Protein 6MZP (pdb70)

Secondary structure (DSSP, 8-state):
----EE--TTSSEEEEEEEE-EEEEEE-STTTTSSSEEEEEEE---EEEEEEEEE-TT-SSB-S-EEEEEE-SS-EEEEEEESSB-TT--EEEEE-TT-EEEE----SEEEEE----SSHHHHHHHHHHHSS--SEEEEES--SEEEEEES--TTS-SS---BTT---TTEEEEEEEEE--EEEE----SEEEEEEEEEE----TTEEEEEEEEESSSSS-EE-EEEEEEEESS-EEEEEEE-SEESEEEEE-SSEEEE-HHHHHHSEE---------SSHHHHHHHHHHTT--S--EEEEEEE-SEEEEEE--/----EE--TTSSEEEEEEEE-EEEEEE-S---EEEEEE----EEEEEEEEE-TT-SS--SPPEEEEE-SS-EEEEEE--EEEE-TT-EE----EEEE----SSHHHHHHHHHTTSS--SEEEEES--SEEEEEES--TT----BTT--BTTEEEEEEEEE--EEEE--S---EEEEEEEEESSSS--TTEEEEEEEE-SSSSS-EE--EEEEEEESS-EEEEEEE-SEEEEEEEE-SSEEEE-HHHHHHEEE---------SSHHHHHHHHHHTT--S--EEEEEEE-SEEEEE-

Radius of gyration: 27.58 Å; Cα contacts (8 Å, |Δi|>4): 1603; chains: 2; bounding box: 72×62×70 Å

Organism: Danio rerio (NCBI:txid7955)

Solvent-accessible surface area: 30126 Å² total; per-residue (Å²): 168,37,140,79,107,107,37,50,153,56,17,6,0,62,3,51,36,89,50,62,9,39,51,10,1,4,7,2,92,10,0,90,102,62,100,42,2,0,0,0,0,1,3,63,210,137,44,122,1,15,0,34,3,98,9,7,85,68,70,160,89,8,127,43,51,2,2,0,0,0,1,3,72,137,58,4,51,1,81,0,121,27,99,130,18,25,112,39,32,78,36,31,0,7,0,20,137,36,5,83,13,98,58,94,158,141,146,52,33,72,58,90,81,42,131,13,41,109,32,29,96,114,0,7,83,27,0,75,152,114,32,106,16,4,1,0,0,8,19,2,152,49,2,98,40,1,100,2,59,0,1,40,19,99,47,31,73,97,97,14,176,30,55,117,114,50,27,14,20,13,9,29,2,28,76,86,78,96,28,107,8,54,4,12,84,53,69,133,166,129,40,10,1,0,0,0,17,1,77,25,4,78,137,40,112,44,41,22,0,26,0,9,0,94,3,102,83,35,125,86,72,14,128,22,40,1,2,0,0,1,40,14,151,113,51,0,3,0,2,0,72,0,51,96,0,65,9,91,0,32,4,22,4,51,19,34,28,20,50,24,119,69,0,107,128,53,6,116,28,50,182,65,101,114,47,171,16,48,67,21,7,132,31,0,17,107,36,0,85,130,72,67,17,92,49,2,10,0,4,0,26,0,66,46,0,24,43,0,30,0,51,0,82,132,169,18,140,33,68,27,40,35,79,20,19,22,0,55,4,40,29,78,33,114,0,49,66,12,1,4,14,15,157,56,45,30,5,1,2,2,2,8,68,180,72,120,58,76,4,20,0,31,23,156,38,6,152,82,77,182,113,36,166,125,90,13,8,0,0,0,3,6,64,126,53,10,54,0,74,7,124,141,96,56,0,2,0,17,116,43,2,91,21,76,166,140,47,92,62,92,91,46,132,12,43,120,28,28,102,114,0,9,87,27,0,76,146,110,68,126,26,1,1,2,0,10,21,4,81,47,7,62,32,2,91,6,47,12,0,53,18,116,118,73,43,190,32,55,108,162,48,140,15,148,21,12,37,1,4,41,68,75,86,19,80,1,8,5,13,44,59,19,29,119,103,72,20,1,0,0,0,10,0,32,18,2,26,45,76,101,49,161,112,44,72,0,31,0,10,0,87,2,106,97,39,119,102,75,35,126,73,44,1,2,0,0,1,32,12,94,83,54,2,21,0,20,0,75,0,51,89,0,89,0,122,0,49,2,23,5,45,17,72,35,46,50,30,151,66,0,106,172,23,5,109,25,52,180,66,98,119,47,159,15,47,58,21,7,107,30,0,13,107,37,0,88,132,75,67,18,92,43,4,9,0,3,0,24,0,40,5,0,27,40,0,30,0,54,27

Structure (mmCIF, N/CA/C/O backbone):
data_6MZP
#
_entry.id   6MZP
#
_cell.length_a   63.520
_cell.length_b   107.270
_cell.length_c   113.240
_cell.angle_alpha   90.00
_cell.angle_beta   90.00
_cell.angle_gamma   90.00
#
_symmetry.space_group_name_H-M   'P 21 21 21'
#
loop_
_entity.id
_entity.type
_entity.pdbx_description
1 polymer 'Transforming growth factor beta receptor III'
2 water water
#
loop_
_atom_site.group_PDB
_atom_site.id
_atom_site.type_symbol
_atom_site.label_atom_id
_atom_site.label_alt_id
_atom_site.label_comp_id
_atom_site.label_asym_id
_atom_site.label_entity_id
_atom_site.label_seq_id
_atom_site.pdbx_PDB_ins_code
_atom_site.Cartn_x
_atom_site.Cartn_y
_atom_site.Cartn_z
_atom_site.occupancy
_atom_site.B_iso_or_equiv
_atom_site.auth_seq_id
_atom_site.auth_comp_id
_atom_site.auth_asym_id
_atom_site.auth_atom_id
_atom_site.pdbx_PDB_model_num
ATOM 1 N N . PRO A 1 3 ? 31.605 -17.445 23.152 1.00 101.18 30 PRO A N 1
ATOM 2 C CA . PRO A 1 3 ? 31.405 -16.311 24.062 1.00 98.25 30 PRO A CA 1
ATOM 3 C C . PRO A 1 3 ? 30.232 -15.427 23.610 1.00 95.94 30 PRO A C 1
ATOM 4 O O . PRO A 1 3 ? 30.239 -14.203 23.831 1.00 93.26 30 PRO A O 1
ATOM 8 N N . CYS A 1 4 ? 29.203 -16.065 22.995 1.00 88.99 31 CYS A N 1
ATOM 9 C CA . CYS A 1 4 ? 27.973 -15.400 22.571 1.00 83.29 31 CYS A CA 1
ATOM 10 C C . CYS A 1 4 ? 26.817 -15.784 23.500 1.00 86.22 31 CYS A C 1
ATOM 11 O O . CYS A 1 4 ? 26.252 -16.878 23.384 1.00 87.67 31 CYS A O 1
ATOM 14 N N . GLU A 1 5 ? 26.466 -14.873 24.416 1.00 79.93 32 GLU A N 1
ATOM 15 C CA . GLU A 1 5 ? 25.315 -15.070 25.290 1.00 79.70 32 GLU A CA 1
ATOM 16 C C . GLU A 1 5 ? 24.148 -14.393 24.584 1.00 77.40 32 GLU A C 1
ATOM 17 O O . GLU A 1 5 ? 24.061 -13.157 24.521 1.00 73.93 32 GLU A O 1
ATOM 23 N N . LEU A 1 6 ? 23.322 -15.220 23.929 1.00 72.76 33 LEU A N 1
ATOM 24 C CA . LEU A 1 6 ? 22.171 -14.755 23.154 1.00 68.59 33 LEU A CA 1
ATOM 25 C C . LEU A 1 6 ? 21.125 -14.145 24.061 1.00 70.61 33 LEU A C 1
ATOM 26 O O . LEU A 1 6 ? 20.742 -14.744 25.068 1.00 73.24 33 LEU A O 1
ATOM 31 N N . LEU A 1 7 ? 20.693 -12.937 23.724 1.00 61.69 34 LEU A N 1
ATOM 32 C CA . LEU A 1 7 ? 19.704 -12.220 24.513 1.00 58.88 34 LEU A CA 1
ATOM 33 C C . LEU A 1 7 ? 18.814 -11.401 23.616 1.00 55.89 34 LEU A C 1
ATOM 34 O O . LEU A 1 7 ? 19.303 -10.951 22.579 1.00 54.22 34 LEU A O 1
ATOM 39 N N . PRO A 1 8 ? 17.561 -11.073 24.043 1.00 50.85 35 PRO A N 1
ATOM 40 C CA . PRO A 1 8 ? 16.771 -10.064 23.308 1.00 48.04 35 PRO A CA 1
ATOM 41 C C . PRO A 1 8 ? 17.623 -8.797 23.177 1.00 51.24 35 PRO A C 1
ATOM 42 O O . PRO A 1 8 ? 18.193 -8.353 24.174 1.00 50.52 35 PRO A O 1
ATOM 46 N N . VAL A 1 9 ? 17.812 -8.292 21.960 1.00 48.14 36 VAL A N 1
ATOM 47 C CA . VAL A 1 9 ? 18.718 -7.155 21.727 1.00 47.70 36 VAL A CA 1
ATOM 48 C C . VAL A 1 9 ? 18.100 -5.798 22.132 1.00 52.83 36 VAL A C 1
ATOM 49 O O . VAL A 1 9 ? 16.885 -5.609 22.066 1.00 52.71 36 VAL A O 1
ATOM 53 N N . GLY A 1 10 ? 18.971 -4.874 22.521 1.00 49.56 37 GLY A N 1
ATOM 54 C CA . GLY A 1 10 ? 18.595 -3.503 22.846 1.00 49.46 37 GLY A CA 1
ATOM 55 C C . GLY A 1 10 ? 18.784 -2.552 21.671 1.00 48.77 37 GLY A C 1
ATOM 56 O O . GLY A 1 10 ? 19.141 -2.985 20.576 1.00 43.76 37 GLY A O 1
ATOM 57 N N . VAL A 1 11 ? 18.546 -1.250 21.908 1.00 47.47 38 VAL A N 1
ATOM 58 C CA . VAL A 1 11 ? 18.632 -0.157 20.911 1.00 47.48 38 VAL A CA 1
ATOM 59 C C . VAL A 1 11 ? 20.079 0.054 20.433 1.00 49.90 38 VAL A C 1
ATOM 60 O O . VAL A 1 11 ? 20.296 0.607 19.367 1.00 49.85 38 VAL A O 1
ATOM 64 N N . GLY A 1 12 ? 21.049 -0.371 2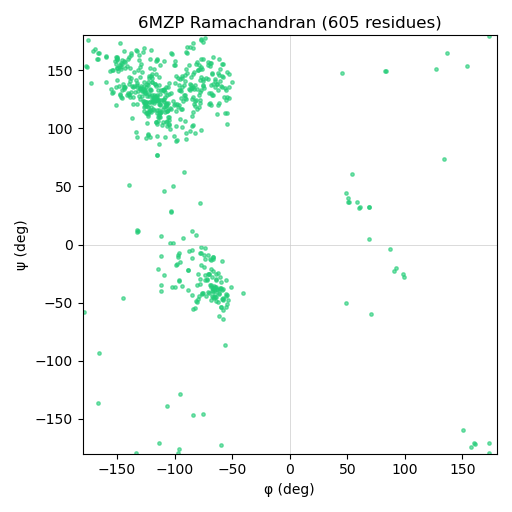1.229 1.00 46.13 39 GLY A N 1
ATOM 65 C CA . GLY A 1 12 ? 22.454 -0.231 20.876 1.00 45.12 39 GLY A CA 1
ATOM 66 C C . GLY A 1 12 ? 22.990 -1.336 19.999 1.00 47.13 39 GLY A C 1
ATOM 67 O O . GLY A 1 12 ? 24.111 -1.219 19.519 1.00 48.02 39 GLY A O 1
ATOM 68 N N . HIS A 1 13 ? 22.231 -2.440 19.818 1.00 42.93 40 HIS A N 1
ATOM 69 C CA . HIS A 1 13 ? 22.673 -3.556 18.968 1.00 41.45 40 HIS A CA 1
ATOM 70 C C . HIS A 1 13 ? 22.905 -3.020 17.552 1.00 42.55 40 HIS A C 1
ATOM 71 O O . HIS A 1 13 ? 22.129 -2.169 17.113 1.00 40.77 40 HIS A O 1
ATOM 78 N N . PRO A 1 14 ? 24.008 -3.393 16.866 1.00 40.96 41 PRO A N 1
ATOM 79 C CA . PRO A 1 14 ? 24.305 -2.783 15.557 1.00 40.36 41 PRO A CA 1
ATOM 80 C C . PRO A 1 14 ? 23.281 -3.061 14.455 1.00 41.25 41 PRO A C 1
ATOM 81 O O . PRO A 1 14 ? 23.181 -2.271 13.528 1.00 38.79 41 PRO A O 1
ATOM 85 N N . VAL A 1 15 ? 22.542 -4.161 14.558 1.00 37.91 42 VAL A N 1
ATOM 86 C CA . VAL A 1 15 ? 21.533 -4.547 13.590 1.00 36.52 42 VAL A CA 1
ATOM 87 C C . VAL A 1 15 ? 20.123 -4.323 14.215 1.00 40.72 42 VAL A C 1
ATOM 88 O O . VAL A 1 15 ? 19.815 -4.864 15.263 1.00 38.66 42 VAL A O 1
ATOM 92 N N . GLN A 1 16 ? 19.306 -3.475 13.563 1.00 38.97 43 GLN A N 1
ATOM 93 C CA . GLN A 1 16 ? 17.938 -3.130 13.982 1.00 38.69 43 GLN A CA 1
ATOM 94 C C . GLN A 1 16 ? 16.975 -3.533 12.857 1.00 40.12 43 GLN A C 1
ATOM 95 O O . GLN A 1 16 ? 17.083 -3.049 11.730 1.00 37.22 43 GLN A O 1
ATOM 101 N N . ALA A 1 17 ? 16.123 -4.511 13.150 1.00 37.26 44 ALA A N 1
ATOM 102 C CA . ALA A 1 17 ? 15.146 -5.102 12.247 1.00 36.32 44 ALA A CA 1
ATOM 103 C C . ALA A 1 17 ? 13.863 -4.290 12.196 1.00 39.91 44 ALA A C 1
ATOM 104 O O . ALA A 1 17 ? 13.443 -3.708 13.190 1.00 37.09 44 ALA A O 1
ATOM 106 N N . MET A 1 18 ? 13.227 -4.270 11.019 1.00 40.97 45 MET A N 1
ATOM 107 C CA . MET A 1 18 ? 12.001 -3.527 10.762 1.00 44.51 45 MET A CA 1
ATOM 108 C C . MET A 1 18 ? 11.141 -4.271 9.770 1.00 45.98 45 MET A C 1
ATOM 109 O O . MET A 1 18 ? 11.644 -5.090 9.010 1.00 44.13 45 MET A O 1
ATOM 114 N N . LEU A 1 19 ? 9.841 -4.022 9.792 1.00 42.15 46 LEU A N 1
ATOM 115 C CA . LEU A 1 19 ? 8.948 -4.650 8.859 1.00 41.83 46 LEU A CA 1
ATOM 116 C C . LEU A 1 19 ? 8.169 -3.573 8.134 1.00 46.62 46 LEU A C 1
ATOM 117 O O . LEU A 1 19 ? 7.408 -2.821 8.745 1.00 46.16 46 LEU A O 1
ATOM 122 N N . LYS A 1 20 ? 8.435 -3.457 6.832 1.00 43.87 47 LYS A N 1
ATOM 123 C CA . LYS A 1 20 ? 7.754 -2.514 5.954 1.00 47.33 47 LYS A CA 1
ATOM 124 C C . LYS A 1 20 ? 6.561 -3.217 5.294 1.00 53.27 47 LYS A C 1
ATOM 125 O O . LYS A 1 20 ? 6.684 -4.359 4.847 1.00 50.32 47 LYS A O 1
ATOM 131 N N . SER A 1 21 ? 5.403 -2.547 5.243 1.00 55.03 48 SER A N 1
ATOM 132 C CA . SER A 1 21 ? 4.209 -3.107 4.601 1.00 55.21 48 SER A CA 1
ATOM 133 C C . SER A 1 21 ? 3.327 -2.026 3.970 1.00 59.61 48 SER A C 1
ATOM 134 O O . SER A 1 21 ? 3.360 -0.865 4.383 1.00 58.73 48 SER A O 1
ATOM 137 N N . PHE A 1 22 ? 2.574 -2.417 2.925 1.00 52.39 49 PHE A N 1
ATOM 138 C CA . PHE A 1 22 ? 1.592 -1.575 2.242 1.00 50.43 49 PHE A CA 1
ATOM 139 C C . PHE A 1 22 ? 0.260 -1.895 2.914 1.00 54.42 49 PHE A C 1
ATOM 140 O O . PHE A 1 22 ? -0.010 -3.062 3.190 1.00 55.83 49 PHE A O 1
ATOM 148 N N . THR A 1 23 ? -0.503 -0.867 3.294 1.00 50.87 50 THR A N 1
ATOM 149 C CA . THR A 1 23 ? -1.687 -1.042 4.140 1.00 51.47 50 THR A CA 1
ATOM 150 C C . THR A 1 23 ? -3.045 -1.215 3.386 1.00 52.75 50 THR A C 1
ATOM 151 O O . THR A 1 23 ? -4.079 -1.317 4.067 1.00 50.73 50 THR A O 1
ATOM 155 N N . ALA A 1 24 ? -3.042 -1.314 2.027 1.00 48.23 51 ALA A N 1
ATOM 156 C CA . ALA A 1 24 ? -4.274 -1.489 1.249 1.00 46.00 51 ALA A CA 1
ATOM 157 C C . ALA A 1 24 ? -5.079 -2.719 1.677 1.00 52.66 51 ALA A C 1
ATOM 158 O O . ALA A 1 24 ? -4.513 -3.795 1.878 1.00 55.87 51 ALA A O 1
ATOM 160 N N . LEU A 1 25 ? -6.400 -2.545 1.827 1.00 47.62 52 LEU A N 1
ATOM 161 C CA . LEU A 1 25 ? -7.322 -3.632 2.153 1.00 48.50 52 LEU A CA 1
ATOM 162 C C . LEU A 1 25 ? -8.241 -3.927 0.965 1.00 51.33 52 LEU A C 1
ATOM 163 O O . LEU A 1 25 ? -8.548 -5.083 0.682 1.00 54.25 52 LEU A O 1
ATOM 168 N N . SER A 1 26 ? -8.687 -2.873 0.301 1.00 43.99 53 SER A N 1
ATOM 169 C CA . SER A 1 26 ? -9.585 -2.878 -0.848 1.00 43.74 53 SER A CA 1
ATOM 170 C C . SER A 1 26 ? -9.673 -1.468 -1.461 1.00 44.41 53 SER A C 1
ATOM 171 O O . SER A 1 26 ? -9.269 -0.470 -0.863 1.00 40.90 53 SER A O 1
ATOM 174 N N . GLY A 1 27 ? -10.226 -1.400 -2.648 1.00 41.91 54 GLY A N 1
ATOM 175 C CA . GLY A 1 27 ? -10.418 -0.127 -3.301 1.00 39.66 54 GLY A CA 1
ATOM 176 C C . GLY A 1 27 ? -10.901 -0.278 -4.711 1.00 42.28 54 GLY A C 1
ATOM 177 O O . GLY A 1 27 ? -11.275 -1.373 -5.141 1.00 41.09 54 GLY A O 1
ATOM 178 N N . CYS A 1 28 ? -10.903 0.847 -5.409 1.00 39.72 55 CYS A N 1
ATOM 179 C CA . CYS A 1 28 ? -11.279 1.001 -6.808 1.00 42.25 55 CYS A CA 1
ATOM 180 C C . CYS A 1 28 ? -10.819 2.350 -7.244 1.00 42.72 55 CYS A C 1
ATOM 181 O O . CYS A 1 28 ? -10.447 3.187 -6.416 1.00 40.68 55 CYS A O 1
ATOM 184 N N . ALA A 1 29 ? -10.794 2.537 -8.548 1.00 41.04 56 ALA A N 1
ATOM 185 C CA . ALA A 1 29 ? -10.531 3.783 -9.244 1.00 41.74 56 ALA A CA 1
ATOM 186 C C . ALA A 1 29 ? -11.425 3.836 -10.488 1.00 47.33 56 ALA A C 1
ATOM 187 O O . ALA A 1 29 ? -11.949 2.801 -10.935 1.00 47.74 56 ALA A O 1
ATOM 189 N N . SER A 1 30 ? -11.684 5.048 -10.976 1.00 44.15 57 SER A N 1
ATOM 190 C CA . SER A 1 30 ? -12.638 5.260 -12.056 1.00 45.73 57 SER A CA 1
ATOM 191 C C . SER A 1 30 ? -12.321 6.516 -12.844 1.00 52.35 57 SER A C 1
ATOM 192 O O . SER A 1 30 ? -11.810 7.504 -12.289 1.00 49.93 57 SER A O 1
ATOM 195 N N . ARG A 1 31 ? -12.677 6.493 -14.135 1.00 52.30 58 ARG A N 1
ATOM 196 C CA . ARG A 1 31 ? -12.531 7.655 -15.005 1.00 54.97 58 ARG A CA 1
ATOM 197 C C . ARG A 1 31 ? -13.922 8.333 -15.176 1.00 62.63 58 ARG A C 1
ATOM 198 O O . ARG A 1 31 ? -14.034 9.345 -15.863 1.00 64.41 58 ARG A O 1
ATOM 206 N N . GLY A 1 32 ? -14.944 7.776 -14.512 1.00 59.41 59 GLY A N 1
ATOM 207 C CA . GLY A 1 32 ? -16.339 8.221 -14.546 1.00 61.08 59 GLY A CA 1
ATOM 208 C C . GLY A 1 32 ? -16.633 9.641 -14.102 1.00 64.01 59 GLY A C 1
ATOM 209 O O . GLY A 1 32 ? -17.733 10.134 -14.356 1.00 66.51 59 GLY A O 1
ATOM 210 N N . THR A 1 33 ? -15.662 10.309 -13.438 1.00 57.59 60 THR A N 1
ATOM 211 C CA . THR A 1 33 ? -15.785 11.704 -12.991 1.00 56.85 60 THR A CA 1
ATOM 212 C C . THR A 1 33 ? -15.346 12.673 -14.097 1.00 61.79 60 THR A C 1
ATOM 213 O O . THR A 1 33 ? -15.466 13.875 -13.896 1.00 62.17 60 THR A O 1
ATOM 217 N N . THR A 1 34 ? -14.813 12.156 -15.244 1.00 58.47 61 THR A N 1
ATOM 218 C CA . THR A 1 34 ? -14.343 12.964 -16.375 1.00 60.80 61 THR A CA 1
ATOM 219 C C . THR A 1 34 ? -15.441 13.926 -16.843 1.00 69.00 61 THR A C 1
ATOM 220 O O . THR A 1 34 ? -15.169 15.119 -16.988 1.00 70.81 61 THR A O 1
ATOM 224 N N . SER A 1 35 ? -16.675 13.413 -17.031 1.00 67.26 62 SER A N 1
ATOM 225 C CA . SER A 1 35 ? -17.837 14.189 -17.486 1.00 71.04 62 SER A CA 1
ATOM 226 C C . SER A 1 35 ? -18.570 14.901 -16.311 1.00 74.52 62 SER A C 1
ATOM 227 O O . SER A 1 35 ? -19.655 15.455 -16.508 1.00 76.73 62 SER A O 1
ATOM 230 N N . HIS A 1 36 ? -17.944 14.935 -15.112 1.00 68.57 63 HIS A N 1
ATOM 231 C CA . HIS A 1 36 ? -18.482 15.604 -13.922 1.00 68.30 63 HIS A CA 1
ATOM 232 C C . HIS A 1 36 ? -17.537 16.744 -13.465 1.00 70.53 63 HIS A C 1
ATOM 233 O O . HIS A 1 36 ? -16.347 16.712 -13.795 1.00 67.43 63 HIS A O 1
ATOM 240 N N . PRO A 1 37 ? -18.075 17.822 -12.824 1.00 70.43 64 PRO A N 1
ATOM 241 C CA . PRO A 1 37 ? -17.237 18.996 -12.515 1.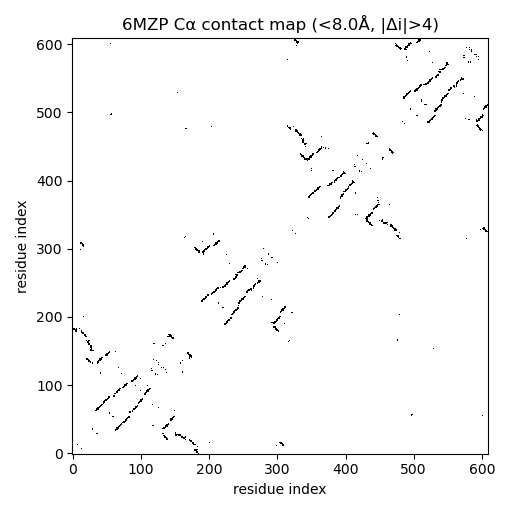00 70.51 64 PRO A CA 1
ATOM 242 C C . PRO A 1 37 ? -16.123 18.785 -11.490 1.00 69.52 64 PRO A C 1
ATOM 243 O O . PRO A 1 37 ? -15.277 19.671 -11.373 1.00 70.28 64 PRO A O 1
ATOM 247 N N . GLN A 1 38 ? -16.102 17.664 -10.749 1.00 62.07 65 GLN A N 1
ATOM 248 C CA . GLN A 1 38 ? -15.034 17.467 -9.757 1.00 59.05 65 GLN A CA 1
ATOM 249 C C . GLN A 1 38 ? -14.595 15.991 -9.612 1.00 58.10 65 GLN A C 1
ATOM 250 O O . GLN A 1 38 ? -15.340 15.083 -9.978 1.00 57.68 65 GLN A O 1
ATOM 256 N N . GLU A 1 39 ? -13.373 15.782 -9.081 1.00 52.38 66 GLU A N 1
ATOM 257 C CA . GLU A 1 39 ? -12.801 14.477 -8.711 1.00 49.10 66 GLU A CA 1
ATOM 258 C C . GLU A 1 39 ? -13.127 14.211 -7.277 1.00 52.35 66 GLU A C 1
ATOM 259 O O . GLU A 1 39 ? -12.981 15.115 -6.467 1.00 52.22 66 GLU A O 1
ATOM 265 N N . VAL A 1 40 ? -13.530 12.981 -6.939 1.00 48.71 67 VAL A N 1
ATOM 266 C CA . VAL A 1 40 ? -13.871 12.586 -5.568 1.00 46.19 67 VAL A CA 1
ATOM 267 C C . VAL A 1 40 ? -12.918 11.447 -5.149 1.00 44.84 67 VAL A C 1
ATOM 268 O O . VAL A 1 40 ? -12.876 10.423 -5.805 1.00 42.45 67 VAL A O 1
ATOM 272 N N . HIS A 1 41 ? -12.166 11.620 -4.064 1.00 41.28 68 HIS A N 1
ATOM 273 C CA . HIS A 1 41 ? -11.224 10.588 -3.611 1.00 39.48 68 HIS A CA 1
ATOM 274 C C . HIS A 1 41 ? -11.593 10.193 -2.202 1.00 38.92 68 HIS A C 1
ATOM 275 O O . HIS A 1 41 ? -11.718 11.040 -1.336 1.00 37.99 68 HIS A O 1
ATOM 282 N N . ILE A 1 42 ? -11.852 8.910 -1.992 1.00 35.41 69 ILE A N 1
ATOM 283 C CA . ILE A 1 42 ? -12.272 8.453 -0.674 1.00 35.18 69 ILE A CA 1
ATOM 284 C C . ILE A 1 42 ? -11.160 7.622 -0.023 1.00 39.35 69 ILE A C 1
ATOM 285 O O . ILE A 1 42 ? -10.582 6.725 -0.638 1.00 37.06 69 ILE A O 1
ATOM 290 N N . ILE A 1 43 ? -10.882 7.935 1.235 1.00 38.81 70 ILE A N 1
ATOM 291 C CA . ILE A 1 43 ? -9.946 7.184 2.069 1.00 38.70 70 ILE A CA 1
ATOM 292 C C . ILE A 1 43 ? -10.782 6.629 3.198 1.00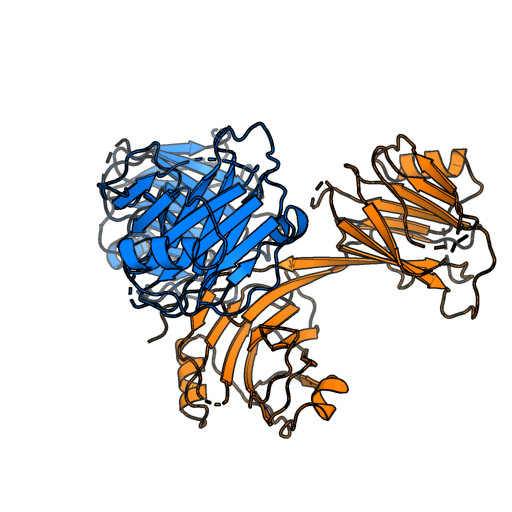 44.59 70 ILE A C 1
ATOM 293 O O . ILE A 1 43 ? -11.499 7.397 3.836 1.00 45.89 70 ILE A O 1
ATOM 298 N N . ASN A 1 44 ? -10.723 5.311 3.434 1.00 41.29 71 ASN A N 1
ATOM 299 C CA . ASN A 1 44 ? -11.444 4.675 4.544 1.00 41.68 71 ASN A CA 1
ATOM 300 C C . ASN A 1 44 ? -10.440 3.966 5.459 1.00 46.21 71 ASN A C 1
ATOM 301 O O . ASN A 1 44 ? -10.081 2.806 5.215 1.00 45.30 71 ASN A O 1
ATOM 306 N N . LEU A 1 45 ? -9.965 4.684 6.501 1.00 44.62 72 LEU A N 1
ATOM 307 C CA . LEU A 1 45 ? -8.932 4.228 7.438 1.00 45.45 72 LEU A CA 1
ATOM 308 C C . LEU A 1 45 ? -9.459 3.313 8.528 1.00 51.78 72 LEU A C 1
ATOM 309 O O . LEU A 1 45 ? -10.440 3.645 9.186 1.00 53.08 72 LEU A O 1
ATOM 314 N N . ARG A 1 46 ? -8.746 2.206 8.768 1.00 48.21 73 ARG A N 1
ATOM 315 C CA . ARG A 1 46 ? -9.042 1.220 9.807 1.00 49.59 73 ARG A CA 1
ATOM 316 C C . ARG A 1 46 ? -7.977 1.313 10.915 1.00 58.41 73 ARG A C 1
ATOM 317 O O . ARG A 1 46 ? -6.877 1.801 10.643 1.00 59.46 73 ARG A O 1
ATOM 325 N N . LYS A 1 47 ? -8.294 0.844 12.150 1.00 56.68 74 LYS A N 1
ATOM 326 C CA . LYS A 1 47 ? -7.396 0.857 13.312 1.00 86.67 74 LYS A CA 1
ATOM 327 C C . LYS A 1 47 ? -6.182 -0.050 13.086 1.00 116.51 74 LYS A C 1
ATOM 328 O O . LYS A 1 47 ? -5.126 0.429 12.683 1.00 83.14 74 LYS A O 1
ATOM 334 N N . THR A 1 57 ? -3.021 12.420 19.860 1.00 77.81 84 THR A N 1
ATOM 335 C CA . THR A 1 57 ? -3.971 12.365 18.746 1.00 73.88 84 THR A CA 1
ATOM 336 C C . THR A 1 57 ? -3.243 11.907 17.484 1.00 73.72 84 THR A C 1
ATOM 337 O O . THR A 1 57 ? -2.119 12.349 17.228 1.00 73.79 84 THR A O 1
ATOM 341 N N . ALA A 1 58 ? -3.888 11.023 16.698 1.00 67.73 85 ALA A N 1
ATOM 342 C CA . ALA A 1 58 ? -3.337 10.483 15.454 1.00 64.06 85 ALA A CA 1
ATOM 343 C C . ALA A 1 58 ? -3.116 11.582 14.400 1.00 64.51 85 ALA A C 1
ATOM 344 O O . ALA A 1 58 ? -3.931 12.500 14.254 1.00 61.22 85 ALA A O 1
ATOM 346 N N . GLU A 1 59 ? -1.972 11.490 13.712 1.00 61.57 86 GLU A N 1
ATOM 347 C CA . GLU A 1 59 ? -1.501 12.406 12.681 1.00 61.27 86 GLU A CA 1
ATOM 348 C C . GLU A 1 59 ? -1.184 11.621 11.412 1.00 62.65 86 GLU A C 1
ATOM 349 O O . GLU A 1 59 ? -0.564 10.556 11.494 1.00 62.63 86 GLU A O 1
ATOM 355 N N . VAL A 1 60 ? -1.664 12.108 10.246 1.00 56.08 87 VAL A N 1
ATOM 356 C CA . VAL A 1 60 ? -1.448 11.463 8.949 1.00 52.35 87 VAL A CA 1
ATOM 357 C C . VAL A 1 60 ? -1.088 12.525 7.906 1.00 56.18 87 VAL A C 1
ATOM 358 O O . VAL A 1 60 ? -1.807 13.529 7.764 1.00 56.09 87 VAL A O 1
ATOM 362 N N . ALA A 1 61 ? 0.041 12.308 7.197 1.00 50.84 88 ALA A N 1
ATOM 363 C CA . ALA A 1 61 ? 0.477 13.160 6.104 1.00 50.11 88 ALA A CA 1
ATOM 364 C C . ALA A 1 61 ? -0.136 12.608 4.809 1.00 50.84 88 ALA A C 1
ATOM 365 O O . ALA A 1 61 ? -0.061 11.411 4.547 1.00 50.38 88 ALA A O 1
ATOM 367 N N . LEU A 1 62 ? -0.849 13.460 4.080 1.00 45.16 89 LEU A N 1
ATOM 368 C CA . LEU A 1 62 ? -1.536 13.143 2.844 1.00 41.86 89 LEU A CA 1
ATOM 369 C C . LEU A 1 62 ? -0.794 13.841 1.720 1.00 46.95 89 LEU A C 1
ATOM 370 O O . LEU A 1 62 ? -0.838 15.061 1.603 1.00 48.88 89 LEU A O 1
ATOM 375 N N . HIS A 1 63 ? -0.048 13.060 0.937 1.00 43.23 90 HIS A N 1
ATOM 376 C CA . HIS A 1 63 ? 0.775 13.556 -0.172 1.00 43.60 90 HIS A CA 1
ATOM 377 C C . HIS A 1 63 ? -0.013 13.473 -1.469 1.00 47.73 90 HIS A C 1
ATOM 378 O O . HIS A 1 63 ? -0.617 12.436 -1.781 1.00 46.12 90 HIS A O 1
ATOM 385 N N . LEU A 1 64 ? -0.099 14.614 -2.159 1.00 45.40 91 LEU A N 1
ATOM 386 C CA . LEU A 1 64 ? -0.877 14.766 -3.377 1.00 43.86 91 LEU A CA 1
ATOM 387 C C . LEU A 1 64 ? -0.026 15.285 -4.509 1.00 48.74 91 LEU A C 1
ATOM 388 O O . LEU A 1 64 ? 0.705 16.254 -4.336 1.00 51.83 91 LEU A O 1
ATOM 393 N N . ARG A 1 65 ? -0.109 14.627 -5.664 1.00 43.77 92 ARG A N 1
ATOM 394 C CA . ARG A 1 65 ? 0.590 15.016 -6.882 1.00 46.09 92 ARG A CA 1
ATOM 395 C C . ARG A 1 65 ? -0.259 14.553 -8.072 1.00 50.22 92 ARG A C 1
ATOM 396 O O . ARG A 1 65 ? -1.115 13.692 -7.871 1.00 46.89 92 ARG A O 1
ATOM 404 N N . PRO A 1 66 ? -0.085 15.079 -9.301 1.00 50.34 93 PRO A N 1
ATOM 405 C CA . PRO A 1 66 ? -0.903 14.569 -10.407 1.00 50.08 93 PRO A CA 1
ATOM 406 C C . PRO A 1 66 ? -0.426 13.201 -10.893 1.00 51.26 93 PRO A C 1
ATOM 407 O O . PRO A 1 66 ? 0.733 12.839 -10.684 1.00 49.97 93 PRO A O 1
ATOM 411 N N . ILE A 1 67 ? -1.301 12.450 -11.589 1.00 47.44 94 ILE A N 1
ATOM 412 C CA . ILE A 1 67 ? -0.886 11.197 -12.266 1.00 46.74 94 ILE A CA 1
ATOM 413 C C . ILE A 1 67 ? 0.242 11.552 -13.254 1.00 51.88 94 ILE A C 1
ATOM 414 O O . ILE A 1 67 ? 0.336 12.713 -13.669 1.00 52.45 94 ILE A O 1
ATOM 419 N N . GLN A 1 68 ? 1.111 10.579 -13.613 1.00 51.75 95 GLN A N 1
ATOM 420 C CA . GLN A 1 68 ? 2.278 10.786 -14.498 1.00 54.48 95 GLN A CA 1
ATOM 421 C C . GLN A 1 68 ? 1.956 11.508 -15.842 1.00 60.87 95 GLN A C 1
ATOM 422 O O . GLN A 1 68 ? 2.778 12.304 -16.310 1.00 62.48 95 GLN A O 1
ATOM 428 N N . SER A 1 69 ? 0.781 11.235 -16.442 1.00 57.70 96 SER A N 1
ATOM 429 C CA . SER A 1 69 ? 0.357 11.820 -17.728 1.00 61.46 96 SER A CA 1
ATOM 430 C C . SER A 1 69 ? -0.052 13.326 -17.622 1.00 68.74 96 SER A C 1
ATOM 431 O O . SER A 1 69 ? -0.362 13.946 -18.645 1.00 71.11 96 SER A O 1
ATOM 434 N N . LEU A 1 70 ? -0.046 13.900 -16.399 1.00 64.27 97 LEU A N 1
ATOM 435 C CA . LEU A 1 70 ? -0.376 15.306 -16.138 1.00 65.84 97 LEU A CA 1
ATOM 436 C C . LEU A 1 70 ? 0.828 16.074 -15.571 1.00 71.86 97 LEU A C 1
ATOM 437 O O . LEU A 1 70 ? 1.519 15.571 -14.677 1.00 68.79 97 LEU A O 1
ATOM 442 N N . HIS A 1 71 ? 1.056 17.303 -16.078 1.00 74.24 98 HIS A N 1
ATOM 443 C CA . HIS A 1 71 ? 2.132 18.194 -15.628 1.00 77.43 98 HIS A CA 1
ATOM 444 C C . HIS A 1 71 ? 1.658 19.068 -14.460 1.00 80.41 98 HIS A C 1
ATOM 445 O O . HIS A 1 71 ? 2.411 19.311 -13.519 1.00 80.36 98 HIS A O 1
ATOM 452 N N . VAL A 1 72 ? 0.407 19.530 -14.530 1.00 75.87 99 VAL A N 1
ATOM 453 C CA . VAL A 1 72 ? -0.247 20.354 -13.511 1.00 74.96 99 VAL A CA 1
ATOM 454 C C . VAL A 1 72 ? -1.666 19.861 -13.351 1.00 72.11 99 VAL A C 1
ATOM 455 O O . VAL A 1 72 ? -2.307 19.498 -14.339 1.00 72.04 99 VAL A O 1
ATOM 459 N N . HIS A 1 73 ? -2.152 19.822 -12.118 1.00 63.90 100 HIS A N 1
ATOM 460 C CA . HIS A 1 73 ? -3.515 19.394 -11.859 1.00 60.59 100 HIS A CA 1
ATOM 461 C C . HIS A 1 73 ? -4.343 20.605 -11.425 1.00 63.81 100 HIS A C 1
ATOM 462 O O . HIS A 1 73 ? -3.955 21.308 -10.492 1.00 62.40 100 HIS A O 1
ATOM 469 N N . GLN A 1 74 ? -5.470 20.862 -12.119 1.00 61.75 101 GLN A N 1
ATOM 470 C CA . GLN A 1 74 ? -6.311 22.036 -11.847 1.00 64.21 101 GLN A CA 1
ATOM 471 C C . GLN A 1 74 ? -7.815 21.718 -11.746 1.00 65.45 101 GLN A C 1
ATOM 472 O O . GLN A 1 74 ? -8.631 22.643 -11.713 1.00 66.86 101 GLN A O 1
ATOM 478 N N . LYS A 1 75 ? -8.184 20.432 -11.686 1.00 58.46 102 LYS A N 1
ATOM 479 C CA . LYS A 1 75 ? -9.597 20.054 -11.594 1.00 57.10 102 LYS A CA 1
ATOM 480 C C . LYS A 1 75 ? -10.051 20.105 -10.131 1.00 58.92 102 LYS A C 1
ATOM 481 O O . LYS A 1 75 ? -9.310 19.601 -9.280 1.00 57.02 102 LYS A O 1
ATOM 487 N N . PRO A 1 76 ? -11.252 20.688 -9.818 1.00 56.72 103 PRO A N 1
ATOM 488 C CA . PRO A 1 76 ? -11.729 20.713 -8.414 1.00 55.89 103 PRO A CA 1
ATOM 489 C C . PRO A 1 76 ? -11.675 19.340 -7.743 1.00 56.82 103 PRO A C 1
ATOM 490 O O . PRO A 1 76 ? -11.906 18.307 -8.391 1.00 55.94 103 PRO A O 1
ATOM 494 N N . LEU A 1 77 ? -11.272 19.323 -6.468 1.00 51.56 104 LEU A N 1
ATOM 495 C CA . LEU A 1 77 ? -11.096 18.065 -5.744 1.00 47.90 104 LEU A CA 1
ATOM 496 C C . LEU A 1 77 ? -11.978 17.950 -4.544 1.00 50.50 104 LEU A C 1
ATOM 497 O O . LEU A 1 77 ? -12.176 18.927 -3.834 1.00 51.13 104 LEU A O 1
ATOM 502 N N . VAL A 1 78 ? -12.473 16.734 -4.287 1.00 45.68 105 VAL A N 1
ATOM 503 C CA . VAL A 1 78 ? -13.268 16.389 -3.091 1.00 44.98 105 VAL A CA 1
ATOM 504 C C . VAL A 1 78 ? -12.589 15.177 -2.430 1.00 46.14 105 VAL A C 1
ATOM 505 O O . VAL A 1 78 ? -12.356 14.157 -3.090 1.00 45.43 105 VAL A O 1
ATOM 509 N N . PHE A 1 79 ? -12.197 15.332 -1.177 1.00 42.17 106 PHE A N 1
ATOM 510 C CA . PHE A 1 79 ? -11.610 14.277 -0.362 1.00 40.69 106 PHE A CA 1
ATOM 511 C C . PHE A 1 79 ? -12.561 13.917 0.755 1.00 44.73 106 PHE A C 1
ATOM 512 O O . PHE A 1 79 ? -13.124 14.802 1.410 1.00 42.04 106 PHE A O 1
ATOM 520 N N . ILE A 1 80 ? -12.829 12.621 0.895 1.00 41.69 107 ILE A N 1
ATOM 521 C CA . ILE A 1 80 ? -13.701 12.101 1.947 1.00 40.87 107 ILE A CA 1
ATOM 522 C C . ILE A 1 80 ? -12.763 11.251 2.777 1.00 43.80 107 ILE A C 1
ATOM 523 O O . ILE A 1 80 ? -12.293 10.213 2.315 1.00 42.61 107 ILE A O 1
ATOM 528 N N . LEU A 1 81 ? -12.402 11.772 3.957 1.00 42.49 108 LEU A N 1
ATOM 529 C CA . LEU A 1 81 ? -11.412 11.209 4.859 1.00 42.20 108 LEU A CA 1
ATOM 530 C C . LEU A 1 81 ? -12.076 10.627 6.083 1.00 47.70 108 LEU A C 1
ATOM 531 O O . LEU A 1 81 ? -12.335 11.322 7.064 1.00 48.36 108 LEU A O 1
ATOM 536 N N . ASN A 1 82 ? -12.367 9.331 6.003 1.00 44.84 109 ASN A N 1
ATOM 537 C CA . ASN A 1 82 ? -13.026 8.598 7.066 1.00 45.63 109 ASN A CA 1
ATOM 538 C C . ASN A 1 82 ? -12.015 7.868 7.948 1.00 49.12 109 ASN A C 1
ATOM 539 O O . ASN A 1 82 ? -11.050 7.282 7.446 1.00 47.05 109 ASN A O 1
ATOM 544 N N . SER A 1 83 ? -12.232 7.932 9.273 1.00 46.69 110 SER A N 1
ATOM 545 C CA . SER A 1 83 ? -11.379 7.274 10.269 1.00 47.50 110 SER A CA 1
ATOM 546 C C . SER A 1 83 ? -12.204 6.865 11.496 1.00 56.42 110 SER A C 1
ATOM 547 O O . SER A 1 83 ? -13.136 7.598 11.822 1.00 58.02 110 SER A O 1
A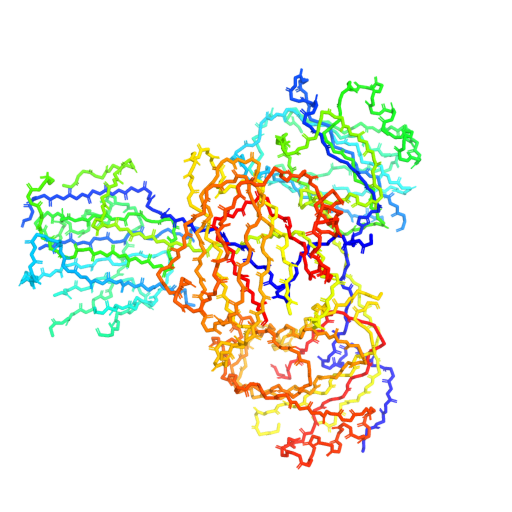TOM 550 N N . PRO A 1 84 ? -11.872 5.762 12.231 1.00 55.20 111 PRO A N 1
ATOM 551 C CA . PRO A 1 84 ? -12.665 5.420 13.444 1.00 57.67 111 PRO A CA 1
ATOM 552 C C . PRO A 1 84 ? -12.445 6.373 14.621 1.00 64.28 111 PRO A C 1
ATOM 553 O O . PRO A 1 84 ? -13.309 6.485 15.480 1.00 65.52 111 PRO A O 1
ATOM 557 N N . GLN A 1 85 ? -11.283 7.035 14.673 1.00 62.43 112 GLN A N 1
ATOM 558 C CA . GLN A 1 85 ? -10.927 7.988 15.731 1.00 64.64 112 GLN A CA 1
ATOM 559 C C . GLN A 1 85 ? -10.439 9.309 15.099 1.00 65.05 112 GLN A C 1
ATOM 560 O O . GLN A 1 85 ? -9.980 9.277 13.954 1.00 62.72 112 GLN A O 1
ATOM 566 N N . PRO A 1 86 ? -10.532 10.472 15.797 1.00 60.98 113 PRO A N 1
ATOM 567 C CA . PRO A 1 86 ? -10.091 11.743 15.180 1.00 59.57 113 PRO A CA 1
ATOM 568 C C . PRO A 1 86 ? -8.668 11.704 14.607 1.00 59.97 113 PRO A C 1
ATOM 569 O O . PRO A 1 86 ? -7.812 11.001 15.149 1.00 60.60 113 PRO A O 1
ATOM 573 N N . ILE A 1 87 ? -8.416 12.442 13.502 1.00 52.76 114 ILE A N 1
ATOM 574 C CA . ILE A 1 87 ? -7.073 12.500 12.899 1.00 51.39 114 ILE A CA 1
ATOM 575 C C . ILE A 1 87 ? -6.714 13.929 12.500 1.00 53.47 114 ILE A C 1
ATOM 576 O O . ILE A 1 87 ? -7.523 14.612 11.883 1.00 51.52 114 ILE A O 1
ATOM 581 N N . LEU A 1 88 ? -5.475 14.347 12.794 1.00 51.81 115 LEU A N 1
ATOM 582 C CA . LEU A 1 88 ? -4.933 15.617 12.326 1.00 53.07 115 LEU A CA 1
ATOM 583 C C . LEU A 1 88 ? -4.224 15.366 10.972 1.00 55.55 115 LEU A C 1
ATOM 584 O O . LEU A 1 88 ? -3.168 14.732 10.907 1.00 52.71 115 LEU A O 1
ATOM 589 N N . TRP A 1 89 ? -4.859 15.806 9.891 1.00 53.69 116 TRP A N 1
ATOM 590 C CA . TRP A 1 89 ? -4.353 15.600 8.538 1.00 53.03 116 TRP A CA 1
ATOM 591 C C . TRP A 1 89 ? -3.406 16.732 8.141 1.00 60.72 116 TRP A C 1
ATOM 592 O O . TRP A 1 89 ? -3.703 17.901 8.384 1.00 62.60 116 TRP A O 1
ATOM 603 N N . LYS A 1 90 ? -2.253 16.376 7.558 1.00 57.24 117 LYS A N 1
ATOM 604 C CA . LYS A 1 90 ? -1.270 17.333 7.046 1.00 59.21 117 LYS A CA 1
ATOM 605 C C . LYS A 1 90 ? -1.230 17.119 5.544 1.00 60.81 117 LYS A C 1
ATOM 606 O O . LYS A 1 90 ? -0.902 16.017 5.108 1.00 58.80 117 LYS A O 1
ATOM 612 N N . VAL A 1 91 ? -1.633 18.123 4.761 1.00 57.51 118 VAL A N 1
ATOM 613 C CA . VAL A 1 91 ? -1.697 17.974 3.313 1.00 56.46 118 VAL A CA 1
ATOM 614 C C . VAL A 1 91 ? -0.479 18.599 2.651 1.00 63.95 118 VAL A C 1
ATOM 615 O O . VAL A 1 91 ? -0.224 19.801 2.787 1.00 67.02 118 VAL A O 1
ATOM 619 N N . ARG A 1 92 ? 0.261 17.759 1.916 1.00 59.31 119 ARG A N 1
ATOM 620 C CA . ARG A 1 92 ? 1.428 18.162 1.149 1.00 61.12 119 ARG A CA 1
ATOM 621 C C . ARG A 1 92 ? 1.099 17.992 -0.331 1.00 62.32 119 ARG A C 1
ATOM 622 O O . ARG A 1 92 ? 0.684 16.906 -0.742 1.00 58.50 119 ARG A O 1
ATOM 630 N N . THR A 1 93 ? 1.246 19.066 -1.125 1.00 60.52 120 THR A N 1
ATOM 631 C CA . THR A 1 93 ? 0.937 18.998 -2.549 1.00 59.46 120 THR A CA 1
ATOM 632 C C . THR A 1 93 ? 2.144 19.351 -3.396 1.00 65.57 120 THR A C 1
ATOM 633 O O . THR A 1 93 ? 3.009 20.127 -2.979 1.00 68.23 120 THR A O 1
ATOM 637 N N . GLU A 1 94 ? 2.174 18.779 -4.603 1.00 60.52 121 GLU A N 1
ATOM 638 C CA . GLU A 1 94 ? 3.174 19.024 -5.632 1.00 62.45 121 GLU A CA 1
ATOM 639 C C . GLU A 1 94 ? 2.453 19.084 -6.973 1.00 65.18 121 GLU A C 1
ATOM 640 O O . GLU A 1 94 ? 1.673 18.186 -7.275 1.00 62.57 121 GLU A O 1
ATOM 646 N N . LYS A 1 95 ? 2.687 20.152 -7.760 1.00 63.74 122 LYS A N 1
ATOM 647 C CA . LYS A 1 95 ? 2.149 20.383 -9.113 1.00 63.44 122 LYS A CA 1
ATOM 648 C C . LYS A 1 95 ? 0.595 20.453 -9.139 1.00 67.59 122 LYS A C 1
ATOM 649 O O . LYS A 1 95 ? -0.041 20.119 -10.144 1.00 66.46 122 LYS A O 1
ATOM 655 N N . LEU A 1 96 ? 0.006 20.956 -8.043 1.00 65.16 123 LEU A N 1
ATOM 656 C CA . LEU A 1 96 ? -1.429 21.189 -7.909 1.00 64.78 123 LEU A CA 1
ATOM 657 C C . LEU A 1 96 ? -1.634 22.684 -7.983 1.00 75.82 123 LEU A C 1
ATOM 658 O O . LEU A 1 96 ? -1.108 23.413 -7.134 1.00 77.84 123 LEU A O 1
ATOM 663 N N . ALA A 1 97 ? -2.327 23.143 -9.047 1.00 75.58 124 ALA A N 1
ATOM 664 C CA . ALA A 1 97 ? -2.586 24.549 -9.352 1.00 80.28 124 ALA A CA 1
ATOM 665 C C . ALA A 1 97 ? -3.265 25.280 -8.181 1.00 85.44 124 ALA A C 1
ATOM 666 O O . ALA A 1 97 ? -4.297 24.809 -7.696 1.00 83.54 124 ALA A O 1
ATOM 668 N N . PRO A 1 98 ? -2.679 26.403 -7.689 1.00 84.93 125 PRO A N 1
ATOM 669 C CA . PRO A 1 98 ? -3.314 27.135 -6.572 1.00 85.58 125 PRO A CA 1
ATOM 670 C C . PRO A 1 98 ? -4.591 27.858 -7.004 1.00 89.62 125 PRO A C 1
ATOM 671 O O . PRO A 1 98 ? -4.759 28.149 -8.189 1.00 91.08 125 PRO A O 1
ATOM 675 N N . GLY A 1 99 ? -5.469 28.138 -6.041 1.00 85.23 126 GLY A N 1
ATOM 676 C CA . GLY A 1 99 ? -6.727 28.844 -6.277 1.00 86.83 126 GLY A CA 1
ATOM 677 C C . GLY A 1 99 ? -7.904 27.975 -6.679 1.00 86.95 126 GLY A C 1
ATOM 678 O O . GLY A 1 99 ? -9.023 28.483 -6.820 1.00 88.79 126 GLY A O 1
ATOM 679 N N . VAL A 1 100 ? -7.665 26.659 -6.862 1.00 77.88 127 VAL A N 1
ATOM 680 C CA . VAL A 1 100 ? -8.678 25.682 -7.259 1.00 74.23 127 VAL A CA 1
ATOM 681 C C . VAL A 1 100 ? -9.465 25.228 -6.011 1.00 77.26 127 VAL A C 1
ATOM 682 O O . VAL A 1 100 ? -8.863 24.981 -4.959 1.00 76.77 127 VAL A O 1
ATOM 686 N N . LYS A 1 101 ? -10.814 25.127 -6.143 1.00 72.45 128 LYS A N 1
ATOM 687 C CA . LYS A 1 101 ? -11.723 24.655 -5.097 1.00 69.50 128 LYS A CA 1
ATOM 688 C C . LYS A 1 101 ? -11.422 23.190 -4.740 1.00 68.77 128 LYS A C 1
ATOM 689 O O . LYS A 1 101 ? -11.609 22.304 -5.574 1.00 64.75 128 LYS A O 1
ATOM 695 N N . ARG A 1 102 ? -10.923 22.956 -3.509 1.00 65.71 129 ARG A N 1
ATOM 696 C CA . ARG A 1 102 ? -10.622 21.617 -2.965 1.00 62.61 129 ARG A CA 1
ATOM 697 C C . ARG A 1 102 ? -11.388 21.481 -1.629 1.00 68.99 129 ARG A C 1
ATOM 698 O O . ARG A 1 102 ? -11.255 22.365 -0.769 1.00 71.64 129 ARG A O 1
ATOM 706 N N . ILE A 1 103 ? -12.270 20.445 -1.491 1.00 62.22 130 ILE A N 1
ATOM 707 C CA . ILE A 1 103 ? -13.092 20.241 -0.272 1.00 60.74 130 ILE A CA 1
ATOM 708 C C . ILE A 1 103 ? -12.649 18.952 0.432 1.00 57.85 130 ILE A C 1
ATOM 709 O O . ILE A 1 103 ? -12.281 17.969 -0.225 1.00 54.26 130 ILE A O 1
ATOM 714 N N . PHE A 1 104 ? -12.680 18.974 1.774 1.00 53.27 131 PHE A N 1
ATOM 715 C CA . PHE A 1 104 ? -12.324 17.846 2.646 1.00 50.23 131 PHE A CA 1
ATOM 716 C C . PHE A 1 104 ? -13.476 17.531 3.596 1.00 54.62 131 PHE A C 1
ATOM 717 O O . PHE A 1 104 ? -13.918 18.405 4.333 1.00 54.58 131 PHE A O 1
ATOM 725 N N . HIS A 1 105 ? -14.011 16.305 3.526 1.00 50.70 132 HIS A N 1
ATOM 726 C CA . HIS A 1 105 ? -15.068 15.816 4.422 1.00 50.31 132 HIS A CA 1
ATOM 727 C C . HIS A 1 105 ? -14.386 14.917 5.413 1.00 50.89 132 HIS A C 1
ATOM 728 O O . HIS A 1 105 ? -13.793 13.929 5.002 1.00 47.12 132 HIS A O 1
ATOM 735 N N . VAL A 1 106 ? -14.413 15.275 6.703 1.00 49.95 133 VAL A N 1
ATOM 736 C CA . VAL A 1 106 ? -13.740 14.522 7.778 1.00 47.99 133 VAL A CA 1
ATOM 737 C C . VAL A 1 106 ? -14.741 14.183 8.898 1.00 54.08 133 VAL A C 1
ATOM 738 O O . VAL A 1 106 ? -15.835 14.757 8.938 1.00 57.19 133 VAL A O 1
ATOM 742 N N . VAL A 1 107 ? -14.341 13.305 9.832 1.00 49.75 134 VAL A N 1
ATOM 743 C CA . VAL A 1 107 ? -15.162 12.930 10.994 1.00 51.95 134 VAL A CA 1
ATOM 744 C C . VAL A 1 107 ? -14.975 13.966 12.124 1.00 58.57 134 VAL A C 1
ATOM 745 O O . VAL A 1 107 ? -14.071 14.805 12.032 1.00 56.94 134 VAL A O 1
ATOM 749 N N . GLU A 1 108 ? -15.828 13.905 13.194 1.00 59.19 135 GLU A N 1
ATOM 750 C CA . GLU A 1 108 ? -15.735 14.817 14.332 1.00 61.91 135 GLU A CA 1
ATOM 751 C C . GLU A 1 108 ? -14.390 14.627 15.037 1.00 65.67 135 GLU A C 1
ATOM 752 O O . GLU A 1 108 ? -13.955 13.491 15.265 1.00 64.80 135 GLU A O 1
ATOM 758 N N . GLY A 1 109 ? -13.734 15.753 15.322 1.00 63.10 136 GLY A N 1
ATOM 759 C CA . GLY A 1 109 ? -12.420 15.794 15.950 1.00 63.05 136 GLY A CA 1
ATOM 760 C C . GLY A 1 109 ? -11.295 15.829 14.936 1.00 62.95 136 GLY A C 1
ATOM 761 O O . GLY A 1 109 ? -10.179 16.228 15.267 1.00 65.51 136 GLY A O 1
ATOM 762 N N . SER A 1 110 ? -11.560 15.414 13.696 1.00 53.58 137 SER A N 1
ATOM 763 C CA . SER A 1 110 ? -10.516 15.448 12.675 1.00 50.47 137 SER A CA 1
ATOM 764 C C . SER A 1 110 ? -10.331 16.868 12.103 1.00 54.21 137 SER A C 1
ATOM 765 O O . SER A 1 110 ? -11.264 17.676 12.105 1.00 54.87 137 SER A O 1
ATOM 768 N N . GLU A 1 111 ? -9.098 17.178 11.663 1.00 50.22 138 GLU A N 1
ATOM 769 C CA . GLU A 1 111 ? -8.742 18.485 11.090 1.00 50.94 138 GLU A CA 1
ATOM 770 C C . GLU A 1 111 ? -7.819 18.312 9.892 1.00 52.98 138 GLU A C 1
ATOM 771 O O . GLU A 1 111 ? -7.203 17.266 9.739 1.00 49.75 138 GLU A O 1
ATOM 777 N N . VAL A 1 112 ? -7.723 19.342 9.039 1.00 52.07 139 VAL A N 1
ATOM 778 C CA . VAL A 1 112 ? -6.880 19.330 7.847 1.00 51.33 139 VAL A CA 1
ATOM 779 C C . VAL A 1 112 ? -6.038 20.602 7.847 1.00 60.85 139 VAL A C 1
ATOM 780 O O . VAL A 1 112 ? -6.589 21.698 7.949 1.00 63.60 139 VAL A O 1
ATOM 784 N N . HIS A 1 113 ? -4.710 20.450 7.753 1.00 60.25 140 HIS A N 1
ATOM 785 C CA . HIS A 1 113 ? -3.748 21.555 7.728 1.00 64.54 140 HIS A CA 1
ATOM 786 C C . HIS A 1 113 ? -2.907 21.467 6.487 1.00 70.42 140 HIS A C 1
ATOM 787 O O . HIS A 1 113 ? -2.518 20.375 6.094 1.00 67.29 140 HIS A O 1
ATOM 794 N N . PHE A 1 114 ? -2.632 22.612 5.861 1.00 73.50 141 PHE A N 1
ATOM 795 C CA . PHE A 1 114 ? -1.904 22.703 4.589 1.00 75.15 141 PHE A CA 1
ATOM 796 C C . PHE A 1 114 ? -0.619 23.522 4.691 1.00 85.38 141 PHE A C 1
ATOM 797 O O . PHE A 1 114 ? -0.420 24.261 5.664 1.00 88.70 141 PHE A O 1
ATOM 805 N N . GLU A 1 115 ? 0.223 23.423 3.638 1.00 83.37 142 GLU A N 1
ATOM 806 C CA . GLU A 1 115 ? 1.456 24.194 3.442 1.00 87.47 142 GLU A CA 1
ATOM 807 C C . GLU A 1 115 ? 1.071 25.457 2.637 1.00 95.73 142 GLU A C 1
ATOM 808 O O . GLU A 1 115 ? 1.505 25.637 1.491 1.00 96.43 142 GLU A O 1
ATOM 814 N N . VAL A 1 116 ? 0.202 26.304 3.256 1.00 94.32 143 VAL A N 1
ATOM 815 C CA . VAL A 1 116 ? -0.391 27.538 2.716 1.00 125.60 143 VAL A CA 1
ATOM 816 C C . VAL A 1 116 ? 0.702 28.557 2.339 1.00 143.01 143 VAL A C 1
ATOM 817 O O . VAL A 1 116 ? 1.676 28.730 3.068 1.00 104.38 143 VAL A O 1
ATOM 821 N N . SER A 1 120 ? -7.891 28.847 2.738 1.00 114.93 147 SER A N 1
ATOM 822 C CA . SER A 1 120 ? -8.242 30.263 2.623 1.00 119.96 147 SER A CA 1
ATOM 823 C C . SER A 1 120 ? -8.454 30.690 1.159 1.00 124.88 147 SER A C 1
ATOM 824 O O . SER A 1 120 ? -9.140 31.689 0.913 1.00 128.16 147 SER A O 1
ATOM 827 N N . LYS A 1 121 ? -7.861 29.943 0.198 1.00 118.49 148 LYS A N 1
ATOM 828 C CA . LYS A 1 121 ? -7.970 30.206 -1.240 1.00 118.93 148 LYS A CA 1
ATOM 829 C C . LYS A 1 121 ? -8.746 29.062 -1.919 1.00 117.81 148 LYS A C 1
ATOM 830 O O . LYS A 1 121 ? -8.138 28.097 -2.400 1.00 114.62 148 LYS A O 1
ATOM 836 N N . SER A 1 122 ? -10.102 29.184 -1.936 1.00 113.69 149 SER A N 1
ATOM 837 C CA . SER A 1 122 ? -11.081 28.234 -2.494 1.00 109.82 149 SER A CA 1
ATOM 838 C C . SER A 1 122 ? -10.853 26.833 -1.899 1.00 106.76 149 SER A C 1
ATOM 839 O O . SER A 1 122 ? -10.511 25.880 -2.604 1.00 103.18 149 SER A O 1
ATOM 842 N N . CYS A 1 123 ? -10.981 26.740 -0.570 1.00 101.01 150 CYS A N 1
ATOM 843 C CA . CYS A 1 123 ? -10.752 25.497 0.157 1.00 95.59 150 CYS A CA 1
ATOM 844 C C . CYS A 1 123 ? -11.520 25.487 1.469 1.00 95.39 150 CYS A C 1
ATOM 845 O O . CYS A 1 123 ? -11.474 26.472 2.215 1.00 98.50 150 CYS A O 1
ATOM 848 N N . GLU A 1 124 ? -12.200 24.361 1.765 1.00 84.78 151 GLU A N 1
ATOM 849 C CA . GLU A 1 124 ? -12.954 24.206 3.007 1.00 82.94 151 GLU A CA 1
ATOM 850 C C . GLU A 1 124 ? -12.949 22.757 3.528 1.00 77.65 151 GLU A C 1
ATOM 851 O O . GLU A 1 124 ? -12.826 21.802 2.758 1.00 74.36 151 GLU A O 1
ATOM 857 N N . VAL A 1 125 ? -13.055 22.631 4.861 1.00 71.02 152 VAL A N 1
ATOM 858 C CA . VAL A 1 125 ? -13.091 21.389 5.628 1.00 67.38 152 VAL A CA 1
ATOM 859 C C . VAL A 1 125 ? -14.486 21.26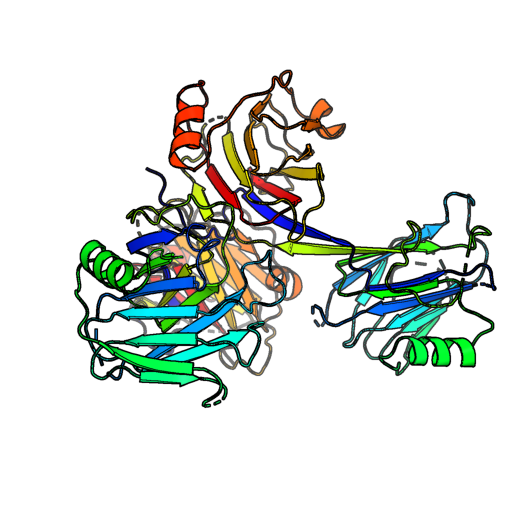0 6.266 1.00 72.92 152 VAL A C 1
ATOM 860 O O . VAL A 1 125 ? -14.864 22.091 7.095 1.00 74.71 152 VAL A O 1
ATOM 864 N N . LYS A 1 126 ? -15.247 20.227 5.866 1.00 67.16 153 LYS A N 1
ATOM 865 C CA . LYS A 1 126 ? -16.597 19.987 6.379 1.00 67.80 153 LYS A CA 1
ATOM 866 C C . LYS A 1 126 ? -16.588 18.772 7.301 1.00 67.46 153 LYS A C 1
ATOM 867 O O . LYS A 1 126 ? -16.022 17.739 6.940 1.00 64.37 153 LYS A O 1
ATOM 873 N N . VAL A 1 127 ? -17.188 18.901 8.494 1.00 63.66 154 VAL A N 1
ATOM 874 C CA . VAL A 1 127 ? -17.281 17.810 9.478 1.00 63.09 154 VAL A CA 1
ATOM 875 C C . VAL A 1 127 ? -18.607 17.060 9.233 1.00 67.65 154 VAL A C 1
ATOM 876 O O . VAL A 1 127 ? -19.664 17.682 9.106 1.00 68.92 154 VAL A O 1
ATOM 880 N N . GLU A 1 128 ? -18.523 15.722 9.101 1.00 63.06 155 GLU A N 1
ATOM 881 C CA . GLU A 1 128 ? -19.662 14.867 8.756 1.00 62.38 155 GLU A CA 1
ATOM 882 C C . GLU A 1 128 ? -19.826 13.664 9.671 1.00 64.98 155 GLU A C 1
ATOM 883 O O . GLU A 1 128 ? -18.886 13.260 10.353 1.00 64.47 155 GLU A O 1
ATOM 889 N N . THR A 1 129 ? -21.013 13.056 9.637 1.00 61.04 156 THR A N 1
ATOM 890 C CA . THR A 1 129 ? -21.223 11.779 10.284 1.00 60.44 156 THR A CA 1
ATOM 891 C C . THR A 1 129 ? -21.053 10.805 9.129 1.00 61.34 156 THR A C 1
ATOM 892 O O . THR A 1 129 ? -21.767 10.908 8.127 1.00 62.35 156 THR A O 1
ATOM 896 N N . LEU A 1 130 ? -20.061 9.926 9.221 1.00 54.32 157 LEU A N 1
ATOM 897 C CA . LEU A 1 130 ? -19.786 9.023 8.120 1.00 51.95 157 LEU A CA 1
ATOM 898 C C . LEU A 1 130 ? -19.990 7.555 8.507 1.00 57.31 157 LEU A C 1
ATOM 899 O O . LEU A 1 130 ? -19.533 7.151 9.580 1.00 57.93 157 LEU A O 1
ATOM 904 N N . PRO A 1 131 ? -20.614 6.735 7.620 1.00 54.05 158 PRO A N 1
ATOM 905 C CA . PRO A 1 131 ? -20.716 5.288 7.901 1.00 54.82 158 PRO A CA 1
ATOM 906 C C . PRO A 1 131 ? -19.336 4.596 7.883 1.00 56.69 158 PRO A C 1
ATOM 907 O O . PRO A 1 131 ? -18.390 5.143 7.314 1.00 53.29 158 PRO A O 1
ATOM 911 N N . HIS A 1 132 ? -19.217 3.393 8.483 1.00 56.43 159 HIS A N 1
ATOM 912 C CA . HIS A 1 132 ? -17.919 2.708 8.560 1.00 56.47 159 HIS A CA 1
ATOM 913 C C . HIS A 1 132 ? -17.684 1.660 7.441 1.00 57.42 159 HIS A C 1
ATOM 914 O O . HIS A 1 132 ? -16.537 1.469 7.028 1.00 53.47 159 HIS A O 1
ATOM 921 N N . GLY A 1 133 ? -18.758 1.023 6.969 1.00 55.12 160 GLY A N 1
ATOM 922 C CA . GLY A 1 133 ? -18.721 0.052 5.881 1.00 52.87 160 GLY A CA 1
ATOM 923 C C . GLY A 1 133 ? -18.291 0.730 4.604 1.00 52.07 160 GLY A C 1
ATOM 924 O O . GLY A 1 133 ? -18.617 1.902 4.388 1.00 50.66 160 GLY A O 1
ATOM 925 N N . ASN A 1 134 ? -17.493 0.023 3.789 1.00 46.97 161 ASN A N 1
ATOM 926 C CA . ASN A 1 134 ? -16.962 0.539 2.534 1.00 44.59 161 ASN A CA 1
ATOM 927 C C . ASN A 1 134 ? -18.070 0.975 1.597 1.00 48.66 161 ASN A C 1
ATOM 928 O O . ASN A 1 134 ? -18.086 2.138 1.186 1.00 46.33 161 ASN A O 1
ATOM 933 N N . GLU A 1 135 ? -19.001 0.046 1.288 1.00 48.38 162 GLU A N 1
ATOM 934 C CA . GLU A 1 135 ? -20.145 0.277 0.403 1.00 50.18 162 GLU A CA 1
ATOM 935 C C . GLU A 1 135 ? -21.046 1.390 0.912 1.00 52.33 162 GLU A C 1
ATOM 936 O O . GLU A 1 135 ? -21.514 2.150 0.076 1.00 53.28 162 GLU A O 1
ATOM 942 N N . HIS A 1 136 ? -21.273 1.523 2.251 1.00 46.64 163 HIS A N 1
ATOM 943 C CA . HIS A 1 136 ? -22.099 2.600 2.799 1.00 45.79 163 HIS A CA 1
ATOM 944 C C . HIS A 1 136 ? -21.451 3.974 2.603 1.00 47.74 163 HIS A C 1
ATOM 945 O O . HIS A 1 136 ? -22.156 4.950 2.315 1.00 45.85 163 HIS A O 1
ATOM 952 N N . LEU A 1 137 ? -20.119 4.047 2.791 1.00 45.24 164 LEU A N 1
ATOM 953 C CA . LEU A 1 137 ? -19.312 5.261 2.603 1.00 45.15 164 LEU A CA 1
ATOM 954 C C . LEU A 1 137 ? -19.321 5.687 1.117 1.00 47.54 164 LEU A C 1
ATOM 955 O O . LEU A 1 137 ? -19.497 6.882 0.808 1.00 46.50 164 LEU A O 1
ATOM 960 N N . LEU A 1 138 ? -19.188 4.704 0.213 1.00 44.59 165 LEU A N 1
ATOM 961 C CA . LEU A 1 138 ? -19.283 4.938 -1.226 1.00 45.63 165 LEU A CA 1
ATOM 962 C C . LEU A 1 138 ? -20.680 5.484 -1.563 1.00 51.01 165 LEU A C 1
ATOM 963 O O . LEU A 1 138 ? -20.783 6.453 -2.316 1.00 51.33 165 LEU A O 1
ATOM 968 N N . ASN A 1 139 ? -21.742 4.922 -0.927 1.00 49.16 166 ASN A N 1
ATOM 969 C CA . ASN A 1 139 ? -23.134 5.346 -1.093 1.00 51.07 166 ASN A CA 1
ATOM 970 C C . ASN A 1 139 ? -23.325 6.780 -0.574 1.00 53.89 166 ASN A C 1
ATOM 971 O O . ASN A 1 139 ? -24.059 7.557 -1.188 1.00 55.67 166 ASN A O 1
ATOM 976 N N . TRP A 1 140 ? -22.669 7.130 0.551 1.00 48.63 167 TRP A N 1
ATOM 977 C CA . TRP A 1 140 ? -22.744 8.469 1.159 1.00 49.59 167 TRP A CA 1
ATOM 978 C C . TRP A 1 140 ? -22.197 9.502 0.156 1.00 54.63 167 TRP A C 1
ATOM 979 O O . TRP A 1 140 ? -22.790 10.575 -0.022 1.00 55.57 167 TRP A O 1
ATOM 990 N N . ALA A 1 141 ? -21.076 9.139 -0.511 1.00 50.15 168 ALA A N 1
ATOM 991 C CA . ALA A 1 141 ? -20.406 9.951 -1.523 1.00 49.82 168 ALA A CA 1
ATOM 992 C C . ALA A 1 141 ? -21.267 10.073 -2.763 1.00 57.16 168 ALA A C 1
ATOM 993 O O . ALA A 1 141 ? -21.398 11.182 -3.272 1.00 58.51 168 ALA A O 1
ATOM 995 N N . HIS A 1 142 ? -21.879 8.951 -3.231 1.00 55.23 169 HIS A N 1
ATOM 996 C CA . HIS A 1 142 ? -22.769 8.942 -4.405 1.00 57.73 169 HIS A CA 1
ATOM 997 C C . HIS A 1 142 ? -23.975 9.845 -4.212 1.00 66.92 169 HIS A C 1
ATOM 998 O O . HIS A 1 142 ? -24.486 10.375 -5.194 1.00 70.91 169 HIS A O 1
ATOM 1005 N N . HIS A 1 143 ? -24.409 10.048 -2.964 1.00 64.43 170 HIS A N 1
ATOM 1006 C CA . HIS A 1 143 ? -25.549 10.911 -2.642 1.00 67.89 170 HIS A CA 1
ATOM 1007 C C . HIS A 1 143 ? -25.165 12.387 -2.794 1.00 70.28 170 HIS A C 1
ATOM 1008 O O . HIS A 1 143 ? -26.016 13.193 -3.156 1.00 73.06 170 HIS A O 1
ATOM 1015 N N . ARG A 1 144 ? -23.885 12.733 -2.558 1.00 62.78 171 ARG A N 1
ATOM 1016 C CA . ARG A 1 144 ? -23.430 14.123 -2.646 1.00 62.58 171 ARG A CA 1
ATOM 1017 C C . ARG A 1 144 ? -22.808 14.472 -4.003 1.00 66.19 171 ARG A C 1
ATOM 1018 O O . ARG A 1 144 ? -22.931 15.618 -4.443 1.00 68.16 171 ARG A O 1
ATOM 1026 N N . TYR A 1 145 ? -22.172 13.485 -4.663 1.00 59.87 172 TYR A N 1
ATOM 1027 C CA . TYR A 1 145 ? -21.505 13.571 -5.974 1.00 60.53 172 TYR A CA 1
ATOM 1028 C C . TYR A 1 145 ? -21.917 12.352 -6.766 1.00 68.54 172 TYR A C 1
ATOM 1029 O O . TYR A 1 145 ? -21.951 11.266 -6.213 1.00 70.23 172 TYR A O 1
ATOM 1038 N N . THR A 1 146 ? -22.238 12.507 -8.028 1.00 66.22 173 THR A N 1
ATOM 1039 C CA . THR A 1 146 ? -22.761 11.412 -8.845 1.00 67.15 173 THR A CA 1
ATOM 1040 C C . THR A 1 146 ? -21.709 10.333 -9.112 1.00 67.21 173 THR A C 1
ATOM 1041 O O . THR A 1 146 ? -22.043 9.147 -9.122 1.00 68.05 173 THR A O 1
ATOM 1045 N N . ALA A 1 147 ? -20.456 10.745 -9.304 1.00 59.38 174 ALA A N 1
ATOM 1046 C CA . ALA A 1 147 ? -19.352 9.851 -9.615 1.00 56.22 174 ALA A CA 1
ATOM 1047 C C . ALA A 1 147 ? -18.161 10.079 -8.673 1.00 55.90 174 ALA A C 1
ATOM 1048 O O . ALA A 1 147 ? -17.965 11.183 -8.170 1.00 54.89 174 ALA A O 1
ATOM 1050 N N . VAL A 1 148 ? -17.410 9.008 -8.402 1.00 50.40 175 VAL A N 1
ATOM 1051 C CA . VAL A 1 148 ? -16.237 8.982 -7.503 1.00 47.26 175 VAL A CA 1
ATOM 1052 C C . VAL A 1 148 ? -15.005 8.559 -8.334 1.00 48.66 175 VAL A C 1
ATOM 1053 O O . VAL A 1 148 ? -15.122 7.668 -9.173 1.00 50.65 175 VAL A O 1
ATOM 1057 N N . THR A 1 149 ? -13.841 9.187 -8.093 1.00 42.65 176 THR A N 1
ATOM 1058 C CA . THR A 1 149 ? -12.593 8.915 -8.797 1.00 41.04 176 THR A CA 1
ATOM 1059 C C . THR A 1 149 ? -11.808 7.733 -8.179 1.00 42.81 176 THR A C 1
ATOM 1060 O O . THR A 1 149 ? -11.302 6.905 -8.927 1.00 41.23 176 THR A O 1
ATOM 1064 N N . SER A 1 150 ? -11.700 7.657 -6.848 1.00 38.37 177 SER A N 1
ATOM 1065 C CA . SER A 1 150 ? -11.010 6.542 -6.190 1.00 34.60 177 SER A CA 1
ATOM 1066 C C . SER A 1 150 ? -11.574 6.260 -4.809 1.00 37.55 177 SER A C 1
ATOM 1067 O O . SER A 1 150 ? -12.121 7.150 -4.151 1.00 35.01 177 SER A O 1
ATOM 1070 N N . PHE A 1 151 ? -11.401 5.010 -4.359 1.00 35.41 178 PHE A N 1
ATOM 1071 C CA . PHE A 1 151 ? -11.786 4.553 -3.026 1.00 35.05 178 PHE A CA 1
ATOM 1072 C C . PHE A 1 151 ? -10.653 3.709 -2.504 1.00 37.90 178 PHE A C 1
ATOM 1073 O O . PHE A 1 151 ? -10.302 2.729 -3.155 1.00 36.40 178 PHE A O 1
ATOM 1081 N N . SER A 1 152 ? -10.052 4.083 -1.357 1.00 35.26 179 SER A N 1
ATOM 1082 C CA . SER A 1 152 ? -8.994 3.250 -0.791 1.00 34.95 179 SER A CA 1
ATOM 1083 C C . SER A 1 152 ? -9.306 2.918 0.665 1.00 39.12 179 SER A C 1
ATOM 1084 O O . SER A 1 152 ? -9.333 3.801 1.521 1.00 37.07 179 SER A O 1
ATOM 1087 N N . GLU A 1 153 ? -9.529 1.634 0.950 1.00 37.21 180 GLU A N 1
ATOM 1088 C CA . GLU A 1 153 ? -9.635 1.172 2.333 1.00 37.69 180 GLU A CA 1
ATOM 1089 C C . GLU A 1 153 ? -8.220 0.764 2.759 1.00 45.43 180 GLU A C 1
ATOM 1090 O O . GLU A 1 153 ? -7.553 0.023 2.031 1.00 45.73 180 GLU A O 1
ATOM 1096 N N . LEU A 1 154 ? -7.741 1.313 3.875 1.00 45.64 181 LEU A N 1
ATOM 1097 C CA . LEU A 1 154 ? -6.399 1.100 4.420 1.00 47.44 181 LEU A CA 1
ATOM 1098 C C . LEU A 1 154 ? -6.427 0.662 5.854 1.00 57.47 181 LEU A C 1
ATOM 1099 O O . LEU A 1 154 ? -7.178 1.231 6.646 1.00 57.20 181 LEU A O 1
ATOM 1104 N N . ARG A 1 155 ? -5.540 -0.295 6.204 1.00 60.06 182 ARG A N 1
ATOM 1105 C CA . ARG A 1 155 ? -5.388 -0.898 7.536 1.00 63.77 182 ARG A CA 1
ATOM 1106 C C . ARG A 1 155 ? -4.820 0.070 8.583 1.00 71.82 182 ARG A C 1
ATOM 1107 O O . ARG A 1 155 ? -4.878 -0.266 9.769 1.00 76.67 182 ARG A O 1
ATOM 1115 N N . MET A 1 156 ? -4.294 1.245 8.154 1.00 65.96 183 MET A N 1
ATOM 1116 C CA . MET A 1 156 ? -3.764 2.424 8.903 1.00 67.41 183 MET A CA 1
ATOM 1117 C C . MET A 1 156 ? -2.706 3.045 8.015 1.00 69.02 183 MET A C 1
ATOM 1118 O O . MET A 1 156 ? -2.798 2.794 6.805 1.00 67.45 183 MET A O 1
ATOM 1123 N N . ALA A 1 157 ? -1.742 3.869 8.567 1.00 63.95 184 ALA A N 1
ATOM 1124 C CA . ALA A 1 157 ? -0.621 4.525 7.854 1.00 63.15 184 ALA A CA 1
ATOM 1125 C C . ALA A 1 157 ? -0.129 5.801 8.507 1.00 66.28 184 ALA A C 1
ATOM 1126 O O . ALA A 1 157 ? -0.909 6.537 9.103 1.00 65.07 184 ALA A O 1
ATOM 1128 N N . HIS A 1 158 ? 1.152 6.119 8.274 1.00 64.66 185 HIS A N 1
ATOM 1129 C CA . HIS A 1 158 ? 1.787 7.359 8.710 1.00 66.82 185 HIS A CA 1
ATOM 1130 C C . HIS A 1 158 ? 1.716 8.403 7.585 1.00 62.63 185 HIS A C 1
ATOM 1131 O O . HIS A 1 158 ? 1.581 9.601 7.854 1.00 60.67 185 HIS A O 1
ATOM 1138 N N . ASP A 1 159 ? 1.830 7.926 6.322 1.00 55.85 186 ASP A N 1
ATOM 1139 C CA . ASP A 1 159 ? 1.781 8.705 5.072 1.00 52.66 186 ASP A CA 1
ATOM 1140 C C . ASP A 1 159 ? 0.926 7.994 4.049 1.00 51.87 186 ASP A C 1
ATOM 1141 O O . ASP A 1 159 ? 1.031 6.778 3.896 1.00 52.32 186 ASP A O 1
ATOM 1146 N N . ILE A 1 160 ? 0.064 8.750 3.363 1.00 43.93 187 ILE A N 1
ATOM 1147 C CA . ILE A 1 160 ? -0.816 8.270 2.306 1.00 39.56 187 ILE A CA 1
ATOM 1148 C C . ILE A 1 160 ? -0.476 9.094 1.081 1.00 41.77 187 ILE A C 1
ATOM 1149 O O . ILE A 1 160 ? -0.424 10.319 1.140 1.00 41.34 187 ILE A O 1
ATOM 1154 N N . TYR A 1 161 ? -0.244 8.413 -0.019 1.00 37.11 188 TYR A N 1
ATOM 1155 C CA . TYR A 1 161 ? 0.150 9.007 -1.282 1.00 36.75 188 TYR A CA 1
ATOM 1156 C C . TYR A 1 161 ? -0.956 8.830 -2.288 1.00 40.32 188 TYR A C 1
ATOM 1157 O O . TYR A 1 161 ? -1.300 7.697 -2.654 1.00 37.55 188 TYR A O 1
ATOM 1166 N N . ILE A 1 162 ? -1.564 9.964 -2.687 1.00 39.26 189 ILE A N 1
ATOM 1167 C CA . ILE A 1 162 ? -2.629 9.960 -3.685 1.00 37.75 189 ILE A CA 1
ATOM 1168 C C . ILE A 1 162 ? -2.156 10.725 -4.929 1.00 41.09 189 ILE A C 1
ATOM 1169 O O . ILE A 1 162 ? -1.690 11.852 -4.838 1.00 42.55 189 ILE A O 1
ATOM 1174 N N . LYS A 1 163 ? -2.268 10.084 -6.087 1.00 36.88 190 LYS A N 1
ATOM 1175 C CA . LYS A 1 163 ? -1.990 10.710 -7.372 1.00 37.72 190 LYS A CA 1
ATOM 1176 C C . LYS A 1 163 ? -3.358 11.111 -7.954 1.00 41.47 190 LYS A C 1
ATOM 1177 O O . LYS A 1 163 ? -4.212 10.255 -8.182 1.00 41.18 190 LYS A O 1
ATOM 1183 N N . VAL A 1 164 ? -3.590 12.409 -8.103 1.00 38.62 191 VAL A N 1
ATOM 1184 C CA . VAL A 1 164 ? -4.876 12.942 -8.567 1.00 40.10 191 VAL A CA 1
ATOM 1185 C C . VAL A 1 164 ? -4.913 13.073 -10.099 1.00 47.59 191 VAL A C 1
ATOM 1186 O O . VAL A 1 164 ? -3.887 13.264 -10.754 1.00 48.54 191 VAL A O 1
ATOM 1190 N N . GLY A 1 165 ? -6.109 12.962 -10.651 1.00 46.01 192 GLY A N 1
ATOM 1191 C CA . GLY A 1 165 ? -6.321 13.039 -12.088 1.00 48.10 192 GLY A CA 1
ATOM 1192 C C . GLY A 1 165 ? -7.096 11.835 -12.563 1.00 52.64 192 GLY A C 1
ATOM 1193 O O . GLY A 1 165 ? -7.031 10.777 -11.930 1.00 53.90 192 GLY A O 1
ATOM 1194 N N . GLU A 1 166 ? -7.866 11.989 -13.636 1.00 47.68 193 GLU A N 1
ATOM 1195 C CA . GLU A 1 166 ? -8.640 10.873 -14.161 1.00 48.01 193 GLU A CA 1
ATOM 1196 C C . GLU A 1 166 ? -7.759 10.055 -15.085 1.00 52.74 193 GLU A C 1
ATOM 1197 O O . GLU A 1 166 ? -7.352 10.530 -16.151 1.00 53.50 193 GLU A O 1
ATOM 1203 N N . ASP A 1 167 ? -7.433 8.844 -14.634 1.00 50.86 194 ASP A N 1
ATOM 1204 C CA . ASP A 1 167 ? -6.561 7.891 -15.330 1.00 52.59 194 ASP A CA 1
ATOM 1205 C C . ASP A 1 167 ? -7.405 7.098 -16.375 1.00 62.03 194 ASP A C 1
ATOM 1206 O O . ASP A 1 167 ? -8.447 6.555 -16.013 1.00 61.18 194 ASP A O 1
ATOM 1211 N N . PRO A 1 168 ? -7.000 7.043 -17.672 1.00 64.35 195 PRO A N 1
ATOM 1212 C CA . PRO A 1 168 ? -7.859 6.383 -18.690 1.00 66.78 195 PRO A CA 1
ATOM 1213 C C . PRO A 1 168 ? -7.902 4.844 -18.647 1.00 68.27 195 PRO A C 1
ATOM 1214 O O . PRO A 1 168 ? -8.786 4.257 -19.266 1.00 68.20 195 PRO A O 1
ATOM 1218 N N . VAL A 1 169 ? -6.986 4.212 -17.891 1.00 63.77 196 VAL A N 1
ATOM 1219 C CA . VAL A 1 169 ? -6.841 2.752 -17.721 1.00 62.76 196 VAL A CA 1
ATOM 1220 C C . VAL A 1 169 ? -8.031 2.147 -16.934 1.00 63.36 196 VAL A C 1
ATOM 1221 O O . VAL A 1 169 ? -8.273 0.935 -16.981 1.00 63.20 196 VAL A O 1
ATOM 1225 N N . PHE A 1 170 ? -8.728 2.995 -16.178 1.00 57.24 197 PHE A N 1
ATOM 1226 C CA . PHE A 1 170 ? -9.814 2.574 -15.314 1.00 55.56 197 PHE A CA 1
ATOM 1227 C C . PHE A 1 170 ? -11.123 2.557 -16.056 1.00 61.02 197 PHE A C 1
ATOM 1228 O O . PHE A 1 170 ? -11.270 3.249 -17.065 1.00 61.98 197 PHE A O 1
ATOM 1236 N N . SER A 1 171 ? -12.059 1.718 -15.579 1.00 57.87 198 SER A N 1
ATOM 1237 C CA . SER A 1 171 ? -13.408 1.614 -16.125 1.00 60.95 198 SER A CA 1
ATOM 1238 C C . SER A 1 171 ? -14.204 2.868 -15.704 1.00 64.08 198 SER A C 1
ATOM 1239 O O . SER A 1 171 ? -13.672 3.743 -15.005 1.00 59.32 198 SER A O 1
ATOM 1242 N N . GLU A 1 172 ? -15.462 2.966 -16.155 1.00 65.42 199 GLU A N 1
ATOM 1243 C CA . GLU A 1 172 ? -16.303 4.131 -15.875 1.00 65.75 199 GLU A CA 1
ATOM 1244 C C . GLU A 1 172 ? -16.870 4.141 -14.440 1.00 67.26 199 GLU A C 1
ATOM 1245 O O . GLU A 1 172 ? -17.288 5.209 -13.987 1.00 67.67 199 GLU A O 1
ATOM 1251 N N . THR A 1 173 ? -16.884 2.998 -13.719 1.00 60.74 200 THR A N 1
ATOM 1252 C CA . THR A 1 173 ? -17.441 2.985 -12.358 1.00 59.44 200 THR A CA 1
ATOM 1253 C C . THR A 1 173 ? -16.413 2.532 -11.334 1.00 59.62 200 THR A C 1
ATOM 1254 O O . THR A 1 173 ? -15.448 1.868 -11.705 1.00 59.01 200 THR A O 1
ATOM 1258 N N . CYS A 1 174 ? -16.650 2.865 -10.046 1.00 53.94 201 CYS A N 1
ATOM 1259 C CA . CYS A 1 174 ? -15.841 2.460 -8.901 1.00 51.96 201 CYS A CA 1
ATOM 1260 C C . CYS A 1 174 ? -16.537 1.267 -8.245 1.00 56.29 201 CYS A C 1
ATOM 1261 O O . CYS A 1 174 ? -17.554 1.438 -7.586 1.00 58.55 201 CYS A O 1
ATOM 1264 N N . LYS A 1 175 ? -16.035 0.050 -8.503 1.00 52.31 202 LYS A N 1
ATOM 1265 C CA . LYS A 1 175 ? -16.546 -1.207 -7.939 1.00 53.22 202 LYS A CA 1
ATOM 1266 C C . LYS A 1 175 ? -15.476 -1.710 -6.993 1.00 52.65 202 LYS A C 1
ATOM 1267 O O . LYS A 1 175 ? -14.436 -2.157 -7.458 1.00 49.93 202 LYS A O 1
ATOM 1273 N N . ILE A 1 176 ? -15.684 -1.535 -5.674 1.00 48.65 203 ILE A N 1
ATOM 1274 C CA . ILE A 1 176 ? -14.696 -1.884 -4.654 1.00 47.41 203 ILE A CA 1
ATOM 1275 C C . ILE A 1 176 ? -14.273 -3.376 -4.801 1.00 52.77 203 ILE A C 1
ATOM 1276 O O . ILE A 1 176 ? -15.105 -4.252 -4.988 1.00 52.76 203 ILE A O 1
ATOM 1281 N N . ASP A 1 177 ? -12.958 -3.626 -4.774 1.00 49.58 204 ASP A N 1
ATOM 1282 C CA . ASP A 1 177 ? -12.441 -4.982 -4.900 1.00 51.22 204 ASP A CA 1
ATOM 1283 C C . ASP A 1 177 ? -11.300 -5.144 -3.893 1.00 51.79 204 ASP A C 1
ATOM 1284 O O . ASP A 1 177 ? -10.428 -4.291 -3.818 1.00 48.15 204 ASP A O 1
ATOM 1289 N N . ASN A 1 178 ? -11.332 -6.230 -3.115 1.00 50.64 205 ASN A N 1
ATOM 1290 C CA . ASN A 1 178 ? -10.346 -6.547 -2.079 1.00 51.69 205 ASN A CA 1
ATOM 1291 C C . ASN A 1 178 ? -8.969 -6.904 -2.667 1.00 56.07 205 ASN A C 1
ATOM 1292 O O . ASN A 1 178 ? -7.983 -6.934 -1.928 1.00 57.40 205 ASN A O 1
ATOM 1297 N N . LYS A 1 179 ? -8.899 -7.157 -3.981 1.00 52.12 206 LYS A N 1
ATOM 1298 C CA . LYS A 1 179 ? -7.662 -7.470 -4.694 1.00 51.47 206 LYS A CA 1
ATOM 1299 C C . LYS A 1 179 ? -7.165 -6.273 -5.522 1.00 51.92 206 LYS A C 1
ATOM 1300 O O . LYS A 1 179 ? -6.150 -6.386 -6.206 1.00 52.93 206 LYS A O 1
ATOM 1306 N N . PHE A 1 180 ? -7.866 -5.131 -5.473 1.00 46.18 207 PHE A N 1
ATOM 1307 C CA . PHE A 1 180 ? -7.462 -3.951 -6.233 1.00 43.06 207 PHE A CA 1
ATOM 1308 C C . PHE A 1 180 ? -6.149 -3.332 -5.698 1.00 46.22 207 PHE A C 1
ATOM 1309 O O . PHE A 1 180 ? -5.976 -3.187 -4.496 1.00 43.18 207 PHE A O 1
ATOM 1317 N N . LEU A 1 181 ? -5.250 -2.936 -6.607 1.00 45.59 208 LEU A N 1
ATOM 1318 C CA . LEU A 1 181 ? -4.054 -2.201 -6.219 1.00 45.98 208 LEU A CA 1
ATOM 1319 C C . LEU A 1 181 ? -3.593 -1.274 -7.332 1.00 45.90 208 LEU A C 1
ATOM 1320 O O . LEU A 1 181 ? -3.296 -1.727 -8.424 1.00 44.75 208 LEU A O 1
ATOM 1325 N N . SER A 1 182 ? -3.541 0.032 -7.041 1.00 40.28 209 SER A N 1
ATOM 1326 C CA . SER A 1 182 ? -3.029 1.032 -7.969 1.00 39.05 209 SER A CA 1
ATOM 1327 C C . SER A 1 182 ? -1.916 1.778 -7.286 1.00 40.88 209 SER A C 1
ATOM 1328 O O . SER A 1 182 ? -2.043 2.122 -6.114 1.00 37.69 209 SER A O 1
ATOM 1331 N N . LEU A 1 183 ? -0.816 2.045 -8.030 1.00 36.94 210 LEU A N 1
ATOM 1332 C CA . LEU A 1 183 ? 0.319 2.841 -7.562 1.00 35.11 210 LEU A CA 1
ATOM 1333 C C . LEU A 1 183 ? -0.090 4.288 -7.349 1.00 34.06 210 LEU A C 1
ATOM 1334 O O . LEU A 1 183 ? 0.619 5.050 -6.712 1.00 34.47 210 LEU A O 1
ATOM 1339 N N . ASN A 1 184 ? -1.281 4.660 -7.811 1.00 32.79 211 ASN A N 1
ATOM 1340 C CA . ASN A 1 184 ? -1.839 5.994 -7.611 1.00 32.98 211 ASN A CA 1
ATOM 1341 C C . ASN A 1 184 ? -2.325 6.225 -6.172 1.00 35.80 211 ASN A C 1
ATOM 1342 O O . ASN A 1 184 ? -2.491 7.377 -5.776 1.00 33.94 211 ASN A O 1
ATOM 1347 N N . TYR A 1 185 ? -2.692 5.150 -5.452 1.00 33.49 212 TYR A N 1
ATOM 1348 C CA . TYR A 1 185 ? -3.284 5.267 -4.105 1.00 34.06 212 TYR A CA 1
ATOM 1349 C C . TYR A 1 185 ? -2.599 4.300 -3.184 1.00 37.93 212 TYR A C 1
ATOM 1350 O O . TYR A 1 185 ? -2.968 3.146 -3.151 1.00 38.15 212 TYR A O 1
ATOM 1359 N N . LEU A 1 186 ? -1.559 4.751 -2.494 1.00 36.83 213 LEU A N 1
ATOM 1360 C CA . LEU A 1 186 ? -0.757 3.892 -1.637 1.00 39.77 213 LEU A CA 1
ATOM 1361 C C . LEU A 1 186 ? -0.523 4.481 -0.268 1.00 48.44 213 LEU A C 1
ATOM 1362 O O . LEU A 1 186 ? -0.346 5.687 -0.126 1.00 50.07 213 LEU A O 1
ATOM 1367 N N . ALA A 1 187 ? -0.385 3.601 0.709 1.00 45.08 214 ALA A N 1
ATOM 1368 C CA . ALA A 1 187 ? -0.006 3.952 2.054 1.00 45.80 214 ALA A CA 1
ATOM 1369 C C . ALA A 1 187 ? 1.092 2.974 2.534 1.00 48.43 214 ALA A C 1
ATOM 1370 O O . ALA A 1 187 ? 1.099 1.801 2.190 1.00 43.09 214 ALA A O 1
ATOM 1372 N N . SER A 1 188 ? 2.054 3.499 3.265 1.00 50.58 215 SER A N 1
ATOM 1373 C CA . SER A 1 188 ? 3.192 2.754 3.777 1.00 53.56 215 SER A CA 1
ATOM 1374 C C . SER A 1 188 ? 3.202 2.805 5.295 1.00 58.48 215 SER A C 1
ATOM 1375 O O . SER A 1 188 ? 2.754 3.783 5.888 1.00 58.19 215 SER A O 1
ATOM 1378 N N . TYR A 1 189 ? 3.663 1.729 5.914 1.00 60.38 216 TYR A N 1
ATOM 1379 C CA . TYR A 1 189 ? 3.760 1.600 7.353 1.00 60.23 216 TYR A CA 1
ATOM 1380 C C . TYR A 1 189 ? 5.054 0.849 7.653 1.00 57.32 216 TYR A C 1
ATOM 1381 O O . TYR A 1 189 ? 5.332 -0.177 7.030 1.00 53.65 216 TYR A O 1
ATOM 1390 N N . ILE A 1 190 ? 5.881 1.396 8.542 1.00 52.89 217 ILE A N 1
ATOM 1391 C CA . ILE A 1 190 ? 7.141 0.768 8.926 1.00 50.35 217 ILE A CA 1
ATOM 1392 C C . ILE A 1 190 ? 7.102 0.560 10.422 1.00 54.43 217 ILE A C 1
ATOM 1393 O O . ILE A 1 190 ? 6.851 1.497 11.183 1.00 55.03 217 ILE A O 1
ATOM 1398 N N . GLU A 1 191 ? 7.363 -0.677 10.839 1.00 49.29 218 GLU A N 1
ATOM 1399 C CA . GLU A 1 191 ? 7.283 -1.093 12.227 1.00 49.59 218 GLU A CA 1
ATOM 1400 C C . GLU A 1 191 ? 8.604 -1.742 12.721 1.00 46.63 218 GLU A C 1
ATOM 1401 O O . GLU A 1 191 ? 9.014 -2.753 12.140 1.00 43.19 218 GLU A O 1
ATOM 1407 N N . PRO A 1 192 ? 9.273 -1.226 13.789 1.00 43.04 219 PRO A N 1
ATOM 1408 C CA . PRO A 1 192 ? 10.477 -1.923 14.297 1.00 40.53 219 PRO A CA 1
ATOM 1409 C C . PRO A 1 192 ? 10.132 -3.339 14.781 1.00 43.77 219 PRO A C 1
ATOM 1410 O O . PRO A 1 192 ? 9.043 -3.560 15.273 1.00 44.30 219 PRO A O 1
ATOM 1414 N N . GLN A 1 193 ? 11.044 -4.295 14.617 1.00 40.70 220 GLN A N 1
ATOM 1415 C CA . GLN A 1 193 ? 10.817 -5.685 15.007 1.00 40.29 220 GLN A CA 1
ATOM 1416 C C . GLN A 1 193 ? 11.866 -6.136 16.001 1.00 44.61 220 GLN A C 1
ATOM 1417 O O . GLN A 1 193 ? 13.012 -5.705 15.883 1.00 43.66 220 GLN A O 1
ATOM 1423 N N . PRO A 1 194 ? 11.514 -6.973 17.012 1.00 43.82 221 PRO A N 1
ATOM 1424 C CA . PRO A 1 194 ? 12.532 -7.402 17.988 1.00 42.81 221 PRO A CA 1
ATOM 1425 C C . PRO A 1 194 ? 13.462 -8.479 17.428 1.00 48.12 221 PRO A C 1
ATOM 1426 O O . PRO A 1 194 ? 13.123 -9.164 16.474 1.00 48.21 221 PRO A O 1
ATOM 1430 N N . SER A 1 195 ? 14.647 -8.635 18.036 1.00 45.24 222 SER A N 1
ATOM 1431 C CA . SER A 1 195 ? 15.616 -9.657 17.640 1.00 43.48 222 SER A CA 1
ATOM 1432 C C . SER A 1 195 ? 16.316 -10.188 18.887 1.00 48.55 222 SER A C 1
ATOM 1433 O O . SER A 1 195 ? 16.247 -9.543 19.941 1.00 46.51 222 SER A O 1
ATOM 1436 N N . THR A 1 196 ? 17.031 -11.324 18.740 1.00 46.40 223 THR A N 1
ATOM 1437 C CA . THR A 1 196 ? 17.969 -11.880 19.716 1.00 47.68 223 THR A CA 1
ATOM 1438 C C . THR A 1 196 ? 19.343 -11.820 19.042 1.00 50.17 223 THR A C 1
ATOM 1439 O O . THR A 1 196 ? 19.431 -11.703 17.833 1.00 46.37 223 THR A O 1
ATOM 1443 N N . GLY A 1 197 ? 20.396 -11.849 19.826 1.00 49.89 224 GLY A N 1
ATOM 1444 C CA . GLY A 1 197 ? 21.744 -11.754 19.288 1.00 49.34 224 GLY A CA 1
ATOM 1445 C C . GLY A 1 197 ? 22.754 -11.345 20.330 1.00 52.42 224 GLY A C 1
ATOM 1446 O O . GLY A 1 197 ? 22.434 -11.263 21.521 1.00 51.58 224 GLY A O 1
ATOM 1447 N N . CYS A 1 198 ? 23.977 -11.077 19.872 1.00 51.24 225 CYS A N 1
ATOM 1448 C CA . CYS A 1 198 ? 25.125 -10.754 20.726 1.00 53.26 225 CYS A CA 1
ATOM 1449 C C . CYS A 1 198 ? 26.181 -9.939 19.951 1.00 50.96 225 CYS A C 1
ATOM 1450 O O . CYS A 1 198 ? 26.356 -10.144 18.751 1.00 48.09 225 CYS A O 1
ATOM 1453 N N . VAL A 1 199 ? 26.920 -9.071 20.663 1.00 46.73 226 VAL A N 1
ATOM 1454 C CA . VAL A 1 199 ? 28.060 -8.340 20.129 1.00 47.95 226 VAL A CA 1
ATOM 1455 C C . VAL A 1 199 ? 29.284 -9.009 20.753 1.00 54.46 226 VAL A C 1
ATOM 1456 O O . VAL A 1 199 ? 29.327 -9.189 21.972 1.00 54.54 226 VAL A O 1
ATOM 1460 N N . LEU A 1 200 ? 30.261 -9.384 19.915 1.00 53.34 227 LEU A N 1
ATOM 1461 C CA . LEU A 1 200 ? 31.451 -10.131 20.299 1.00 57.00 227 LEU A CA 1
ATOM 1462 C C . LEU A 1 200 ? 32.743 -9.294 20.261 1.00 62.99 227 LEU A C 1
ATOM 1463 O O . LEU A 1 200 ? 33.658 -9.607 21.006 1.00 65.79 227 LEU A O 1
ATOM 1468 N N . SER A 1 201 ? 32.806 -8.231 19.432 1.00 58.71 228 SER A N 1
ATOM 1469 C CA . SER A 1 201 ? 33.948 -7.318 19.307 1.00 69.72 228 SER A CA 1
ATOM 1470 C C . SER A 1 201 ? 33.565 -6.060 18.529 1.00 110.24 228 SER A C 1
ATOM 1471 O O . SER A 1 201 ? 32.396 -5.862 18.193 1.00 71.95 228 SER A O 1
ATOM 1474 N N . ASP A 1 204 ? 38.276 -4.356 14.063 1.00 111.93 231 ASP A N 1
ATOM 1475 C CA . ASP A 1 204 ? 39.568 -4.674 14.657 1.00 116.61 231 ASP A CA 1
ATOM 1476 C C . ASP A 1 204 ? 40.705 -4.282 13.709 1.00 127.57 231 ASP A C 1
ATOM 1477 O O . ASP A 1 204 ? 41.581 -3.495 14.087 1.00 132.39 231 ASP A O 1
ATOM 1482 N N . HIS A 1 205 ? 40.698 -4.839 12.486 1.00 125.25 232 HIS A N 1
ATOM 1483 C CA . HIS A 1 205 ? 41.686 -4.524 11.448 1.00 132.77 232 HIS A CA 1
ATOM 1484 C C . HIS A 1 205 ? 40.962 -3.705 10.373 1.00 132.76 232 HIS A C 1
ATOM 1485 O O . HIS A 1 205 ? 41.071 -3.987 9.181 1.00 136.14 232 HIS A O 1
ATOM 1492 N N . GLU A 1 206 ? 40.179 -2.698 10.835 1.00 67.33 233 GLU A N 1
ATOM 1493 C CA . GLU A 1 206 ? 39.299 -1.790 10.073 1.00 63.50 233 GLU A CA 1
ATOM 1494 C C . GLU A 1 206 ? 38.234 -2.613 9.284 1.00 60.21 233 GLU A C 1
ATOM 1495 O O . GLU A 1 206 ? 37.850 -2.260 8.173 1.00 56.63 233 GLU A O 1
ATOM 1501 N N . GLN A 1 207 ? 37.760 -3.704 9.912 1.00 56.06 234 GLN A N 1
ATOM 1502 C CA . GLN A 1 207 ? 36.774 -4.652 9.385 1.00 53.77 234 GLN A CA 1
ATOM 1503 C C . GLN A 1 207 ? 35.715 -5.014 10.426 1.00 55.70 234 GLN A C 1
ATOM 1504 O O . GLN A 1 207 ? 36.011 -5.067 11.623 1.00 57.52 234 GLN A O 1
ATOM 1510 N N . GLU A 1 208 ? 34.489 -5.289 9.953 1.00 48.43 235 GLU A N 1
ATOM 1511 C CA . GLU A 1 208 ? 33.356 -5.768 10.756 1.00 46.46 235 GLU A CA 1
ATOM 1512 C C . GLU A 1 208 ? 32.705 -6.948 10.053 1.00 50.33 235 GLU A C 1
ATOM 1513 O O . GLU A 1 208 ? 32.567 -6.900 8.828 1.00 48.38 235 GLU A O 1
ATOM 1519 N N . VAL A 1 209 ? 32.344 -8.020 10.804 1.00 48.03 236 VAL A N 1
ATOM 1520 C CA . VAL A 1 209 ? 31.660 -9.180 10.214 1.00 47.81 236 VAL A CA 1
ATOM 1521 C C . VAL A 1 209 ? 30.354 -9.378 11.004 1.00 49.57 236 VAL A C 1
ATOM 1522 O O . VAL A 1 209 ? 30.374 -9.518 12.217 1.00 50.15 236 VAL A O 1
ATOM 1526 N N . HIS A 1 210 ? 29.216 -9.282 10.298 1.00 44.08 237 HIS A N 1
ATOM 1527 C CA . HIS A 1 210 ? 27.879 -9.347 10.895 1.00 41.91 237 HIS A CA 1
ATOM 1528 C C . HIS A 1 210 ? 27.067 -10.507 10.338 1.00 44.60 237 HIS A C 1
ATOM 1529 O O . HIS A 1 210 ? 26.951 -10.674 9.137 1.00 42.85 237 HIS A O 1
ATOM 1536 N N . ILE A 1 211 ? 26.516 -11.302 11.226 1.00 42.89 238 ILE A N 1
ATOM 1537 C CA . ILE A 1 211 ? 25.704 -12.461 10.875 1.00 43.32 238 ILE A CA 1
ATOM 1538 C C . ILE A 1 211 ? 24.251 -12.128 11.167 1.00 46.40 238 ILE A C 1
ATOM 1539 O O . ILE A 1 211 ? 23.917 -11.805 12.310 1.00 45.25 238 ILE A O 1
ATOM 1544 N N . ILE A 1 212 ? 23.404 -12.192 10.129 1.00 42.83 239 ILE A N 1
ATOM 1545 C CA . ILE A 1 212 ? 21.968 -11.935 10.230 1.00 42.37 239 ILE A CA 1
ATOM 1546 C C . ILE A 1 212 ? 21.226 -13.208 9.840 1.00 48.78 239 ILE A C 1
ATOM 1547 O O . ILE A 1 212 ? 21.332 -13.665 8.703 1.00 48.47 239 ILE A O 1
ATOM 1552 N N . GLU A 1 213 ? 20.502 -13.792 10.795 1.00 48.34 240 GLU A N 1
ATOM 1553 C CA . GLU A 1 213 ? 19.714 -14.995 10.567 1.00 50.21 240 GLU A CA 1
ATOM 1554 C C . GLU A 1 213 ? 18.240 -14.624 10.688 1.00 54.16 240 GLU A C 1
ATOM 1555 O O . GLU A 1 213 ? 17.770 -14.291 11.771 1.00 53.87 240 GLU A O 1
ATOM 1561 N N . LEU A 1 214 ? 17.531 -14.627 9.550 1.00 50.29 241 LEU A N 1
ATOM 1562 C CA . LEU A 1 214 ? 16.123 -14.260 9.485 1.00 50.19 241 LEU A CA 1
ATOM 1563 C C . LEU A 1 214 ? 15.281 -15.491 9.375 1.00 58.71 241 LEU A C 1
ATOM 1564 O O . LEU A 1 214 ? 15.552 -16.351 8.538 1.00 61.57 241 LEU A O 1
ATOM 1569 N N . GLN A 1 215 ? 14.258 -15.594 10.213 1.00 57.75 242 GLN A N 1
ATOM 1570 C CA . GLN A 1 215 ? 13.393 -16.766 10.158 1.00 61.75 242 GLN A CA 1
ATOM 1571 C C . GLN A 1 215 ? 12.398 -16.618 9.014 1.00 67.69 242 GLN A C 1
ATOM 1572 O O . GLN A 1 215 ? 12.247 -17.551 8.234 1.00 71.30 242 GLN A O 1
ATOM 1578 N N . ALA A 1 216 ? 11.746 -15.453 8.883 1.00 63.16 243 ALA A N 1
ATOM 1579 C CA . ALA A 1 216 ? 10.743 -15.246 7.831 1.00 65.19 243 ALA A CA 1
ATOM 1580 C C . ALA A 1 216 ? 10.699 -13.783 7.353 1.00 67.79 243 ALA A C 1
ATOM 1581 O O . ALA A 1 216 ? 10.709 -12.878 8.188 1.00 66.04 243 ALA A O 1
ATOM 1583 N N . PRO A 1 217 ? 10.626 -13.530 6.022 1.00 65.21 244 PRO A N 1
ATOM 1584 C CA . PRO A 1 217 ? 10.610 -12.135 5.535 1.00 63.06 244 PRO A CA 1
ATOM 1585 C C . PRO A 1 217 ? 9.255 -11.407 5.673 1.00 68.92 244 PRO A C 1
ATOM 1586 O O . PRO A 1 217 ? 9.176 -10.208 5.391 1.00 68.06 244 PRO A O 1
ATOM 1590 N N . ASN A 1 218 ? 8.193 -12.128 6.066 1.00 67.26 245 ASN A N 1
ATOM 1591 C CA . ASN A 1 218 ? 6.842 -11.592 6.261 1.00 93.10 245 ASN A CA 1
ATOM 1592 C C . ASN A 1 218 ? 6.002 -12.596 7.036 1.00 122.15 245 ASN A C 1
ATOM 1593 O O . ASN A 1 218 ? 6.326 -13.782 7.041 1.00 89.86 245 ASN A O 1
ATOM 1598 N N . SER A 1 221 ? 3.157 -15.939 3.170 1.00 124.09 248 SER A N 1
ATOM 1599 C CA . SER A 1 221 ? 4.053 -16.828 2.439 1.00 124.62 248 SER A CA 1
ATOM 1600 C C . SER A 1 221 ? 4.353 -16.278 1.025 1.00 128.19 248 SER A C 1
ATOM 1601 O O . SER A 1 221 ? 4.235 -17.002 0.027 1.00 131.38 248 SER A O 1
ATOM 1604 N N . ALA A 1 222 ? 4.754 -14.991 0.951 1.00 120.69 249 ALA A N 1
ATOM 1605 C CA . ALA A 1 222 ? 5.120 -14.344 -0.312 1.00 119.98 249 ALA A CA 1
ATOM 1606 C C . ALA A 1 222 ? 6.554 -14.750 -0.669 1.00 121.26 249 ALA A C 1
ATOM 1607 O O . ALA A 1 222 ? 7.493 -14.478 0.101 1.00 117.28 249 ALA A O 1
ATOM 1609 N N . PHE A 1 223 ? 6.693 -15.468 -1.810 1.00 119.35 250 PHE A N 1
ATOM 1610 C CA . PHE A 1 223 ? 7.928 -16.076 -2.320 1.00 117.78 250 PHE A CA 1
ATOM 1611 C C . PHE A 1 223 ? 8.929 -15.082 -2.957 1.00 113.34 250 PHE A C 1
ATOM 1612 O O . PHE A 1 223 ? 8.520 -14.161 -3.665 1.00 113.37 250 PHE A O 1
ATOM 1620 N N . GLN A 1 224 ? 10.250 -15.326 -2.717 1.00 102.98 251 GLN A N 1
ATOM 1621 C CA . GLN A 1 224 ? 11.425 -14.608 -3.248 1.00 97.47 251 GLN A CA 1
ATOM 1622 C C . GLN A 1 224 ? 11.265 -13.074 -3.081 1.00 92.40 251 GLN A C 1
ATOM 1623 O O . GLN A 1 224 ? 11.592 -12.285 -3.984 1.00 92.65 251 GLN A O 1
ATOM 1629 N N . VAL A 1 225 ? 10.802 -12.659 -1.884 1.00 80.20 252 VAL A N 1
ATOM 1630 C CA . VAL A 1 225 ? 10.614 -11.243 -1.582 1.00 74.03 252 VAL A CA 1
ATOM 1631 C C . VAL A 1 225 ? 11.941 -10.618 -1.192 1.00 65.75 252 VAL A C 1
ATOM 1632 O O . VAL A 1 225 ? 12.866 -11.309 -0.771 1.00 63.78 252 VAL A O 1
ATOM 1636 N N . ASP A 1 226 ? 12.036 -9.311 -1.384 1.00 56.31 253 ASP A N 1
ATOM 1637 C CA . ASP A 1 226 ? 13.214 -8.528 -1.080 1.00 50.82 253 ASP A CA 1
ATOM 1638 C C . ASP A 1 226 ? 13.357 -8.295 0.426 1.00 49.60 253 ASP A C 1
ATOM 1639 O O . ASP A 1 226 ? 12.371 -8.030 1.117 1.00 49.84 253 ASP A O 1
ATOM 1644 N N . VAL A 1 227 ? 14.584 -8.438 0.931 1.00 41.99 254 VAL A N 1
ATOM 1645 C CA . VAL A 1 227 ? 14.958 -8.140 2.326 1.00 37.54 254 VAL A CA 1
ATOM 1646 C C . VAL A 1 227 ? 16.086 -7.144 2.196 1.00 42.36 254 VAL A C 1
ATOM 1647 O O . VAL A 1 227 ? 17.142 -7.475 1.636 1.00 42.30 254 VAL A O 1
ATOM 1651 N N . ILE A 1 228 ? 15.831 -5.904 2.627 1.00 38.43 255 ILE A N 1
ATOM 1652 C CA . ILE A 1 228 ? 16.800 -4.831 2.512 1.00 36.49 255 ILE A CA 1
ATOM 1653 C C . ILE A 1 228 ? 17.757 -4.848 3.695 1.00 40.17 255 ILE A C 1
ATOM 1654 O O . ILE A 1 228 ? 17.342 -4.992 4.835 1.00 39.52 255 ILE A O 1
ATOM 1659 N N . VAL A 1 229 ? 19.057 -4.703 3.401 1.00 38.41 256 VAL A N 1
ATOM 1660 C CA . VAL A 1 229 ? 20.101 -4.525 4.391 1.00 36.70 256 VAL A CA 1
ATOM 1661 C C . VAL A 1 229 ? 20.678 -3.127 4.112 1.00 40.20 256 VAL A C 1
ATOM 1662 O O . VAL A 1 229 ? 21.387 -2.913 3.126 1.00 37.27 256 VAL A O 1
ATOM 1666 N N . ASP A 1 230 ? 20.333 -2.183 4.983 1.00 38.19 257 ASP A N 1
ATOM 1667 C CA . ASP A 1 230 ? 20.772 -0.813 4.919 1.00 38.57 257 ASP A CA 1
ATOM 1668 C C . ASP A 1 230 ? 22.026 -0.648 5.823 1.00 42.31 257 ASP A C 1
ATOM 1669 O O . ASP A 1 230 ? 21.966 -0.862 7.027 1.00 38.89 257 ASP A O 1
ATOM 1674 N N . LEU A 1 231 ? 23.152 -0.308 5.204 1.00 41.18 258 LEU A N 1
ATOM 1675 C CA . LEU A 1 231 ? 24.487 -0.172 5.770 1.00 43.43 258 LEU A CA 1
ATOM 1676 C C . LEU A 1 231 ? 24.901 1.298 5.830 1.00 44.44 258 LEU A C 1
ATOM 1677 O O . LEU A 1 231 ? 24.992 1.926 4.781 1.00 42.32 258 LEU A O 1
ATOM 1682 N N . ARG A 1 232 ? 25.162 1.840 7.035 1.00 40.94 259 ARG A N 1
ATOM 1683 C CA . ARG A 1 232 ? 25.553 3.256 7.256 1.00 42.07 259 ARG A CA 1
ATOM 1684 C C . ARG A 1 232 ? 26.446 3.432 8.489 1.00 44.12 259 ARG A C 1
ATOM 1685 O O . ARG A 1 232 ? 26.308 2.624 9.420 1.00 41.37 259 ARG A O 1
ATOM 1693 N N . PRO A 1 233 ? 27.218 4.553 8.643 1.00 42.75 260 PRO A N 1
ATOM 1694 C CA . PRO A 1 233 ? 27.894 4.774 9.927 1.00 43.88 260 PRO A CA 1
ATOM 1695 C C . PRO A 1 233 ? 26.849 5.056 11.011 1.00 51.33 260 PRO A C 1
ATOM 1696 O O . PRO A 1 233 ? 25.795 5.651 10.717 1.00 50.87 260 PRO A O 1
ATOM 1700 N N . LEU A 1 234 ? 27.131 4.638 12.259 1.00 51.14 261 LEU A N 1
ATOM 1701 C CA . LEU A 1 234 ? 26.236 4.924 13.395 1.00 52.66 261 LEU A CA 1
ATOM 1702 C C . LEU A 1 234 ? 26.080 6.450 13.541 1.00 63.80 261 LEU A C 1
ATOM 1703 O O . LEU A 1 234 ? 24.964 6.924 13.748 1.00 63.70 261 LEU A O 1
ATOM 1708 N N . ASP A 1 235 ? 27.187 7.204 13.337 1.00 67.49 262 ASP A N 1
ATOM 1709 C CA . ASP A 1 235 ? 27.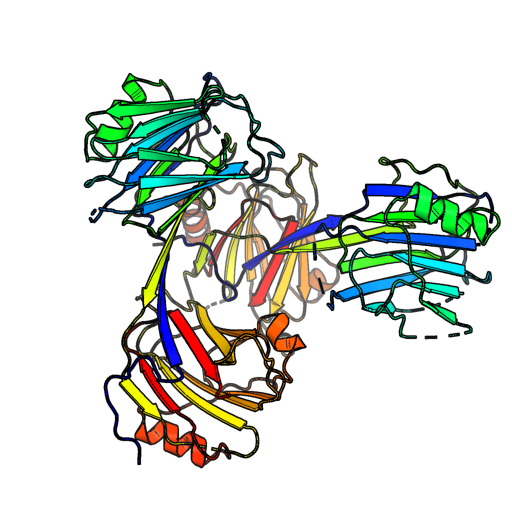259 8.669 13.385 1.00 73.45 262 ASP A CA 1
ATOM 1710 C C . ASP A 1 235 ? 26.292 9.313 12.369 1.00 82.88 262 ASP A C 1
ATOM 1711 O O . ASP A 1 235 ? 25.344 9.989 12.783 1.00 86.49 262 ASP A O 1
ATOM 1716 N N . GLY A 1 236 ? 26.518 9.080 11.074 1.00 78.47 263 GLY A N 1
ATOM 1717 C CA . GLY A 1 236 ? 25.649 9.599 10.023 1.00 77.88 263 GLY A CA 1
ATOM 1718 C C . GLY A 1 236 ? 26.146 10.864 9.366 1.00 82.44 263 GLY A C 1
ATOM 1719 O O . GLY A 1 236 ? 25.775 11.152 8.225 1.00 82.41 263 GLY A O 1
ATOM 1720 N N . ASP A 1 237 ? 26.957 11.643 10.093 1.00 80.58 264 ASP A N 1
ATOM 1721 C CA . ASP A 1 237 ? 27.542 12.881 9.578 1.00 83.85 264 ASP A CA 1
ATOM 1722 C C . ASP A 1 237 ? 28.980 12.653 9.102 1.00 84.88 264 ASP A C 1
ATOM 1723 O O . ASP A 1 237 ? 29.496 13.483 8.350 1.00 87.68 264 ASP A O 1
ATOM 1728 N N . ILE A 1 238 ? 29.630 11.541 9.526 1.00 76.55 265 ILE A N 1
ATOM 1729 C CA . ILE A 1 238 ? 31.015 11.296 9.117 1.00 76.15 265 ILE A CA 1
ATOM 1730 C C . ILE A 1 238 ? 31.161 9.946 8.348 1.00 69.86 265 ILE A C 1
ATOM 1731 O O . ILE A 1 238 ? 30.951 8.872 8.922 1.00 65.94 265 ILE A O 1
ATOM 1736 N N . PRO A 1 239 ? 31.550 10.023 7.044 1.00 62.97 266 PRO A N 1
ATOM 1737 C CA . PRO A 1 239 ? 31.767 8.798 6.241 1.00 59.59 266 PRO A CA 1
ATOM 1738 C C . PRO A 1 239 ? 32.884 7.921 6.801 1.00 60.82 266 PRO A C 1
ATOM 1739 O O . PRO A 1 239 ? 33.840 8.437 7.383 1.00 63.82 266 PRO A O 1
ATOM 1743 N N . LEU A 1 240 ? 32.759 6.599 6.639 1.00 51.89 267 LEU A N 1
ATOM 1744 C CA . LEU A 1 240 ? 33.706 5.662 7.227 1.00 50.72 267 LEU A CA 1
ATOM 1745 C C . LEU A 1 240 ? 34.498 4.843 6.240 1.00 51.65 267 LEU A C 1
ATOM 1746 O O . LEU A 1 240 ? 33.964 4.426 5.206 1.00 49.27 267 LEU A O 1
ATOM 1751 N N . HIS A 1 241 ? 35.762 4.532 6.595 1.00 49.93 268 HIS A N 1
ATOM 1752 C CA . HIS A 1 241 ? 36.558 3.585 5.812 1.00 49.68 268 HIS A CA 1
ATOM 1753 C C . HIS A 1 241 ? 36.588 2.289 6.601 1.00 54.58 268 HIS A C 1
ATOM 1754 O O . HIS A 1 241 ? 37.332 2.179 7.577 1.00 58.86 268 HIS A O 1
ATOM 1761 N N . ARG A 1 242 ? 35.724 1.337 6.210 1.00 45.61 269 ARG A N 1
ATOM 1762 C CA . ARG A 1 242 ? 35.525 0.071 6.893 1.00 44.21 269 ARG A CA 1
ATOM 1763 C C . ARG A 1 242 ? 35.258 -1.038 5.884 1.00 47.29 269 ARG A C 1
ATOM 1764 O O . ARG A 1 242 ? 34.478 -0.859 4.949 1.00 44.19 269 ARG A O 1
ATOM 1772 N N . ASP A 1 243 ? 35.903 -2.190 6.091 1.00 46.19 270 ASP A N 1
ATOM 1773 C CA . ASP A 1 243 ? 35.642 -3.408 5.346 1.00 45.35 270 ASP A CA 1
ATOM 1774 C C . ASP A 1 243 ? 34.486 -4.091 6.062 1.00 51.16 270 ASP A C 1
ATOM 1775 O O . ASP A 1 243 ? 34.409 -4.044 7.300 1.00 52.15 270 ASP A O 1
ATOM 1780 N N . VAL A 1 244 ? 33.521 -4.613 5.299 1.00 47.12 271 VAL A N 1
ATOM 1781 C CA . VAL A 1 244 ? 32.307 -5.230 5.858 1.00 44.31 271 VAL A CA 1
ATOM 1782 C C . VAL A 1 244 ? 32.097 -6.623 5.267 1.00 48.31 271 VAL A C 1
ATOM 1783 O O . VAL A 1 244 ? 32.197 -6.803 4.063 1.00 47.29 271 VAL A O 1
ATOM 1787 N N . VAL A 1 245 ? 31.833 -7.607 6.139 1.00 47.12 272 VAL A N 1
ATOM 1788 C CA . VAL A 1 245 ? 31.505 -8.986 5.776 1.00 46.99 272 VAL A CA 1
ATOM 1789 C C . VAL A 1 245 ? 30.098 -9.261 6.334 1.00 47.73 272 VAL A C 1
ATOM 1790 O O . VAL A 1 245 ? 29.858 -9.048 7.522 1.00 44.45 272 VAL A O 1
ATOM 1794 N N . LEU A 1 246 ? 29.175 -9.702 5.459 1.00 45.50 273 LEU A N 1
ATOM 1795 C CA . LEU A 1 246 ? 27.793 -10.013 5.812 1.00 44.19 273 LEU A CA 1
ATOM 1796 C C . LEU A 1 246 ? 27.501 -11.477 5.588 1.00 49.70 273 LEU A C 1
ATOM 1797 O O . LEU A 1 246 ? 27.718 -11.979 4.491 1.00 50.70 273 LEU A O 1
ATOM 1802 N N . LEU A 1 247 ? 27.039 -12.163 6.629 1.00 46.50 274 LEU A N 1
ATOM 1803 C CA . LEU A 1 247 ? 26.614 -13.563 6.576 1.00 48.17 274 LEU A CA 1
ATOM 1804 C C . LEU A 1 247 ? 25.114 -13.527 6.688 1.00 48.09 274 LEU A C 1
ATOM 1805 O O . LEU A 1 247 ? 24.581 -13.143 7.725 1.00 45.99 274 LEU A O 1
ATOM 1810 N N . LEU A 1 248 ? 24.432 -13.757 5.574 1.00 46.04 275 LEU A N 1
ATOM 1811 C CA . LEU A 1 248 ? 22.986 -13.617 5.513 1.00 44.51 275 LEU A CA 1
ATOM 1812 C C . LEU A 1 248 ? 22.325 -14.950 5.310 1.00 52.86 275 LEU A C 1
ATOM 1813 O O . LEU A 1 248 ? 22.618 -15.647 4.343 1.00 54.67 275 LEU A O 1
ATOM 1818 N N . LYS A 1 249 ? 21.469 -15.324 6.268 1.00 51.33 276 LYS A N 1
ATOM 1819 C CA . LYS A 1 249 ? 20.779 -16.614 6.289 1.00 55.39 276 LYS A CA 1
ATOM 1820 C C . LYS A 1 249 ? 19.280 -16.435 6.505 1.00 59.15 276 LYS A C 1
ATOM 1821 O O . LYS A 1 249 ? 18.874 -15.655 7.363 1.00 56.12 276 LYS A O 1
ATOM 1827 N N . CYS A 1 250 ? 18.463 -17.145 5.718 1.00 59.31 277 CYS A N 1
ATOM 1828 C CA . CYS A 1 250 ? 17.014 -17.138 5.880 1.00 60.37 277 CYS A CA 1
ATOM 1829 C C . CYS A 1 250 ? 16.475 -18.540 5.671 1.00 69.32 277 CYS A C 1
ATOM 1830 O O . CYS A 1 250 ? 16.982 -19.285 4.827 1.00 70.46 277 CYS A O 1
ATOM 1833 N N . GLU A 1 251 ? 15.441 -18.891 6.445 1.00 68.76 278 GLU A N 1
ATOM 1834 C CA . GLU A 1 251 ? 14.753 -20.186 6.359 1.00 74.29 278 GLU A CA 1
ATOM 1835 C C . GLU A 1 251 ? 14.038 -20.318 5.011 1.00 79.11 278 GLU A C 1
ATOM 1836 O O . GLU A 1 251 ? 14.004 -21.398 4.407 1.00 82.44 278 GLU A O 1
ATOM 1842 N N . LYS A 1 252 ? 13.509 -19.182 4.531 1.00 71.91 279 LYS A N 1
ATOM 1843 C CA . LYS A 1 252 ? 12.779 -19.054 3.284 1.00 72.82 279 LYS A CA 1
ATOM 1844 C C . LYS A 1 252 ? 13.666 -18.409 2.215 1.00 73.59 279 LYS A C 1
ATOM 1845 O O . LYS A 1 252 ? 14.718 -17.834 2.531 1.00 70.23 279 LYS A O 1
ATOM 1851 N N . SER A 1 253 ? 13.250 -18.519 0.947 1.00 71.56 280 SER A N 1
ATOM 1852 C CA . SER A 1 253 ? 13.981 -17.931 -0.174 1.00 70.10 280 SER A CA 1
ATOM 1853 C C . SER A 1 253 ? 13.716 -16.439 -0.238 1.00 69.79 280 SER A C 1
ATOM 1854 O O . SER A 1 253 ? 12.560 -16.013 -0.310 1.00 70.09 280 SER A O 1
ATOM 1857 N N . VAL A 1 254 ? 14.786 -15.643 -0.158 1.00 63.22 281 VAL A N 1
ATOM 1858 C CA . VAL A 1 254 ? 14.697 -14.184 -0.223 1.00 58.85 281 VAL A CA 1
ATOM 1859 C C . VAL A 1 254 ? 15.731 -13.639 -1.194 1.00 58.43 281 VAL A C 1
ATOM 1860 O O . VAL A 1 254 ? 16.675 -14.335 -1.572 1.00 58.85 281 VAL A O 1
ATOM 1864 N N . ASN A 1 255 ? 15.569 -12.371 -1.552 1.00 51.48 282 ASN A N 1
ATOM 1865 C CA . ASN A 1 255 ? 16.532 -11.633 -2.340 1.00 49.65 282 ASN A CA 1
ATOM 1866 C C . ASN A 1 255 ? 17.091 -10.566 -1.399 1.00 51.48 282 ASN A C 1
ATOM 1867 O O . ASN A 1 255 ? 16.326 -9.719 -0.936 1.00 51.01 282 ASN A O 1
ATOM 1872 N N . TRP A 1 256 ? 18.376 -10.636 -1.043 1.00 46.88 283 TRP A N 1
ATOM 1873 C CA . TRP A 1 256 ? 18.946 -9.624 -0.137 1.00 44.58 283 TRP A CA 1
ATOM 1874 C C . TRP A 1 256 ? 19.341 -8.375 -0.933 1.00 46.15 283 TRP A C 1
ATOM 1875 O O . TRP A 1 256 ? 20.087 -8.483 -1.899 1.00 45.29 283 TRP A O 1
ATOM 1886 N N . VAL A 1 257 ? 18.808 -7.202 -0.561 1.00 40.57 284 VAL A N 1
ATOM 1887 C CA . VAL A 1 257 ? 19.081 -5.955 -1.298 1.00 38.67 284 VAL A CA 1
ATOM 1888 C C . VAL A 1 257 ? 20.040 -5.149 -0.432 1.00 42.10 284 VAL A C 1
ATOM 1889 O O . VAL A 1 257 ? 19.693 -4.806 0.706 1.00 40.36 284 VAL A O 1
ATOM 1893 N N . ILE A 1 258 ? 21.267 -4.908 -0.926 1.00 39.08 285 ILE A N 1
ATOM 1894 C CA . ILE A 1 258 ? 22.286 -4.212 -0.102 1.00 36.98 285 ILE A CA 1
ATOM 1895 C C . ILE A 1 258 ? 22.323 -2.741 -0.475 1.00 39.47 285 ILE A C 1
ATOM 1896 O O . ILE A 1 258 ? 22.529 -2.390 -1.639 1.00 39.71 285 ILE A O 1
ATOM 1901 N N . LYS A 1 259 ? 22.070 -1.880 0.522 1.00 37.23 286 LYS A N 1
ATOM 1902 C CA . LYS A 1 259 ? 22.052 -0.420 0.349 1.00 36.93 286 LYS A CA 1
ATOM 1903 C C . LYS A 1 259 ? 23.046 0.218 1.300 1.00 41.73 286 LYS A C 1
ATOM 1904 O O . LYS A 1 259 ? 22.731 0.459 2.469 1.00 42.83 286 LYS A O 1
ATOM 1910 N N . ALA A 1 260 ? 24.261 0.454 0.823 1.00 37.68 287 ALA A N 1
ATOM 1911 C CA . ALA A 1 260 ? 25.300 1.099 1.618 1.00 37.12 287 ALA A CA 1
ATOM 1912 C C . ALA A 1 260 ? 25.221 2.609 1.430 1.00 43.04 287 ALA A C 1
ATOM 1913 O O . ALA A 1 260 ? 24.832 3.074 0.353 1.00 43.40 287 ALA A O 1
ATOM 1915 N N . HIS A 1 261 ? 25.563 3.368 2.483 1.00 39.98 288 HIS A N 1
ATOM 1916 C CA . HIS A 1 261 ? 25.617 4.835 2.488 1.00 42.66 288 HIS A CA 1
ATOM 1917 C C . HIS A 1 261 ? 26.774 5.265 3.373 1.00 47.39 288 HIS A C 1
ATOM 1918 O O . HIS A 1 261 ? 26.927 4.722 4.480 1.00 45.22 288 HIS A O 1
ATOM 1925 N N . LYS A 1 262 ? 27.575 6.245 2.892 1.00 46.47 289 LYS A N 1
ATOM 1926 C CA . LYS A 1 262 ? 28.722 6.885 3.592 1.00 48.17 289 LYS A CA 1
ATOM 1927 C C . LYS A 1 262 ? 29.717 5.852 4.189 1.00 47.27 289 LYS A C 1
ATOM 1928 O O . LYS A 1 262 ? 30.271 6.047 5.275 1.00 44.74 289 LYS A O 1
ATOM 1934 N N . VAL A 1 263 ? 29.917 4.751 3.484 1.00 44.49 290 VAL A N 1
ATOM 1935 C CA . VAL A 1 263 ? 30.865 3.732 3.899 1.00 45.54 290 VAL A CA 1
ATOM 1936 C C . VAL A 1 263 ? 31.618 3.259 2.655 1.00 51.73 290 VAL A C 1
ATOM 1937 O O . VAL A 1 263 ? 31.006 2.950 1.632 1.00 49.93 290 VAL A O 1
ATOM 1941 N N . MET A 1 264 ? 32.960 3.300 2.729 1.00 51.09 291 MET A N 1
ATOM 1942 C CA . MET A 1 264 ? 33.856 2.862 1.657 1.00 53.49 291 MET A CA 1
ATOM 1943 C C . MET A 1 264 ? 34.742 1.764 2.179 1.00 52.72 291 MET A C 1
ATOM 1944 O O . MET A 1 264 ? 35.310 1.896 3.262 1.00 52.47 291 MET A O 1
ATOM 1949 N N . GLY A 1 265 ? 34.854 0.695 1.418 1.00 47.25 292 GLY A N 1
ATOM 1950 C CA . GLY A 1 265 ? 35.697 -0.435 1.775 1.00 47.39 292 GLY A CA 1
ATOM 1951 C C . GLY A 1 265 ? 35.290 -1.678 1.040 1.00 50.08 292 GLY A C 1
ATOM 1952 O O . GLY A 1 265 ? 34.486 -1.612 0.118 1.00 49.09 292 GLY A O 1
ATOM 1953 N N . LYS A 1 266 ? 35.857 -2.808 1.420 1.00 49.86 293 LYS A N 1
ATOM 1954 C CA . LYS A 1 266 ? 35.529 -4.097 0.809 1.00 50.34 293 LYS A CA 1
ATOM 1955 C C . LYS A 1 266 ? 34.217 -4.567 1.367 1.00 53.78 293 LYS A C 1
ATOM 1956 O O . LYS A 1 266 ? 33.945 -4.372 2.557 1.00 51.74 293 LYS A O 1
ATOM 1962 N N . LEU A 1 267 ? 33.397 -5.178 0.512 1.00 50.27 294 LEU A N 1
ATOM 1963 C CA . LEU A 1 267 ? 32.123 -5.741 0.928 1.00 47.25 294 LEU A CA 1
ATOM 1964 C C . LEU A 1 267 ? 32.085 -7.177 0.475 1.00 51.73 294 LEU A C 1
ATOM 1965 O O . LEU A 1 267 ? 32.227 -7.447 -0.716 1.00 51.38 294 LEU A O 1
ATOM 1970 N N . GLU A 1 268 ? 31.979 -8.108 1.441 1.00 49.54 295 GLU A N 1
ATOM 1971 C CA . GLU A 1 268 ? 31.888 -9.532 1.141 1.00 51.94 295 GLU A CA 1
ATOM 1972 C C . GLU A 1 268 ? 30.556 -10.038 1.658 1.00 56.20 295 GLU A C 1
ATOM 1973 O O . GLU A 1 268 ? 30.219 -9.787 2.823 1.00 54.14 295 GLU A O 1
ATOM 1979 N N . ILE A 1 269 ? 29.768 -10.690 0.783 1.00 53.43 296 ILE A N 1
ATOM 1980 C CA . ILE A 1 269 ? 28.462 -11.222 1.162 1.00 52.72 296 ILE A CA 1
ATOM 1981 C C . ILE A 1 269 ? 28.489 -12.761 1.055 1.00 59.18 296 ILE A C 1
ATOM 1982 O O . ILE A 1 269 ? 28.836 -13.309 0.005 1.00 60.26 296 ILE A O 1
ATOM 1987 N N . MET A 1 270 ? 28.141 -13.440 2.161 1.00 56.22 297 MET A N 1
ATOM 1988 C CA . MET A 1 270 ? 28.108 -14.906 2.255 1.00 59.36 297 MET A CA 1
ATOM 1989 C C . MET A 1 270 ? 26.672 -15.317 2.483 1.00 60.72 297 MET A C 1
ATOM 1990 O O . MET A 1 270 ? 26.090 -14.952 3.509 1.00 58.97 297 MET A O 1
ATOM 1995 N N . THR A 1 271 ? 26.079 -16.001 1.495 1.00 55.55 298 THR A N 1
ATOM 1996 C CA . THR A 1 271 ? 24.677 -16.427 1.499 1.00 54.91 298 THR A CA 1
ATOM 1997 C C . THR A 1 271 ? 24.414 -17.454 0.378 1.00 60.79 298 THR A C 1
ATOM 1998 O O . THR A 1 271 ? 25.166 -17.505 -0.595 1.00 61.68 298 THR A O 1
ATOM 2002 N N . SER A 1 272 ? 23.332 -18.235 0.508 1.00 59.30 299 SER A N 1
ATOM 2003 C CA . SER A 1 272 ? 22.876 -19.206 -0.498 1.00 63.99 299 SER A CA 1
ATOM 2004 C C . SER A 1 272 ? 21.763 -18.574 -1.371 1.00 68.63 299 SER A C 1
ATOM 2005 O O . SER A 1 272 ? 21.348 -19.160 -2.369 1.00 72.77 299 SER A O 1
ATOM 2008 N N . ASP A 1 273 ? 21.279 -17.385 -0.967 1.00 61.45 300 ASP A N 1
ATOM 2009 C CA . ASP A 1 273 ? 20.227 -16.618 -1.634 1.00 60.57 300 ASP A CA 1
ATOM 2010 C C . ASP A 1 273 ? 20.806 -15.671 -2.683 1.00 63.28 300 ASP A C 1
ATOM 2011 O O . ASP A 1 273 ? 22.022 -15.485 -2.736 1.00 61.98 300 ASP A O 1
ATOM 2016 N N . THR A 1 274 ? 19.925 -15.054 -3.508 1.00 59.50 301 THR A N 1
ATOM 2017 C CA . THR A 1 274 ? 20.325 -14.049 -4.493 1.00 57.73 301 THR A CA 1
ATOM 2018 C C . THR A 1 274 ? 20.577 -12.725 -3.750 1.00 57.28 301 THR A C 1
ATOM 2019 O O . THR A 1 274 ? 20.028 -12.498 -2.659 1.00 54.91 301 THR A O 1
ATOM 2023 N N . VAL A 1 275 ? 21.450 -11.878 -4.325 1.00 51.37 302 VAL A N 1
ATOM 2024 C CA . VAL A 1 275 ? 21.850 -10.600 -3.751 1.00 47.02 302 VAL A CA 1
ATOM 2025 C C . VAL A 1 275 ? 21.726 -9.517 -4.813 1.00 50.94 302 VAL A C 1
ATOM 2026 O O . VAL A 1 275 ? 22.277 -9.669 -5.895 1.00 51.61 302 VAL A O 1
ATOM 2030 N N . SER A 1 276 ? 21.031 -8.425 -4.501 1.00 45.95 303 SER A N 1
ATOM 2031 C CA . SER A 1 276 ? 20.940 -7.264 -5.377 1.00 46.30 303 SER A CA 1
ATOM 2032 C C . SER A 1 276 ? 21.722 -6.165 -4.709 1.00 50.36 303 SER A C 1
ATOM 2033 O O . SER A 1 276 ? 21.598 -5.972 -3.510 1.00 48.20 303 SER A O 1
ATOM 2036 N N . LEU A 1 277 ? 22.560 -5.487 -5.456 1.00 49.53 304 LEU A N 1
ATOM 2037 C CA . LEU A 1 277 ? 23.355 -4.392 -4.936 1.00 48.64 304 LEU A CA 1
ATOM 2038 C C . LEU A 1 277 ? 22.809 -3.087 -5.475 1.00 50.29 304 LEU A C 1
ATOM 2039 O O . LEU A 1 277 ? 22.539 -3.003 -6.671 1.00 50.38 304 LEU A O 1
ATOM 2044 N N . SER A 1 278 ? 22.664 -2.062 -4.605 1.00 44.54 305 SER A N 1
ATOM 2045 C CA . SER A 1 278 ? 22.244 -0.733 -5.037 1.00 44.65 305 SER A CA 1
ATOM 2046 C C . SER A 1 278 ? 23.393 -0.114 -5.861 1.00 49.96 305 SER A C 1
ATOM 2047 O O . SER A 1 278 ? 24.540 -0.539 -5.716 1.00 47.74 305 SER A O 1
ATOM 2050 N N . GLU A 1 279 ? 23.084 0.851 -6.747 1.00 51.09 306 GLU A N 1
ATOM 2051 C CA . GLU A 1 279 ? 24.110 1.506 -7.578 1.00 54.06 306 GLU A CA 1
ATOM 2052 C C . GLU A 1 279 ? 25.146 2.216 -6.694 1.00 57.76 306 GLU A C 1
ATOM 2053 O O . GLU A 1 279 ? 26.333 2.157 -6.990 1.00 57.13 306 GLU A O 1
ATOM 2059 N N . ASP A 1 280 ? 24.681 2.821 -5.576 1.00 53.82 307 ASP A N 1
ATOM 2060 C CA . ASP A 1 280 ? 25.493 3.518 -4.573 1.00 53.59 307 ASP A CA 1
ATOM 2061 C C . ASP A 1 280 ? 26.466 2.566 -3.872 1.00 53.34 307 ASP A C 1
ATOM 2062 O O . ASP A 1 280 ? 27.610 2.946 -3.644 1.00 53.79 307 ASP A O 1
ATOM 2067 N N . THR A 1 281 ? 26.023 1.328 -3.586 1.00 47.00 308 THR A N 1
ATOM 2068 C CA . THR A 1 281 ? 26.805 0.259 -2.961 1.00 45.26 308 THR A CA 1
ATOM 2069 C C . THR A 1 281 ? 27.994 -0.135 -3.859 1.00 51.23 308 THR A C 1
ATOM 2070 O O . THR A 1 281 ? 29.111 -0.210 -3.370 1.00 50.67 308 THR A O 1
ATOM 2074 N N . GLU A 1 282 ? 27.743 -0.384 -5.155 1.00 51.58 309 GLU A N 1
ATOM 2075 C CA . GLU A 1 282 ? 28.748 -0.789 -6.152 1.00 55.02 309 GLU A CA 1
ATOM 2076 C C . GLU A 1 282 ? 29.791 0.317 -6.372 1.00 60.27 309 GLU A C 1
ATOM 2077 O O . GLU A 1 282 ? 30.949 0.017 -6.657 1.00 62.40 309 GLU A O 1
ATOM 2083 N N . ARG A 1 283 ? 29.373 1.581 -6.202 1.00 55.88 310 ARG A N 1
ATOM 2084 C CA . ARG A 1 283 ? 30.196 2.775 -6.334 1.00 57.06 310 ARG A CA 1
ATOM 2085 C C . ARG A 1 283 ? 31.025 3.027 -5.079 1.00 57.12 310 ARG A C 1
ATOM 2086 O O . ARG A 1 283 ? 32.207 3.308 -5.196 1.00 57.85 310 ARG A O 1
ATOM 2094 N N . LEU A 1 284 ? 30.396 2.994 -3.881 1.00 50.26 311 LEU A N 1
ATOM 2095 C CA . LEU A 1 284 ? 31.072 3.269 -2.604 1.00 48.76 311 LEU A CA 1
ATOM 2096 C C . LEU A 1 284 ? 32.047 2.176 -2.194 1.00 53.72 311 LEU A C 1
ATOM 2097 O O . LEU A 1 284 ? 33.118 2.462 -1.673 1.00 54.99 311 LEU A O 1
ATOM 2102 N N . MET A 1 285 ? 31.645 0.932 -2.382 1.00 49.77 312 MET A N 1
ATOM 2103 C CA . MET A 1 285 ? 32.381 -0.215 -1.910 1.00 50.41 312 MET A CA 1
ATOM 2104 C C . MET A 1 285 ? 32.921 -1.102 -3.040 1.00 55.78 312 MET A C 1
ATOM 2105 O O . MET A 1 285 ? 32.456 -1.029 -4.183 1.00 55.74 312 MET A O 1
ATOM 2110 N N . GLN A 1 286 ? 33.946 -1.908 -2.707 1.00 53.70 313 GLN A N 1
ATOM 2111 C CA . GLN A 1 286 ? 34.583 -2.878 -3.614 1.00 56.00 313 GLN A CA 1
ATOM 2112 C C . GLN A 1 286 ? 33.968 -4.236 -3.276 1.00 59.39 313 GLN A C 1
ATOM 2113 O O . GLN A 1 286 ? 34.424 -4.921 -2.353 1.00 58.83 313 GLN A O 1
ATOM 2119 N N . VAL A 1 287 ? 32.854 -4.559 -3.950 1.00 55.88 314 VAL A N 1
ATOM 2120 C CA . VAL A 1 287 ? 32.075 -5.774 -3.698 1.00 54.90 314 VAL A CA 1
ATOM 2121 C C . VAL A 1 287 ? 32.700 -6.937 -4.437 1.00 63.02 314 VAL A C 1
ATOM 2122 O O . VAL A 1 287 ? 32.827 -6.906 -5.666 1.00 64.64 314 VAL A O 1
ATOM 2126 N N . SER A 1 288 ? 33.089 -7.968 -3.674 1.00 61.53 315 SER A N 1
ATOM 2127 C CA . SER A 1 288 ? 33.651 -9.202 -4.221 1.00 64.47 315 SER A CA 1
ATOM 2128 C C . SER A 1 288 ? 32.539 -9.967 -4.929 1.00 71.19 315 SER A C 1
ATOM 2129 O O . SER A 1 288 ? 31.405 -9.949 -4.441 1.00 67.75 315 SER A O 1
ATOM 2132 N N . LYS A 1 289 ? 32.842 -10.620 -6.075 1.00 74.18 316 LYS A N 1
ATOM 2133 C CA . LYS A 1 289 ? 31.841 -11.383 -6.838 1.00 76.27 316 LYS A CA 1
ATOM 2134 C C . LYS A 1 289 ? 31.210 -12.438 -5.934 1.00 80.65 316 LYS A C 1
ATOM 2135 O O . LYS A 1 289 ? 31.904 -13.327 -5.427 1.00 82.17 316 LYS A O 1
ATOM 2141 N N . THR A 1 290 ? 29.910 -12.257 -5.652 1.00 74.94 317 THR A N 1
ATOM 2142 C CA . THR A 1 290 ? 29.165 -13.118 -4.737 1.00 74.78 317 THR A CA 1
ATOM 2143 C C . THR A 1 290 ? 29.009 -14.515 -5.342 1.00 82.35 317 THR A C 1
ATOM 2144 O O . THR A 1 290 ? 28.475 -14.661 -6.450 1.00 84.44 317 THR A O 1
ATOM 2148 N N . VAL A 1 291 ? 29.542 -15.521 -4.621 1.00 79.18 318 VAL A N 1
ATOM 2149 C CA . VAL A 1 291 ? 29.468 -16.945 -4.953 1.00 82.97 318 VAL A CA 1
ATOM 2150 C C . VAL A 1 291 ? 28.567 -17.570 -3.874 1.00 86.07 318 VAL A C 1
ATOM 2151 O O . VAL A 1 291 ? 28.692 -17.215 -2.695 1.00 83.16 318 VAL A O 1
ATOM 2155 N N . LYS A 1 292 ? 27.589 -18.398 -4.290 1.00 84.75 319 LYS A N 1
ATOM 2156 C CA . LYS A 1 292 ? 26.598 -18.988 -3.384 1.00 84.02 319 LYS A CA 1
ATOM 2157 C C . LYS A 1 292 ? 27.258 -19.891 -2.332 1.00 89.44 319 LYS A C 1
ATOM 2158 O O . LYS A 1 292 ? 27.968 -20.838 -2.672 1.00 94.06 319 LYS A O 1
ATOM 2164 N N . GLN A 1 293 ? 27.064 -19.526 -1.051 1.00 81.81 320 GLN A N 1
ATOM 2165 C CA . GLN A 1 293 ? 27.626 -20.218 0.112 1.00 82.77 320 GLN A CA 1
ATOM 2166 C C . GLN A 1 293 ? 26.535 -20.940 0.890 1.00 85.47 320 GLN A C 1
ATOM 2167 O O . GLN A 1 293 ? 25.566 -20.310 1.320 1.00 82.44 320 GLN A O 1
ATOM 2173 N N . LYS A 1 294 ? 26.705 -22.247 1.097 1.00 83.99 321 LYS A N 1
ATOM 2174 C CA . LYS A 1 294 ? 25.759 -23.033 1.878 1.00 84.55 321 LYS A CA 1
ATOM 2175 C C . LYS A 1 294 ? 26.148 -22.876 3.351 1.00 85.21 321 LYS A C 1
ATOM 2176 O O . LYS A 1 294 ? 27.153 -23.434 3.805 1.00 86.62 321 LYS A O 1
ATOM 2182 N N . LEU A 1 295 ? 25.394 -22.020 4.064 1.00 77.22 322 LEU A N 1
ATOM 2183 C CA . LEU A 1 295 ? 25.634 -21.703 5.471 1.00 74.99 322 LEU A CA 1
ATOM 2184 C C . LEU A 1 295 ? 24.804 -22.596 6.397 1.00 80.05 322 LEU A C 1
ATOM 2185 O O . LEU A 1 295 ? 23.643 -22.877 6.082 1.00 80.24 322 LEU A O 1
ATOM 2190 N N . PRO A 1 296 ? 25.342 -22.987 7.579 1.00 77.43 323 PRO A N 1
ATOM 2191 C CA . PRO A 1 296 ? 24.529 -23.776 8.521 1.00 79.92 323 PRO A CA 1
ATOM 2192 C C . PRO A 1 296 ? 23.516 -22.902 9.287 1.00 80.27 323 PRO A C 1
ATOM 2193 O O . PRO A 1 296 ? 23.499 -21.677 9.116 1.00 75.71 323 PRO A O 1
ATOM 2197 N N . ALA A 1 297 ? 22.659 -23.533 10.113 1.00 78.46 324 ALA A N 1
ATOM 2198 C CA . ALA A 1 297 ? 21.650 -22.839 10.921 1.00 75.23 324 ALA A CA 1
ATOM 2199 C C . ALA A 1 297 ? 22.126 -22.670 12.380 1.00 79.12 324 ALA A C 1
ATOM 2200 O O . ALA A 1 297 ? 22.973 -23.440 12.846 1.00 81.18 324 ALA A O 1
ATOM 2202 N N . GLY A 1 298 ? 21.594 -21.654 13.068 1.00 72.43 325 GLY A N 1
ATOM 2203 C CA . GLY A 1 298 ? 21.914 -21.375 14.465 1.00 72.28 325 GLY A CA 1
ATOM 2204 C C . GLY A 1 298 ? 23.186 -20.585 14.697 1.00 74.59 325 GLY A C 1
ATOM 2205 O O . GLY A 1 298 ? 24.153 -20.710 13.937 1.00 74.60 325 GLY A O 1
ATOM 2206 N N . SER A 1 299 ? 23.195 -19.792 15.793 1.00 69.34 326 SER A N 1
ATOM 2207 C CA . SER A 1 299 ? 24.286 -18.898 16.208 1.00 67.83 326 SER A CA 1
ATOM 2208 C C . SER A 1 299 ? 25.627 -19.597 16.357 1.00 77.20 326 SER A C 1
ATOM 2209 O O . SER A 1 299 ? 26.640 -19.065 15.914 1.00 75.74 326 SER A O 1
ATOM 2212 N N . GLN A 1 300 ? 25.624 -20.777 16.988 1.00 79.60 327 GLN A N 1
ATOM 2213 C CA . GLN A 1 300 ? 26.785 -21.612 17.281 1.00 84.73 327 GLN A CA 1
ATOM 2214 C C . GLN A 1 300 ? 27.506 -22.025 15.996 1.00 89.59 327 GLN A C 1
ATOM 2215 O O . GLN A 1 300 ? 28.716 -21.803 15.878 1.00 90.53 327 GLN A O 1
ATOM 2221 N N . ALA A 1 301 ? 26.760 -22.618 15.042 1.00 84.99 328 ALA A N 1
ATOM 2222 C CA . ALA A 1 301 ? 27.288 -23.105 13.773 1.00 85.64 328 ALA A CA 1
ATOM 2223 C C . ALA A 1 301 ? 27.668 -21.971 12.807 1.00 82.73 328 ALA A C 1
ATOM 2224 O O . ALA A 1 301 ? 28.589 -22.150 12.006 1.00 83.16 328 ALA A O 1
ATOM 2226 N N . LEU A 1 302 ? 26.967 -20.820 12.874 1.00 73.44 329 LEU A N 1
ATOM 2227 C CA . LEU A 1 302 ? 27.222 -19.678 11.991 1.00 68.08 329 LEU A CA 1
ATOM 2228 C C . LEU A 1 302 ? 28.490 -18.910 12.402 1.00 70.99 329 LEU A C 1
ATOM 2229 O O . LEU A 1 302 ? 29.269 -18.527 11.522 1.00 68.51 329 LEU A O 1
ATOM 2234 N N . ILE A 1 303 ? 28.702 -18.693 13.720 1.00 69.43 330 ILE A N 1
ATOM 2235 C CA . ILE A 1 303 ? 29.895 -18.016 14.263 1.00 70.27 330 ILE A CA 1
ATOM 2236 C C . ILE A 1 303 ? 31.137 -18.909 14.000 1.00 78.42 330 ILE A C 1
ATOM 2237 O O . ILE A 1 303 ? 32.205 -18.392 13.663 1.00 77.35 330 ILE A O 1
ATOM 2242 N N . GLN A 1 304 ? 30.969 -20.242 14.112 1.00 79.08 331 GLN A N 1
ATOM 2243 C CA . GLN A 1 304 ? 32.019 -21.228 13.848 1.00 84.39 331 GLN A CA 1
ATOM 2244 C C . GLN A 1 304 ? 32.388 -21.216 12.350 1.00 87.56 331 GLN A C 1
ATOM 2245 O O . GLN A 1 304 ? 33.578 -21.182 12.035 1.00 89.45 331 GLN A O 1
ATOM 2251 N N . TRP A 1 305 ? 31.377 -21.198 11.441 1.00 81.18 332 TRP A N 1
ATOM 2252 C CA . TRP A 1 305 ? 31.582 -21.155 9.983 1.00 81.12 332 TRP A CA 1
ATOM 2253 C C . TRP A 1 305 ? 32.378 -19.905 9.592 1.00 81.47 332 TRP A C 1
ATOM 2254 O O . TRP A 1 305 ? 33.312 -20.001 8.797 1.00 83.23 332 TRP A O 1
ATOM 2265 N N . ALA A 1 306 ? 31.987 -18.739 10.137 1.00 73.81 333 ALA A N 1
ATOM 2266 C CA . ALA A 1 306 ? 32.623 -17.441 9.905 1.00 70.57 333 ALA A CA 1
ATOM 2267 C C . ALA A 1 306 ? 34.107 -17.465 10.306 1.00 78.35 333 ALA A C 1
ATOM 2268 O O . ALA A 1 306 ? 34.962 -17.025 9.541 1.00 78.05 333 ALA A O 1
ATOM 2270 N N . GLU A 1 307 ? 34.399 -18.024 11.490 1.00 78.77 334 GLU A N 1
ATOM 2271 C CA . GLU A 1 307 ? 35.732 -18.129 12.070 1.00 81.91 334 GLU A CA 1
ATOM 2272 C C . GLU A 1 307 ? 36.627 -19.124 11.312 1.00 89.71 334 GLU A C 1
ATOM 2273 O O . GLU A 1 307 ? 37.853 -18.994 11.355 1.00 91.42 334 GLU A O 1
ATOM 2279 N N . GLU A 1 308 ? 36.018 -20.109 10.625 1.00 87.86 335 GLU A N 1
ATOM 2280 C CA . GLU A 1 308 ? 36.728 -21.140 9.865 1.00 92.70 335 GLU A CA 1
ATOM 2281 C C . GLU A 1 308 ? 37.013 -20.703 8.425 1.00 95.88 335 GLU A C 1
ATOM 2282 O O . GLU A 1 308 ? 37.922 -21.258 7.798 1.00 100.43 335 GLU A O 1
ATOM 2288 N N . ASN A 1 309 ? 36.249 -19.728 7.901 1.00 86.73 336 ASN A N 1
ATOM 2289 C CA . ASN A 1 309 ? 36.406 -19.243 6.526 1.00 85.60 336 ASN A CA 1
ATOM 2290 C C . ASN A 1 309 ? 37.135 -17.874 6.460 1.00 86.43 336 ASN A C 1
ATOM 2291 O O . ASN A 1 309 ? 36.951 -17.115 5.505 1.00 82.61 336 ASN A O 1
ATOM 2296 N N . GLY A 1 310 ? 37.995 -17.620 7.447 1.00 85.24 337 GLY A N 1
ATOM 2297 C CA . GLY A 1 310 ? 38.827 -16.424 7.545 1.00 84.09 337 GLY A CA 1
ATOM 2298 C C . GLY A 1 310 ? 38.130 -15.104 7.828 1.00 84.02 337 GLY A C 1
ATOM 2299 O O . GLY A 1 310 ? 38.604 -14.060 7.372 1.00 83.58 337 GLY A O 1
ATOM 2300 N N . PHE A 1 311 ? 37.022 -15.115 8.589 1.00 77.57 338 PHE A N 1
ATOM 2301 C CA . PHE A 1 311 ? 36.321 -13.866 8.928 1.00 73.09 338 PHE A CA 1
ATOM 2302 C C . PHE A 1 311 ? 36.407 -13.649 10.442 1.00 78.85 338 PHE A C 1
ATOM 2303 O O . PHE A 1 311 ? 35.452 -13.919 11.172 1.00 77.98 338 PHE A O 1
ATOM 2311 N N . ASN A 1 312 ? 37.587 -13.201 10.906 1.00 78.37 339 ASN A N 1
ATOM 2312 C CA . ASN A 1 312 ? 37.896 -13.005 12.321 1.00 79.63 339 ASN A CA 1
ATOM 2313 C C . ASN A 1 312 ? 38.301 -11.571 12.679 1.00 81.98 339 ASN A C 1
ATOM 2314 O O . ASN A 1 312 ? 39.183 -11.000 12.034 1.00 83.59 339 ASN A O 1
ATOM 2319 N N . PRO A 1 313 ? 37.735 -11.015 13.774 1.00 75.01 340 PRO A N 1
ATOM 2320 C CA . PRO A 1 313 ? 36.705 -11.610 14.641 1.00 72.49 340 PRO A CA 1
ATOM 2321 C C . PRO A 1 313 ? 35.279 -11.291 14.174 1.00 68.62 340 PRO A C 1
ATOM 2322 O O . PRO A 1 313 ? 35.073 -10.402 13.344 1.00 64.98 340 PRO A O 1
ATOM 2326 N N . VAL A 1 314 ? 34.294 -12.033 14.710 1.00 63.09 341 VAL A N 1
ATOM 2327 C CA . VAL A 1 314 ? 32.891 -11.790 14.433 1.00 59.10 341 VAL A CA 1
ATOM 2328 C C . VAL A 1 314 ? 32.483 -10.571 15.279 1.00 57.94 341 VAL A C 1
ATOM 2329 O O . VAL A 1 314 ? 32.848 -10.499 16.448 1.00 57.05 341 VAL A O 1
ATOM 2333 N N . THR A 1 315 ? 31.781 -9.593 14.664 1.00 49.91 342 THR A N 1
ATOM 2334 C CA . THR A 1 315 ? 31.341 -8.392 15.365 1.00 47.51 342 THR A CA 1
ATOM 2335 C C . THR A 1 315 ? 30.023 -8.686 16.077 1.00 49.93 342 THR A C 1
ATOM 2336 O O . THR A 1 315 ? 29.922 -8.464 17.276 1.00 48.32 342 THR A O 1
ATOM 2340 N N . SER A 1 316 ? 29.008 -9.162 15.335 1.00 46.33 343 SER A N 1
ATOM 2341 C CA . SER A 1 316 ? 27.697 -9.464 15.920 1.00 44.61 343 SER A CA 1
ATOM 2342 C C . SER A 1 316 ? 26.983 -10.578 15.202 1.00 48.57 343 SER A C 1
ATOM 2343 O O . SER A 1 316 ? 27.268 -10.885 14.044 1.00 47.94 343 SER A O 1
ATOM 2346 N N . TYR A 1 317 ? 26.031 -11.168 15.916 1.00 45.80 344 TYR A N 1
ATOM 2347 C CA . TYR A 1 317 ? 25.096 -12.150 15.427 1.00 45.52 344 TYR A CA 1
ATOM 2348 C C . TYR A 1 317 ? 23.687 -11.637 15.773 1.00 47.20 344 TYR A C 1
ATOM 2349 O O . TYR A 1 317 ? 23.470 -11.105 16.854 1.00 46.52 344 TYR A O 1
ATOM 2358 N N . THR A 1 318 ? 22.757 -11.734 14.834 1.00 43.49 345 THR A N 1
ATOM 2359 C CA . THR A 1 318 ? 21.380 -11.297 15.037 1.00 41.29 345 THR A CA 1
ATOM 2360 C C . THR A 1 318 ? 20.453 -12.370 14.518 1.00 44.76 345 THR A C 1
ATOM 2361 O O . THR A 1 318 ? 20.656 -12.868 13.422 1.00 44.09 345 THR A O 1
ATOM 2365 N N . ASN A 1 319 ? 19.463 -12.752 15.321 1.00 41.98 346 ASN A N 1
ATOM 2366 C CA . ASN A 1 319 ? 18.434 -13.697 14.926 1.00 42.92 346 ASN A CA 1
ATOM 2367 C C . ASN A 1 319 ? 17.116 -12.944 14.969 1.00 45.55 346 ASN A C 1
ATOM 2368 O O . ASN A 1 319 ? 16.778 -12.356 15.991 1.00 44.29 346 ASN A O 1
ATOM 2373 N N . THR A 1 320 ? 16.394 -12.924 13.862 1.00 43.89 347 THR A N 1
ATOM 2374 C CA . THR A 1 320 ? 15.150 -12.161 13.773 1.00 44.15 347 THR A CA 1
ATOM 2375 C C . THR A 1 320 ? 13.992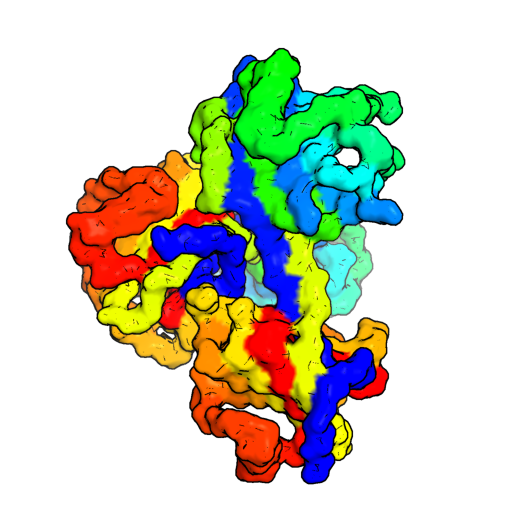 -13.041 13.284 1.00 49.39 347 THR A C 1
ATOM 2376 O O . THR A 1 320 ? 14.049 -13.541 12.163 1.00 49.70 347 THR A O 1
ATOM 2380 N N . PRO A 1 321 ? 12.896 -13.133 14.059 1.00 48.31 348 PRO A N 1
ATOM 2381 C CA . PRO A 1 321 ? 11.762 -13.970 13.632 1.00 51.30 348 PRO A CA 1
ATOM 2382 C C . PRO A 1 321 ? 11.079 -13.466 12.358 1.00 58.36 348 PRO A C 1
ATOM 2383 O O . PRO A 1 321 ? 10.816 -14.275 11.464 1.00 60.36 348 PRO A O 1
ATOM 2387 N N . VAL A 1 322 ? 10.817 -12.145 12.250 1.00 53.60 349 VAL A N 1
ATOM 2388 C CA . VAL A 1 322 ? 10.135 -11.577 11.071 1.00 52.93 349 VAL A CA 1
ATOM 2389 C C . VAL A 1 322 ? 10.661 -10.158 10.800 1.00 52.13 349 VAL A C 1
ATOM 2390 O O . VAL A 1 322 ? 10.768 -9.340 11.715 1.00 49.59 349 VAL A O 1
ATOM 2394 N N . ALA A 1 323 ? 11.047 -9.901 9.538 1.00 46.36 350 ALA A N 1
ATOM 2395 C CA . ALA A 1 323 ? 11.558 -8.617 9.079 1.00 42.82 350 ALA A CA 1
ATOM 2396 C C . ALA A 1 323 ? 11.814 -8.665 7.585 1.00 45.16 350 ALA A C 1
ATOM 2397 O O . ALA A 1 323 ? 12.133 -9.730 7.072 1.00 46.76 350 ALA A O 1
ATOM 2399 N N . ASN A 1 324 ? 11.763 -7.508 6.915 1.00 37.95 351 ASN A N 1
ATOM 2400 C CA . ASN A 1 324 ? 12.111 -7.407 5.493 1.00 38.22 351 ASN A CA 1
ATOM 2401 C C . ASN A 1 324 ? 13.037 -6.213 5.300 1.00 39.00 351 ASN A C 1
ATOM 2402 O O . ASN A 1 324 ? 13.330 -5.814 4.175 1.00 38.53 351 ASN A O 1
ATOM 2407 N N . HIS A 1 325 ? 13.547 -5.674 6.417 1.00 37.77 352 HIS A N 1
ATOM 2408 C CA . HIS A 1 325 ? 14.453 -4.529 6.426 1.00 37.26 352 HIS A CA 1
ATOM 2409 C C . HIS A 1 325 ? 15.333 -4.570 7.664 1.00 39.33 352 HIS A C 1
ATOM 2410 O O . HIS A 1 325 ? 14.846 -4.757 8.770 1.00 38.30 352 HIS A O 1
ATOM 2417 N N . PHE A 1 326 ? 16.636 -4.393 7.466 1.00 36.37 353 PHE A N 1
ATOM 2418 C CA . PHE A 1 326 ? 17.635 -4.355 8.537 1.00 33.78 353 PHE A CA 1
ATOM 2419 C C . PHE A 1 326 ? 18.447 -3.114 8.414 1.00 35.77 353 PHE A C 1
ATOM 2420 O O . PHE A 1 326 ? 18.911 -2.799 7.323 1.00 34.15 353 PHE A O 1
ATOM 2428 N N . ASN A 1 327 ? 18.616 -2.397 9.527 1.00 33.99 354 ASN A N 1
ATOM 2429 C CA . ASN A 1 327 ? 19.492 -1.221 9.600 1.00 33.24 354 ASN A CA 1
ATOM 2430 C C . ASN A 1 327 ? 20.737 -1.623 10.367 1.00 38.03 354 ASN A C 1
ATOM 2431 O O . ASN A 1 327 ? 20.669 -1.966 11.550 1.00 35.21 354 ASN A O 1
ATOM 2436 N N . LEU A 1 328 ? 21.848 -1.710 9.642 1.00 35.28 355 LEU A N 1
ATOM 2437 C CA . LEU A 1 328 ? 23.138 -2.045 10.203 1.00 35.37 355 LEU A CA 1
ATOM 2438 C C . LEU A 1 328 ? 23.912 -0.738 10.354 1.00 39.09 355 LEU A C 1
ATOM 2439 O O . LEU A 1 328 ? 24.054 0.016 9.381 1.00 36.27 355 LEU A O 1
ATOM 2444 N N . ARG A 1 329 ? 24.359 -0.453 11.594 1.00 34.66 356 ARG A N 1
ATOM 2445 C CA . ARG A 1 329 ? 25.101 0.767 11.884 1.00 35.43 356 ARG A CA 1
ATOM 2446 C C . ARG A 1 329 ? 26.487 0.394 12.380 1.00 40.15 356 ARG A C 1
ATOM 2447 O O . ARG A 1 329 ? 26.625 -0.371 13.342 1.00 39.94 356 ARG A O 1
ATOM 2455 N N . LEU A 1 330 ? 27.523 0.889 11.668 1.00 37.62 357 LEU A N 1
ATOM 2456 C CA . LEU A 1 330 ? 28.915 0.572 11.959 1.00 39.91 357 LEU A CA 1
ATOM 2457 C C . LEU A 1 330 ? 29.527 1.579 12.940 1.00 48.15 357 LEU A C 1
ATOM 2458 O O . LEU A 1 330 ? 29.220 2.766 12.860 1.00 46.95 357 LEU A O 1
ATOM 2463 N N . ARG A 1 331 ? 30.369 1.077 13.882 1.00 50.62 358 ARG A N 1
ATOM 2464 C CA . ARG A 1 331 ? 31.003 1.826 14.989 1.00 55.75 358 ARG A CA 1
ATOM 2465 C C . ARG A 1 331 ? 31.794 3.051 14.540 1.00 67.38 358 ARG A C 1
ATOM 2466 O O . ARG A 1 331 ? 32.384 3.034 13.465 1.00 66.35 358 ARG A O 1
ATOM 2474 N N . GLU A 1 332 ? 31.828 4.099 15.407 1.00 70.88 359 GLU A N 1
ATOM 2475 C CA . GLU A 1 332 ? 32.531 5.395 15.234 1.00 81.28 359 GLU A CA 1
ATOM 2476 C C . GLU A 1 332 ? 31.762 6.339 14.272 1.00 109.16 359 GLU A C 1
ATOM 2477 O O . GLU A 1 332 ? 32.121 7.541 14.214 1.00 116.08 359 GLU A O 1
ATOM 2483 N N . PRO B 1 3 ? -5.153 -16.039 -7.453 1.00 118.82 30 PRO B N 1
ATOM 2484 C CA . PRO B 1 3 ? -4.005 -16.456 -6.634 1.00 117.71 30 PRO B CA 1
ATOM 2485 C C . PRO B 1 3 ? -2.769 -15.556 -6.835 1.00 112.63 30 PRO B C 1
ATOM 2486 O O . PRO B 1 3 ? -1.659 -15.964 -6.497 1.00 112.47 30 PRO B O 1
ATOM 2490 N N . CYS B 1 4 ? -2.961 -14.324 -7.345 1.00 101.64 31 CYS B N 1
ATOM 2491 C CA . CYS B 1 4 ? -1.884 -13.351 -7.565 1.00 94.20 31 CYS B CA 1
ATOM 2492 C C . CYS B 1 4 ? -2.110 -12.177 -6.615 1.00 93.07 31 CYS B C 1
ATOM 2493 O O . CYS B 1 4 ? -3.082 -11.430 -6.760 1.00 91.90 31 CYS B O 1
ATOM 2496 N N . GLU B 1 5 ? -1.247 -12.057 -5.600 1.00 87.50 32 GLU B N 1
ATOM 2497 C CA . GLU B 1 5 ? -1.322 -10.948 -4.654 1.00 84.93 32 GLU B CA 1
ATOM 2498 C C . GLU B 1 5 ? -0.457 -9.818 -5.213 1.00 79.78 32 GLU B C 1
ATOM 2499 O O . GLU B 1 5 ? 0.765 -9.854 -5.086 1.00 78.36 32 GLU B O 1
ATOM 2505 N N . LEU B 1 6 ? -1.096 -8.869 -5.912 1.00 70.75 33 LEU B N 1
ATOM 2506 C CA . LEU B 1 6 ? -0.431 -7.741 -6.559 1.00 64.95 33 LEU B CA 1
ATOM 2507 C C . LEU B 1 6 ? 0.149 -6.803 -5.533 1.00 65.35 33 LEU B C 1
ATOM 2508 O O . LEU B 1 6 ? -0.535 -6.405 -4.584 1.00 67.41 33 LEU B O 1
ATOM 2513 N N . LEU B 1 7 ? 1.428 -6.478 -5.708 1.00 56.62 34 LEU B N 1
ATOM 2514 C CA . LEU B 1 7 ? 2.143 -5.585 -4.813 1.00 54.23 34 LEU B CA 1
ATOM 2515 C C . LEU B 1 7 ? 3.072 -4.682 -5.578 1.00 52.39 34 LEU B C 1
ATOM 2516 O O . LEU B 1 7 ? 3.562 -5.126 -6.610 1.00 48.66 34 LEU B O 1
ATOM 2521 N N . PRO B 1 8 ? 3.414 -3.463 -5.065 1.00 48.95 35 PRO B N 1
ATOM 2522 C CA . PRO B 1 8 ? 4.490 -2.677 -5.715 1.00 46.59 35 PRO B CA 1
ATOM 2523 C C . PRO B 1 8 ? 5.736 -3.568 -5.798 1.00 49.66 35 PRO B C 1
ATOM 2524 O O . PRO B 1 8 ? 6.054 -4.203 -4.814 1.00 51.35 35 PRO B O 1
ATOM 2528 N N . VAL B 1 9 ? 6.339 -3.746 -6.970 1.00 46.06 36 VAL B N 1
ATOM 2529 C CA . VAL B 1 9 ? 7.453 -4.713 -7.086 1.00 46.29 36 VAL B CA 1
ATOM 2530 C C . VAL B 1 9 ? 8.788 -4.148 -6.568 1.00 50.23 36 VAL B C 1
ATOM 2531 O O . VAL B 1 9 ? 9.031 -2.944 -6.638 1.00 49.05 36 VAL B O 1
ATOM 2535 N N . GLY B 1 10 ? 9.638 -5.044 -6.063 1.00 49.41 37 GLY B N 1
ATOM 2536 C CA . GLY B 1 10 ? 10.977 -4.712 -5.590 1.00 48.19 37 GLY B CA 1
ATOM 2537 C C . GLY B 1 10 ? 12.021 -4.985 -6.658 1.00 49.39 37 GLY B C 1
ATOM 2538 O O . GLY B 1 10 ? 11.678 -5.405 -7.765 1.00 47.28 37 GLY B O 1
ATOM 2539 N N . VAL B 1 11 ? 13.306 -4.724 -6.332 1.00 47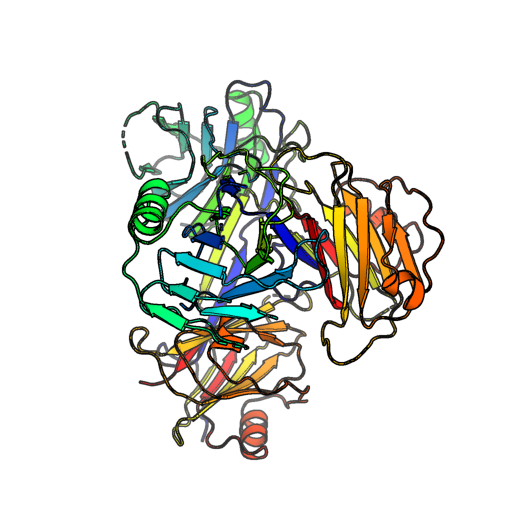.64 38 VAL B N 1
ATOM 2540 C CA . VAL B 1 11 ? 14.539 -4.911 -7.127 1.00 48.64 38 VAL B CA 1
ATOM 2541 C C . VAL B 1 11 ? 14.680 -6.382 -7.632 1.00 49.90 38 VAL B C 1
ATOM 2542 O O . VAL B 1 11 ? 15.333 -6.622 -8.644 1.00 49.04 38 VAL B O 1
ATOM 2546 N N . GLY B 1 12 ? 14.160 -7.340 -6.863 1.00 46.24 39 GLY B N 1
ATOM 2547 C CA . GLY B 1 12 ? 14.262 -8.761 -7.179 1.00 46.63 39 GLY B CA 1
ATOM 2548 C C . GLY B 1 12 ? 13.192 -9.275 -8.111 1.00 47.89 39 GLY B C 1
ATOM 2549 O O . GLY B 1 12 ? 13.232 -10.444 -8.487 1.00 48.72 39 GLY B O 1
ATOM 2550 N N . HIS B 1 13 ? 12.199 -8.434 -8.478 1.00 43.42 40 HIS B N 1
ATOM 2551 C CA . HIS B 1 13 ? 11.146 -8.854 -9.421 1.00 41.62 40 HIS B CA 1
ATOM 2552 C C . HIS B 1 13 ? 11.818 -9.117 -10.757 1.00 45.82 40 HIS B C 1
ATOM 2553 O O . HIS B 1 13 ? 12.708 -8.344 -11.113 1.00 44.50 40 HIS B O 1
ATOM 2560 N N . PRO B 1 14 ? 11.501 -10.226 -11.479 1.00 46.03 41 PRO B N 1
ATOM 2561 C CA . PRO B 1 14 ? 12.238 -10.535 -12.724 1.00 45.93 41 PRO B CA 1
ATOM 2562 C C . PRO B 1 14 ? 12.114 -9.488 -13.838 1.00 47.16 41 PRO B C 1
ATOM 2563 O O . PRO B 1 14 ? 13.017 -9.390 -14.671 1.00 47.67 41 PRO B O 1
ATOM 2567 N N . VAL B 1 15 ? 11.032 -8.701 -13.840 1.00 40.76 42 VAL B N 1
ATOM 2568 C CA . VAL B 1 15 ? 10.783 -7.670 -14.847 1.00 36.76 42 VAL B CA 1
ATOM 2569 C C . VAL B 1 15 ? 10.967 -6.282 -14.176 1.00 38.91 42 VAL B C 1
ATOM 2570 O O . VAL B 1 15 ? 10.325 -5.998 -13.177 1.00 38.14 42 VAL B O 1
ATOM 2574 N N . GLN B 1 16 ? 11.868 -5.456 -14.713 1.00 35.72 43 GLN B N 1
ATOM 2575 C CA . GLN B 1 16 ? 12.161 -4.107 -14.220 1.00 34.39 43 GLN B CA 1
ATOM 2576 C C . GLN B 1 16 ? 11.887 -3.121 -15.348 1.00 37.51 43 GLN B C 1
ATOM 2577 O O . GLN B 1 16 ? 12.533 -3.166 -16.394 1.00 38.00 43 GLN B O 1
ATOM 2583 N N . ALA B 1 17 ? 10.934 -2.224 -15.116 1.00 33.50 44 ALA B N 1
ATOM 2584 C CA . ALA B 1 17 ? 10.461 -1.201 -16.022 1.00 30.93 44 ALA B CA 1
ATOM 2585 C C . ALA B 1 17 ? 11.328 0.058 -15.925 1.00 39.32 44 ALA B C 1
ATOM 2586 O O . ALA B 1 17 ? 11.832 0.419 -14.850 1.00 38.31 44 ALA B O 1
ATOM 2588 N N . MET B 1 18 ? 11.520 0.702 -17.076 1.00 38.35 45 MET B N 1
ATOM 2589 C CA . MET B 1 18 ? 12.380 1.864 -17.251 1.00 39.38 45 MET B CA 1
ATOM 2590 C C . MET B 1 18 ? 11.750 2.822 -18.238 1.00 38.72 45 MET B C 1
ATOM 2591 O O . MET B 1 18 ? 11.074 2.387 -19.154 1.00 35.37 45 MET B O 1
ATOM 2596 N N . LEU B 1 19 ? 12.031 4.101 -18.115 1.00 38.10 46 LEU B N 1
ATOM 2597 C CA . LEU B 1 19 ? 11.594 5.069 -19.110 1.00 38.06 46 LEU B CA 1
ATOM 2598 C C . LEU B 1 19 ? 12.837 5.795 -19.642 1.00 47.58 46 LEU B C 1
ATOM 2599 O O . LEU B 1 19 ? 13.545 6.473 -18.889 1.00 52.01 46 LEU B O 1
ATOM 2604 N N . LYS B 1 20 ? 13.151 5.547 -20.903 1.00 41.31 47 LYS B N 1
ATOM 2605 C CA . LYS B 1 20 ? 14.267 6.164 -21.596 1.00 43.81 47 LYS B CA 1
ATOM 2606 C C . LYS B 1 20 ? 13.748 7.373 -22.366 1.00 46.27 47 LYS B C 1
ATOM 2607 O O . LYS B 1 20 ? 12.701 7.291 -23.024 1.00 41.93 47 LYS B O 1
ATOM 2613 N N . SER B 1 21 ? 14.453 8.506 -22.250 1.00 44.39 48 SER B N 1
ATOM 2614 C CA . SER B 1 21 ? 14.061 9.701 -22.991 1.00 44.62 48 SER B CA 1
ATOM 2615 C C . SER B 1 21 ? 15.274 10.524 -23.476 1.00 53.15 48 SER B C 1
ATOM 2616 O O . SER B 1 21 ? 16.367 10.444 -22.914 1.00 53.31 48 SER B O 1
ATOM 2619 N N . PHE B 1 22 ? 15.049 11.342 -24.502 1.00 43.22 49 PHE B N 1
ATOM 2620 C CA . PHE B 1 22 ? 16.001 12.333 -24.978 1.00 41.68 49 PHE B CA 1
ATOM 2621 C C . PHE B 1 22 ? 15.736 13.544 -24.127 1.00 46.03 49 PHE B C 1
ATOM 2622 O O . PHE B 1 22 ? 14.587 13.798 -23.784 1.00 49.38 49 PHE B O 1
ATOM 2630 N N . THR B 1 23 ? 16.772 14.221 -23.683 1.00 41.91 50 THR B N 1
ATOM 2631 C CA . THR B 1 23 ? 16.617 15.254 -22.661 1.00 41.13 50 THR B CA 1
ATOM 2632 C C . THR B 1 23 ? 16.856 16.689 -23.101 1.00 42.26 50 THR B C 1
ATOM 2633 O O . THR B 1 23 ? 16.830 17.580 -22.244 1.00 39.01 50 THR B O 1
ATOM 2637 N N . ALA B 1 24 ? 17.035 16.924 -24.408 1.00 42.58 51 ALA B N 1
ATOM 2638 C CA . ALA B 1 24 ? 17.209 18.263 -24.995 1.00 43.65 51 ALA B CA 1
ATOM 2639 C C . ALA B 1 24 ? 16.076 19.201 -24.569 1.00 48.81 51 ALA B C 1
ATOM 2640 O O . ALA B 1 24 ? 14.915 18.793 -24.557 1.00 50.33 51 ALA B O 1
ATOM 2642 N N . LEU B 1 25 ? 16.428 20.436 -24.183 1.00 45.53 52 LEU B N 1
ATOM 2643 C CA . LEU B 1 25 ? 15.498 21.493 -23.771 1.00 46.62 52 LEU B CA 1
ATOM 2644 C C . LEU B 1 25 ? 15.502 22.607 -24.786 1.00 54.85 52 LEU B C 1
ATOM 2645 O O . LEU B 1 25 ? 14.471 23.249 -25.031 1.00 59.96 52 LEU B O 1
ATOM 2650 N N . SER B 1 26 ? 16.682 22.847 -25.359 1.00 49.71 53 SER B N 1
ATOM 2651 C CA . SER B 1 26 ? 16.932 23.874 -26.355 1.00 52.74 53 SER B CA 1
ATOM 2652 C C . SER B 1 26 ? 18.296 23.661 -26.949 1.00 55.04 53 SER B C 1
ATOM 2653 O O . SER B 1 26 ? 19.105 22.885 -26.444 1.00 52.15 53 SER B O 1
ATOM 2656 N N . GLY B 1 27 ? 18.549 24.359 -28.027 1.00 54.58 54 GLY B N 1
ATOM 2657 C CA . GLY B 1 27 ? 19.826 24.254 -28.685 1.00 55.34 54 GLY B CA 1
ATOM 2658 C C . GLY B 1 27 ? 19.842 25.006 -29.980 1.00 66.60 54 GLY B C 1
ATOM 2659 O O . GLY B 1 27 ? 18.866 25.660 -30.366 1.00 70.11 54 GLY B O 1
ATOM 2660 N N . CYS B 1 28 ? 20.988 24.951 -30.605 1.00 66.29 55 CYS B N 1
ATOM 2661 C CA . CYS B 1 28 ? 21.250 25.537 -31.891 1.00 74.48 55 CYS B CA 1
ATOM 2662 C C . CYS B 1 28 ? 22.445 24.850 -32.442 1.00 76.31 55 CYS B C 1
ATOM 2663 O O . CYS B 1 28 ? 23.207 24.184 -31.727 1.00 70.73 55 CYS B O 1
ATOM 2666 N N . ALA B 1 29 ? 22.576 24.982 -33.734 1.00 77.61 56 ALA B N 1
ATOM 2667 C CA . ALA B 1 29 ? 23.697 24.523 -34.496 1.00 80.58 56 ALA B CA 1
ATOM 2668 C C . ALA B 1 29 ? 23.938 25.597 -35.511 1.00 95.08 56 ALA B C 1
ATOM 2669 O O . ALA B 1 29 ? 23.056 26.447 -35.703 1.00 97.70 56 ALA B O 1
ATOM 2671 N N . SER B 1 30 ? 25.148 25.656 -36.074 1.00 97.49 57 SER B N 1
ATOM 2672 C CA . SER B 1 30 ? 25.493 26.748 -36.971 1.00 107.74 57 SER B CA 1
ATOM 2673 C C . SER B 1 30 ? 26.578 26.347 -37.940 1.00 119.57 57 SER B C 1
ATOM 2674 O O . SER B 1 30 ? 27.438 25.519 -37.616 1.00 116.52 57 SER B O 1
ATOM 2677 N N . ARG B 1 31 ? 26.547 26.967 -39.125 1.00 126.86 58 ARG B N 1
ATOM 2678 C CA . ARG B 1 31 ? 27.551 26.807 -40.153 1.00 136.51 58 ARG B CA 1
ATOM 2679 C C . ARG B 1 31 ? 28.547 27.978 -39.996 1.00 141.12 58 ARG B C 1
ATOM 2680 O O . ARG B 1 31 ? 29.605 27.990 -40.630 1.00 141.82 58 ARG B O 1
ATOM 2688 N N . GLY B 1 32 ? 28.196 28.912 -39.105 1.00 138.95 59 GLY B N 1
ATOM 2689 C CA . GLY B 1 32 ? 28.940 30.119 -38.739 1.00 139.31 59 GLY B CA 1
ATOM 2690 C C . GLY B 1 32 ? 30.446 29.988 -38.604 1.00 141.85 59 GLY B C 1
ATOM 2691 O O . GLY B 1 32 ? 31.183 30.862 -39.070 1.00 142.36 59 GLY B O 1
ATOM 2692 N N . THR B 1 33 ? 30.912 28.885 -37.990 1.00 138.17 60 THR B N 1
ATOM 2693 C CA . THR B 1 33 ? 32.333 28.580 -37.774 1.00 142.17 60 THR B CA 1
ATOM 2694 C C . THR B 1 33 ? 32.930 27.915 -39.029 1.00 152.98 60 THR B C 1
ATOM 2695 O O . THR B 1 33 ? 33.996 27.291 -38.985 1.00 124.00 60 THR B O 1
ATOM 2699 N N . GLU B 1 39 ? 35.810 25.415 -34.293 1.00 129.47 66 GLU B N 1
ATOM 2700 C CA . GLU B 1 39 ? 34.507 24.808 -34.006 1.00 122.06 66 GLU B CA 1
ATOM 2701 C C . GLU B 1 39 ? 34.221 24.794 -32.481 1.00 117.98 66 GLU B C 1
ATOM 2702 O O . GLU B 1 39 ? 35.082 24.375 -31.707 1.00 118.40 66 GLU B O 1
ATOM 2708 N N . VAL B 1 40 ? 33.028 25.266 -32.046 1.00 107.49 67 VAL B N 1
ATOM 2709 C CA . VAL B 1 40 ? 32.695 25.347 -30.616 1.00 99.76 67 VAL B CA 1
ATOM 2710 C C . VAL B 1 40 ? 31.388 24.558 -30.318 1.00 97.34 67 VAL B C 1
ATOM 2711 O O . VAL B 1 40 ? 30.386 24.825 -30.972 1.00 97.21 67 VAL B O 1
ATOM 2715 N N . HIS B 1 41 ? 31.397 23.616 -29.318 1.00 89.59 68 HIS B N 1
ATOM 2716 C CA . HIS B 1 41 ? 30.225 22.817 -28.864 1.00 82.65 68 HIS B CA 1
ATOM 2717 C C . HIS B 1 41 ? 29.992 22.954 -27.340 1.00 79.70 68 HIS B C 1
ATOM 2718 O O . HIS B 1 41 ? 30.851 22.630 -26.516 1.00 79.35 68 HIS B O 1
ATOM 2725 N N . ILE B 1 42 ? 28.819 23.420 -26.967 1.00 70.57 69 ILE B N 1
ATOM 2726 C CA . ILE B 1 42 ? 28.552 23.667 -25.557 1.00 65.24 69 ILE B CA 1
ATOM 2727 C C . ILE B 1 42 ? 27.405 22.766 -25.013 1.00 62.49 69 ILE B C 1
ATOM 2728 O O . ILE B 1 42 ? 26.375 22.618 -25.665 1.00 57.72 69 ILE B O 1
ATOM 2733 N N . ILE B 1 43 ? 27.599 22.224 -23.780 1.00 58.49 70 ILE B N 1
ATOM 2734 C CA . ILE B 1 43 ? 26.619 21.457 -23.019 1.00 53.93 70 ILE B CA 1
ATOM 2735 C C . ILE B 1 43 ? 26.230 22.274 -21.777 1.00 53.93 70 ILE B C 1
ATOM 2736 O O . ILE B 1 43 ? 27.088 22.630 -20.959 1.00 53.52 70 ILE B O 1
ATOM 2741 N N . ASN B 1 44 ? 24.942 22.575 -21.656 1.00 47.07 71 ASN B N 1
ATOM 2742 C CA . ASN B 1 44 ? 24.405 23.250 -20.487 1.00 45.07 71 ASN B CA 1
ATOM 2743 C C . ASN B 1 44 ? 23.430 22.268 -19.799 1.00 45.02 71 ASN B C 1
ATOM 2744 O O . ASN B 1 44 ? 22.274 22.165 -20.202 1.00 40.26 71 ASN B O 1
ATOM 2749 N N . LEU B 1 45 ? 23.935 21.504 -18.811 1.00 41.63 72 LEU B N 1
ATOM 2750 C CA . LEU B 1 45 ? 23.162 20.496 -18.098 1.00 42.83 72 LEU B CA 1
ATOM 2751 C C . LEU B 1 45 ? 22.339 21.107 -16.971 1.00 49.80 72 LEU B C 1
ATOM 2752 O O . LEU B 1 45 ? 22.868 21.884 -16.179 1.00 49.65 72 LEU B O 1
ATOM 2757 N N . ARG B 1 46 ? 21.076 20.728 -16.862 1.00 48.62 73 ARG B N 1
ATOM 2758 C CA . ARG B 1 46 ? 20.227 21.213 -15.772 1.00 51.69 73 ARG B CA 1
ATOM 2759 C C . ARG B 1 46 ? 20.158 20.119 -14.686 1.00 64.32 73 ARG B C 1
ATOM 2760 O O . ARG B 1 46 ? 20.448 18.949 -14.977 1.00 64.07 73 ARG B O 1
ATOM 2768 N N . LYS B 1 47 ? 19.825 20.505 -13.430 1.00 67.21 74 LYS B N 1
ATOM 2769 C CA . LYS B 1 47 ? 19.786 19.584 -12.280 1.00 72.55 74 LYS B CA 1
ATOM 2770 C C . LYS B 1 47 ? 18.781 18.409 -12.468 1.00 79.80 74 LYS B C 1
ATOM 2771 O O . LYS B 1 47 ? 19.065 17.307 -11.982 1.00 83.18 74 LYS B O 1
ATOM 2777 N N . GLY B 1 48 ? 17.668 18.652 -13.181 1.00 75.08 75 GLY B N 1
ATOM 2778 C CA . GLY B 1 48 ? 16.630 17.661 -13.474 1.00 100.92 75 GLY B CA 1
ATOM 2779 C C . GLY B 1 48 ? 16.122 16.862 -12.290 1.00 113.63 75 GLY B C 1
ATOM 2780 O O . GLY B 1 48 ? 15.252 17.322 -11.552 1.00 72.95 75 GLY B O 1
ATOM 2781 N N . THR B 1 57 ? 29.115 12.577 -6.652 1.00 112.00 84 THR B N 1
ATOM 2782 C CA . THR B 1 57 ? 29.620 13.064 -7.933 1.00 105.03 84 THR B CA 1
ATOM 2783 C C . THR B 1 57 ? 28.825 12.347 -9.029 1.00 104.83 84 THR B C 1
ATOM 2784 O O . THR B 1 57 ? 29.058 11.154 -9.255 1.00 109.81 84 THR B O 1
ATOM 2788 N N . ALA B 1 58 ? 27.852 13.057 -9.671 1.00 92.44 85 ALA B N 1
ATOM 2789 C CA . ALA B 1 58 ? 26.983 12.502 -10.724 1.00 86.92 85 ALA B CA 1
ATOM 2790 C C . ALA B 1 58 ? 27.794 11.993 -11.900 1.00 88.75 85 ALA B C 1
ATOM 2791 O O . ALA B 1 58 ? 28.850 12.555 -12.223 1.00 88.87 85 ALA B O 1
ATOM 2793 N N . GLU B 1 59 ? 27.316 10.898 -12.515 1.00 84.02 86 GLU B N 1
ATOM 2794 C CA . GLU B 1 59 ? 28.036 10.222 -13.592 1.00 83.60 86 GLU B CA 1
ATOM 2795 C C . GLU B 1 59 ? 27.364 10.429 -14.972 1.00 77.40 86 GLU B C 1
ATOM 2796 O O . GLU B 1 59 ? 26.243 9.958 -15.200 1.00 73.87 86 GLU B O 1
ATOM 2802 N N . VAL B 1 60 ? 28.073 11.143 -15.883 1.00 70.43 87 VAL B N 1
ATOM 2803 C CA . VAL B 1 60 ? 27.625 11.406 -17.255 1.00 64.57 87 VAL B CA 1
ATOM 2804 C C . VAL B 1 60 ? 28.660 10.871 -18.267 1.00 72.93 87 VAL B C 1
ATOM 2805 O O . VAL B 1 60 ? 29.822 11.289 -18.256 1.00 76.00 87 VAL B O 1
ATOM 2809 N N . ALA B 1 61 ? 28.209 9.978 -19.169 1.00 69.59 88 ALA B N 1
ATOM 2810 C CA . ALA B 1 61 ? 29.053 9.433 -20.225 1.00 71.85 88 ALA B CA 1
ATOM 2811 C C . ALA B 1 61 ? 28.896 10.277 -21.491 1.00 70.91 88 ALA B C 1
ATOM 2812 O O . ALA B 1 61 ? 27.776 10.504 -21.937 1.00 64.87 88 ALA B O 1
ATOM 2814 N N . LEU B 1 62 ? 30.010 10.808 -22.014 1.00 70.25 89 LEU B N 1
ATOM 2815 C CA . LEU B 1 62 ? 30.054 11.620 -23.238 1.00 67.76 89 LEU B CA 1
ATOM 2816 C C . LEU B 1 62 ? 30.710 10.789 -24.368 1.00 77.14 89 LEU B C 1
ATOM 2817 O O . LEU B 1 62 ? 31.803 10.249 -24.184 1.00 82.21 89 LEU B O 1
ATOM 2822 N N . HIS B 1 63 ? 30.026 10.671 -25.518 1.00 72.23 90 HIS B N 1
ATOM 2823 C CA . HIS B 1 63 ? 30.492 9.883 -26.664 1.00 76.16 90 HIS B CA 1
ATOM 2824 C C . HIS B 1 63 ? 30.754 10.782 -27.863 1.00 82.32 90 HIS B C 1
ATOM 2825 O O . HIS B 1 63 ? 29.869 11.542 -28.267 1.00 78.76 90 HIS B O 1
ATOM 2832 N N . LEU B 1 64 ? 31.948 10.681 -28.455 1.00 84.21 91 LEU B N 1
ATOM 2833 C CA . LEU B 1 64 ? 32.259 11.487 -29.631 1.00 85.64 91 LEU B CA 1
ATOM 2834 C C . LEU B 1 64 ? 32.644 10.594 -30.826 1.00 93.95 91 LEU B C 1
ATOM 2835 O O . LEU B 1 64 ? 33.251 9.535 -30.660 1.00 98.36 91 LEU B O 1
ATOM 2840 N N . ARG B 1 65 ? 32.259 11.046 -32.023 1.00 89.66 92 ARG B N 1
ATOM 2841 C CA . ARG B 1 65 ? 32.421 10.428 -33.345 1.00 94.33 92 ARG B CA 1
ATOM 2842 C C . ARG B 1 65 ? 32.280 11.529 -34.377 1.00 99.72 92 ARG B C 1
ATOM 2843 O O . ARG B 1 65 ? 31.698 12.555 -34.028 1.00 95.58 92 ARG B O 1
ATOM 2851 N N . PRO B 1 66 ? 32.715 11.388 -35.647 1.00 102.53 93 PRO B N 1
ATOM 2852 C CA . PRO B 1 66 ? 32.502 12.497 -36.594 1.00 103.72 93 PRO B CA 1
ATOM 2853 C C . PRO B 1 66 ? 31.102 12.438 -37.217 1.00 100.55 93 PRO B C 1
ATOM 2854 O O . PRO B 1 66 ? 30.394 11.464 -36.994 1.00 96.26 93 PRO B O 1
ATOM 2858 N N . ILE B 1 67 ? 30.717 13.463 -38.007 1.00 98.18 94 ILE B N 1
ATOM 2859 C CA . ILE B 1 67 ? 29.453 13.508 -38.745 1.00 96.38 94 ILE B CA 1
ATOM 2860 C C . ILE B 1 67 ? 29.547 12.469 -39.898 1.00 108.01 94 ILE B C 1
ATOM 2861 O O . ILE B 1 67 ? 30.653 12.141 -40.328 1.00 114.67 94 ILE B O 1
ATOM 2866 N N . GLN B 1 68 ? 28.403 11.945 -40.377 1.00 105.07 95 GLN B N 1
ATOM 2867 C CA . GLN B 1 68 ? 28.351 10.924 -41.438 1.00 110.97 95 GLN B CA 1
ATOM 2868 C C . GLN B 1 68 ? 28.835 11.437 -42.823 1.00 126.70 95 GLN B C 1
ATOM 2869 O O . GLN B 1 68 ? 29.041 10.626 -43.729 1.00 132.07 95 GLN B O 1
ATOM 2875 N N . SER B 1 69 ? 29.037 12.765 -42.971 1.00 127.72 96 SER B N 1
ATOM 2876 C CA . SER B 1 69 ? 29.553 13.417 -44.186 1.00 137.62 96 SER B CA 1
ATOM 2877 C C . SER B 1 69 ? 31.076 13.245 -44.287 1.00 148.86 96 SER B C 1
ATOM 2878 O O . SER B 1 69 ? 31.618 13.231 -45.396 1.00 150.52 96 SER B O 1
ATOM 2881 N N . LEU B 1 70 ? 31.760 13.144 -43.118 1.00 142.03 97 LEU B N 1
ATOM 2882 C CA . LEU B 1 70 ? 33.221 13.037 -43.003 1.00 144.68 97 LEU B CA 1
ATOM 2883 C C . LEU B 1 70 ? 33.684 11.676 -42.448 1.00 146.44 97 LEU B C 1
ATOM 2884 O O . LEU B 1 70 ? 33.111 11.170 -41.478 1.00 141.29 97 LEU B O 1
ATOM 2889 N N . HIS B 1 71 ? 34.752 11.112 -43.051 1.00 145.22 98 HIS B N 1
ATOM 2890 C CA . HIS B 1 71 ? 35.357 9.842 -42.632 1.00 145.01 98 HIS B CA 1
ATOM 2891 C C . HIS B 1 71 ? 36.201 10.034 -41.359 1.00 146.20 98 HIS B C 1
ATOM 2892 O O . HIS B 1 71 ? 36.157 9.192 -40.457 1.00 145.54 98 HIS B O 1
ATOM 2899 N N . VAL B 1 72 ? 36.984 11.142 -41.308 1.00 142.86 99 VAL B N 1
ATOM 2900 C CA . VAL B 1 72 ? 37.872 11.548 -40.204 1.00 141.13 99 VAL B CA 1
ATOM 2901 C C . VAL B 1 72 ? 37.621 13.030 -39.898 1.00 141.01 99 VAL B C 1
ATOM 2902 O O . VAL B 1 72 ? 37.496 13.819 -40.839 1.00 141.61 99 VAL B O 1
ATOM 2906 N N . HIS B 1 73 ? 37.579 13.420 -38.603 1.00 135.75 100 HIS B N 1
ATOM 2907 C CA . HIS B 1 73 ? 37.422 14.831 -38.232 1.00 133.94 100 HIS B CA 1
ATOM 2908 C C . HIS B 1 73 ? 38.815 15.461 -37.938 1.00 135.47 100 HIS B C 1
ATOM 2909 O O . HIS B 1 73 ? 39.601 14.857 -37.204 1.00 134.48 100 HIS B O 1
ATOM 2916 N N . GLN B 1 74 ? 39.095 16.679 -38.507 1.00 133.63 101 GLN B N 1
ATOM 2917 C CA . GLN B 1 74 ? 40.410 17.369 -38.506 1.00 134.27 101 GLN B CA 1
ATOM 2918 C C . GLN B 1 74 ? 40.558 18.704 -37.727 1.00 135.76 101 GLN B C 1
ATOM 2919 O O . GLN B 1 74 ? 41.703 19.096 -37.468 1.00 136.09 101 GLN B O 1
ATOM 2925 N N . LYS B 1 75 ? 39.455 19.435 -37.439 1.00 131.68 102 LYS B N 1
ATOM 2926 C CA . LYS B 1 75 ? 39.517 20.760 -36.796 1.00 130.75 102 LYS B CA 1
ATOM 2927 C C . LYS B 1 75 ? 39.631 20.704 -35.285 1.00 132.35 102 LYS B C 1
ATOM 2928 O O . LYS B 1 75 ? 39.028 19.805 -34.690 1.00 131.47 102 LYS B O 1
ATOM 2934 N N . PRO B 1 76 ? 40.314 21.702 -34.641 1.00 130.98 103 PRO B N 1
ATOM 2935 C CA . PRO B 1 76 ? 40.341 21.757 -33.156 1.00 130.24 103 PRO B CA 1
ATOM 2936 C C . PRO B 1 76 ? 38.960 22.134 -32.580 1.00 131.29 103 PRO B C 1
ATOM 2937 O O . PRO B 1 76 ? 38.413 23.210 -32.854 1.00 131.42 103 PRO B O 1
ATOM 2941 N N . LEU B 1 77 ? 38.412 21.248 -31.756 1.00 127.44 104 LEU B N 1
ATOM 2942 C CA . LEU B 1 77 ? 37.062 21.407 -31.196 1.00 116.17 104 LEU B CA 1
ATOM 2943 C C . LEU B 1 77 ? 37.040 22.046 -29.826 1.00 116.93 104 LEU B C 1
ATOM 2944 O O . LEU B 1 77 ? 37.888 21.759 -28.991 1.00 119.50 104 LEU B O 1
ATOM 2949 N N . VAL B 1 78 ? 36.049 22.887 -29.574 1.00 107.80 105 VAL B N 1
ATOM 2950 C CA . VAL B 1 78 ? 35.939 23.492 -28.249 1.00 104.41 105 VAL B CA 1
ATOM 2951 C C . VAL B 1 78 ? 34.723 22.868 -27.555 1.00 95.93 105 VAL B C 1
ATOM 2952 O O . VAL B 1 78 ? 33.683 22.701 -28.192 1.00 91.04 105 VAL B O 1
ATOM 2956 N N . PHE B 1 79 ? 34.877 22.457 -26.287 1.00 90.16 106 PHE B N 1
ATOM 2957 C CA . PHE B 1 79 ? 33.767 21.935 -25.491 1.00 83.55 106 PHE B CA 1
ATOM 2958 C C . PHE B 1 79 ? 33.671 22.669 -24.172 1.00 84.87 106 PHE B C 1
ATOM 2959 O O . PHE B 1 79 ? 34.684 22.926 -23.527 1.00 88.67 106 PHE B O 1
ATOM 2967 N N . ILE B 1 80 ? 32.448 23.070 -23.810 1.00 74.35 107 ILE B N 1
ATOM 2968 C CA . ILE B 1 80 ? 32.167 23.783 -22.572 1.00 71.16 107 ILE B CA 1
ATOM 2969 C C . ILE B 1 80 ? 31.106 22.936 -21.848 1.00 67.42 107 ILE B C 1
ATOM 2970 O O . ILE B 1 80 ? 29.959 22.854 -22.282 1.00 61.54 107 ILE B O 1
ATOM 2975 N N . LEU B 1 81 ? 31.545 22.214 -20.810 1.00 64.84 108 LEU B N 1
ATOM 2976 C CA . LEU B 1 81 ? 30.698 21.283 -20.071 1.00 60.01 108 LEU B CA 1
ATOM 2977 C C . LEU B 1 81 ? 30.200 21.900 -18.757 1.00 62.03 108 LEU B C 1
ATOM 2978 O O . LEU B 1 81 ? 30.873 21.856 -17.715 1.00 64.15 108 LEU B O 1
ATOM 2983 N N . ASN B 1 82 ? 29.006 22.492 -18.824 1.00 54.87 109 ASN B N 1
ATOM 2984 C CA . ASN B 1 82 ? 28.419 23.143 -17.661 1.00 52.62 109 ASN B CA 1
ATOM 2985 C C . ASN B 1 82 ? 27.391 22.266 -16.968 1.00 51.87 109 ASN B C 1
ATOM 2986 O O . ASN B 1 82 ? 26.569 21.619 -17.608 1.00 48.41 109 ASN B O 1
ATOM 2991 N N . SER B 1 83 ? 27.430 22.283 -15.637 1.00 51.47 110 SER B N 1
ATOM 2992 C CA . SER B 1 83 ? 26.502 21.575 -14.756 1.00 50.49 110 SER B CA 1
ATOM 2993 C C . SER B 1 83 ? 26.284 22.400 -13.468 1.00 54.78 110 SER B C 1
ATOM 2994 O O . SER B 1 83 ? 27.178 23.164 -13.094 1.00 53.12 110 SER B O 1
ATOM 2997 N N . PRO B 1 84 ? 25.127 22.292 -12.769 1.00 53.66 111 PRO B N 1
ATOM 2998 C CA . PRO B 1 84 ? 24.939 23.108 -11.553 1.00 56.60 111 PRO B CA 1
ATOM 2999 C C . PRO B 1 84 ? 25.700 22.552 -10.335 1.00 69.04 111 PRO B C 1
ATOM 3000 O O . PRO B 1 84 ? 25.667 23.144 -9.255 1.00 70.38 111 PRO B O 1
ATOM 3004 N N . GLN B 1 85 ? 26.384 21.408 -10.532 1.00 69.81 112 GLN B N 1
ATOM 3005 C CA . GLN B 1 85 ? 27.189 20.638 -9.580 1.00 76.02 112 GLN B CA 1
ATOM 3006 C C . GLN B 1 85 ? 28.346 19.969 -10.333 1.00 81.76 112 GLN B C 1
ATOM 3007 O O . GLN B 1 85 ? 28.146 19.679 -11.525 1.00 78.84 112 GLN B O 1
ATOM 3013 N N . PRO B 1 86 ? 29.520 19.632 -9.709 1.00 82.29 113 PRO B N 1
ATOM 3014 C CA . PRO B 1 86 ? 30.569 18.923 -10.473 1.00 84.43 113 PRO B CA 1
ATOM 3015 C C . PRO B 1 86 ? 30.071 17.575 -11.035 1.00 86.38 113 PRO B C 1
ATOM 3016 O O . PRO B 1 86 ? 29.091 16.988 -10.543 1.00 83.30 113 PRO B O 1
ATOM 3020 N N . ILE B 1 87 ? 30.725 17.120 -12.115 1.00 84.81 114 ILE B N 1
ATOM 3021 C CA . ILE B 1 87 ? 30.390 15.887 -12.832 1.00 84.38 114 ILE B CA 1
ATOM 3022 C C . ILE B 1 87 ? 31.668 15.294 -13.451 1.00 92.97 114 ILE B C 1
ATOM 3023 O O . ILE B 1 87 ? 32.592 16.051 -13.772 1.00 92.89 114 ILE B O 1
ATOM 3028 N N . LEU B 1 88 ? 31.713 13.955 -13.635 1.00 93.68 115 LEU B N 1
ATOM 3029 C CA . LEU B 1 88 ? 32.856 13.328 -14.290 1.00 100.06 115 LEU B CA 1
ATOM 3030 C C . LEU B 1 88 ? 32.442 12.927 -15.703 1.00 99.42 115 LEU B C 1
ATOM 3031 O O . LEU B 1 88 ? 31.643 12.009 -15.903 1.00 96.44 115 LEU B O 1
ATOM 3036 N N . TRP B 1 89 ? 32.966 13.686 -16.672 1.00 95.78 116 TRP B N 1
ATOM 3037 C CA . TRP B 1 89 ? 32.716 13.568 -18.103 1.00 92.85 116 TRP B CA 1
ATOM 3038 C C . TRP B 1 89 ? 33.595 12.472 -18.740 1.00 103.40 116 TRP B C 1
ATOM 3039 O O . TRP B 1 89 ? 34.770 12.707 -19.068 1.00 109.62 116 TRP B O 1
ATOM 3050 N N . LYS B 1 90 ? 33.014 11.264 -18.884 1.00 98.52 117 LYS B N 1
ATOM 3051 C CA . LYS B 1 90 ? 33.656 10.075 -19.470 1.00 103.64 117 LYS B CA 1
ATOM 3052 C C . LYS B 1 90 ? 33.669 10.229 -20.987 1.00 104.95 117 LYS B C 1
ATOM 3053 O O . LYS B 1 90 ? 32.640 9.982 -21.629 1.00 97.46 117 LYS B O 1
ATOM 3059 N N . VAL B 1 91 ? 34.803 10.669 -21.567 1.00 107.40 118 VAL B N 1
ATOM 3060 C CA . VAL B 1 91 ? 34.856 10.914 -23.014 1.00 106.01 118 VAL B CA 1
ATOM 3061 C C . VAL B 1 91 ? 35.302 9.638 -23.767 1.00 114.08 118 VAL B C 1
ATOM 3062 O O . VAL B 1 91 ? 36.490 9.425 -24.005 1.00 121.34 118 VAL B O 1
ATOM 3066 N N . ARG B 1 92 ? 34.313 8.814 -24.167 1.00 106.65 119 ARG B N 1
ATOM 3067 C CA . ARG B 1 92 ? 34.529 7.571 -24.911 1.00 111.48 119 ARG B CA 1
ATOM 3068 C C . ARG B 1 92 ? 34.783 7.900 -26.386 1.00 116.31 119 ARG B C 1
ATOM 3069 O O . ARG B 1 92 ? 33.934 8.516 -27.039 1.00 108.84 119 ARG B O 1
ATOM 3077 N N . THR B 1 93 ? 35.988 7.535 -26.881 1.00 122.67 120 THR B N 1
ATOM 3078 C CA . THR B 1 93 ? 36.481 7.789 -28.243 1.00 152.40 120 THR B CA 1
ATOM 3079 C C . THR B 1 93 ? 35.576 7.140 -29.308 1.00 147.70 120 THR B C 1
ATOM 3080 O O . THR B 1 93 ? 35.810 6.019 -29.762 1.00 108.30 120 THR B O 1
ATOM 3084 N N . ARG B 1 102 ? 41.017 19.586 -29.492 1.00 143.13 129 ARG B N 1
ATOM 3085 C CA . ARG B 1 102 ? 39.827 19.342 -28.679 1.00 141.50 129 ARG B CA 1
ATOM 3086 C C . ARG B 1 102 ? 39.976 19.949 -27.247 1.00 143.25 129 ARG B C 1
ATOM 3087 O O . ARG B 1 102 ? 40.176 19.214 -26.276 1.00 143.81 129 ARG B O 1
ATOM 3095 N N . ILE B 1 103 ? 39.878 21.305 -27.138 1.00 139.24 130 ILE B N 1
ATOM 3096 C CA . ILE B 1 103 ? 39.944 22.096 -25.889 1.00 137.94 130 ILE B CA 1
ATOM 3097 C C . ILE B 1 103 ? 38.609 21.921 -25.112 1.00 128.67 130 ILE B C 1
ATOM 3098 O O . ILE B 1 103 ? 37.542 22.002 -25.707 1.00 119.51 130 ILE B O 1
ATOM 3103 N N . PHE B 1 104 ? 38.702 21.679 -23.788 1.00 123.11 131 PHE B N 1
ATOM 3104 C CA . PHE B 1 104 ? 37.618 21.408 -22.851 1.00 112.88 131 PHE B CA 1
ATOM 3105 C C . PHE B 1 104 ? 37.557 22.413 -21.671 1.00 116.19 131 PHE B C 1
ATOM 3106 O O . PHE B 1 104 ? 38.466 22.451 -20.845 1.00 123.22 131 PHE B O 1
ATOM 3114 N N . HIS B 1 105 ? 36.481 23.209 -21.584 1.00 104.33 132 HIS B N 1
ATOM 3115 C CA . HIS B 1 105 ? 36.236 24.159 -20.494 1.00 101.83 132 HIS B CA 1
ATOM 3116 C C . HIS B 1 105 ? 35.180 23.547 -19.586 1.00 97.87 132 HIS B C 1
ATOM 3117 O O . HIS B 1 105 ? 34.067 23.253 -20.036 1.00 90.48 132 HIS B O 1
ATOM 3124 N N . VAL B 1 106 ? 35.534 23.280 -18.331 1.00 96.55 133 VAL B N 1
ATOM 3125 C CA . VAL B 1 106 ? 34.595 22.599 -17.435 1.00 90.69 133 VAL B CA 1
ATOM 3126 C C . VAL B 1 106 ? 34.411 23.389 -16.095 1.00 93.94 133 VAL B C 1
ATOM 3127 O O . VAL B 1 106 ? 35.197 24.293 -15.829 1.00 97.41 133 VAL B O 1
ATOM 3131 N N . VAL B 1 107 ? 33.363 23.069 -15.278 1.00 85.65 134 VAL B N 1
ATOM 3132 C CA . VAL B 1 107 ? 33.106 23.728 -13.975 1.00 84.95 134 VAL B CA 1
ATOM 3133 C C . VAL B 1 107 ? 34.099 23.209 -12.917 1.00 94.89 134 VAL B C 1
ATOM 3134 O O . VAL B 1 107 ? 34.893 22.313 -13.210 1.00 98.85 134 VAL B O 1
ATOM 3138 N N . GLU B 1 108 ? 34.069 23.796 -11.695 1.00 93.58 135 GLU B N 1
ATOM 3139 C CA . GLU B 1 108 ? 34.911 23.399 -10.564 1.00 100.92 135 GLU B CA 1
ATOM 3140 C C . GLU B 1 108 ? 34.618 21.936 -10.197 1.00 105.25 135 GLU B C 1
ATOM 3141 O O . GLU B 1 108 ? 33.462 21.516 -10.237 1.00 98.69 135 GLU B O 1
ATOM 3147 N N . GLY B 1 109 ? 35.668 21.183 -9.853 1.00 109.76 136 GLY B N 1
ATOM 3148 C CA . GLY B 1 109 ? 35.560 19.780 -9.455 1.00 112.22 136 GLY B CA 1
ATOM 3149 C C . GLY B 1 109 ? 35.161 18.811 -10.554 1.00 109.43 136 GLY B C 1
ATOM 3150 O O . GLY B 1 109 ? 34.956 17.625 -10.283 1.00 110.92 136 GLY B O 1
ATOM 3151 N N . SER B 1 110 ? 35.038 19.307 -11.797 1.00 99.91 137 SER B N 1
ATOM 3152 C CA . SER B 1 110 ? 34.691 18.509 -12.985 1.00 95.74 137 SER B CA 1
ATOM 3153 C C . SER B 1 110 ? 35.953 18.159 -13.765 1.00 105.38 137 SER B C 1
ATOM 3154 O O . SER B 1 110 ? 36.904 18.955 -13.770 1.00 110.81 137 SER B O 1
ATOM 3157 N N . GLU B 1 111 ? 35.990 16.951 -14.371 1.00 101.47 138 GLU B N 1
ATOM 3158 C CA . GLU B 1 111 ? 37.135 16.472 -15.149 1.00 108.11 138 GLU B CA 1
ATOM 3159 C C . GLU B 1 111 ? 36.718 15.774 -16.440 1.00 108.93 138 GLU B C 1
ATOM 3160 O O . GLU B 1 111 ? 35.558 15.414 -16.596 1.00 101.33 138 GLU B O 1
ATOM 3166 N N . VAL B 1 112 ? 37.684 15.619 -17.367 1.00 112.82 139 VAL B N 1
ATOM 3167 C CA . VAL B 1 112 ? 37.602 14.982 -18.696 1.00 112.38 139 VAL B CA 1
ATOM 3168 C C . VAL B 1 112 ? 38.705 13.867 -18.755 1.00 130.06 139 VAL B C 1
ATOM 3169 O O . VAL B 1 112 ? 39.891 14.173 -18.546 1.00 137.69 139 VAL B O 1
ATOM 3173 N N . HIS B 1 113 ? 38.308 12.585 -19.017 1.00 129.35 140 HIS B N 1
ATOM 3174 C CA . HIS B 1 113 ? 39.231 11.427 -19.082 1.00 140.52 140 HIS B CA 1
ATOM 3175 C C . HIS B 1 113 ? 39.313 10.843 -20.517 1.00 144.17 140 HIS B C 1
ATOM 3176 O O . HIS B 1 113 ? 38.772 11.447 -21.448 1.00 138.20 140 HIS B O 1
ATOM 3183 N N . PHE B 1 114 ? 39.977 9.659 -20.674 1.00 143.03 141 PHE B N 1
ATOM 3184 C CA . PHE B 1 114 ? 40.187 8.906 -21.926 1.00 156.51 141 PHE B CA 1
ATOM 3185 C C . PHE B 1 114 ? 40.962 9.740 -22.960 1.00 178.17 141 PHE B C 1
ATOM 3186 O O . PHE B 1 114 ? 40.373 10.499 -23.734 1.00 153.50 141 PHE B O 1
ATOM 3194 N N . SER B 1 122 ? 47.312 16.344 -26.867 1.00 142.32 149 SER B N 1
ATOM 3195 C CA . SER B 1 122 ? 46.391 17.088 -27.726 1.00 140.33 149 SER B CA 1
ATOM 3196 C C . SER B 1 122 ? 45.421 17.944 -26.896 1.00 140.49 149 SER B C 1
ATOM 3197 O O . SER B 1 122 ? 45.421 19.173 -27.028 1.00 138.89 149 SER B O 1
ATOM 3200 N N . CYS B 1 123 ? 44.628 17.287 -26.026 1.00 138.13 150 CYS B N 1
ATOM 3201 C CA . CYS B 1 123 ? 43.593 17.872 -25.165 1.00 136.72 150 CYS B CA 1
ATOM 3202 C C . CYS B 1 123 ? 44.148 18.903 -24.162 1.00 140.22 150 CYS B C 1
ATOM 3203 O O . CYS B 1 123 ? 45.345 18.935 -23.858 1.00 141.51 150 CYS B O 1
ATOM 3206 N N . GLU B 1 124 ? 43.232 19.756 -23.676 1.00 136.51 151 GLU B N 1
ATOM 3207 C CA . GLU B 1 124 ? 43.393 20.753 -22.639 1.00 136.18 151 GLU B CA 1
ATOM 3208 C C . GLU B 1 124 ? 42.065 20.848 -21.877 1.00 136.63 151 GLU B C 1
ATOM 3209 O O . GLU B 1 124 ? 41.014 21.010 -22.491 1.00 132.99 151 GLU B O 1
ATOM 3215 N N . VAL B 1 125 ? 42.130 20.708 -20.540 1.00 136.10 152 VAL B N 1
ATOM 3216 C CA . VAL B 1 125 ? 41.001 20.759 -19.602 1.00 132.60 152 VAL B CA 1
ATOM 3217 C C . VAL B 1 125 ? 41.194 21.999 -18.698 1.00 138.06 152 VAL B C 1
ATOM 3218 O O . VAL B 1 125 ? 42.070 22.016 -17.829 1.00 139.61 152 VAL B O 1
ATOM 3222 N N . LYS B 1 126 ? 40.392 23.044 -18.942 1.00 128.20 153 LYS B N 1
ATOM 3223 C CA . LYS B 1 126 ? 40.455 24.301 -18.199 1.00 128.36 153 LYS B CA 1
ATOM 3224 C C . LYS B 1 126 ? 39.236 24.422 -17.275 1.00 122.11 153 LYS B C 1
ATOM 3225 O O . LYS B 1 126 ? 38.099 24.341 -17.747 1.00 112.59 153 LYS B O 1
ATOM 3231 N N . VAL B 1 127 ? 39.484 24.564 -15.953 1.00 120.75 154 VAL B N 1
ATOM 3232 C CA . VAL B 1 127 ? 38.443 24.731 -14.926 1.00 112.78 154 VAL B CA 1
ATOM 3233 C C . VAL B 1 127 ? 37.994 26.188 -14.988 1.00 113.72 154 VAL B C 1
ATOM 3234 O O . VAL B 1 127 ? 38.827 27.089 -15.020 1.00 118.91 154 VAL B O 1
ATOM 3238 N N . GLU B 1 128 ? 36.681 26.407 -15.079 1.00 102.89 155 GLU B N 1
ATOM 3239 C CA . GLU B 1 128 ? 36.084 27.729 -15.224 1.00 100.13 155 GLU B CA 1
ATOM 3240 C C . GLU B 1 128 ? 34.833 27.870 -14.354 1.00 96.88 155 GLU B C 1
ATOM 3241 O O . GLU B 1 128 ? 34.155 26.888 -14.060 1.00 92.21 155 GLU B O 1
ATOM 3247 N N . THR B 1 129 ? 34.542 29.095 -13.932 1.00 93.32 156 THR B N 1
ATOM 3248 C CA . THR B 1 129 ? 33.347 29.393 -13.151 1.00 87.11 156 THR B CA 1
ATOM 3249 C C . THR B 1 129 ? 32.385 29.836 -14.210 1.00 84.54 156 THR B C 1
ATOM 3250 O O . THR B 1 129 ? 32.588 30.877 -14.847 1.00 86.84 156 THR B O 1
ATOM 3254 N N . LEU B 1 130 ? 31.400 28.985 -14.485 1.00 74.09 157 LEU B N 1
ATOM 3255 C CA . LEU B 1 130 ? 30.528 29.217 -15.610 1.00 69.43 157 LEU B CA 1
ATOM 3256 C C . LEU B 1 130 ? 29.171 29.716 -15.208 1.00 69.92 157 LEU B C 1
ATOM 3257 O O . LEU B 1 130 ? 28.585 29.206 -14.246 1.00 68.47 157 LEU B O 1
ATOM 3262 N N . PRO B 1 131 ? 28.624 30.694 -15.969 1.00 64.81 158 PRO B N 1
ATOM 3263 C CA . PRO B 1 131 ? 27.256 31.159 -15.669 1.00 61.02 158 PRO B CA 1
ATOM 3264 C C . PRO B 1 131 ? 26.244 30.065 -16.006 1.00 59.28 158 PRO B C 1
ATOM 3265 O O . PRO B 1 131 ? 26.536 29.238 -16.862 1.00 59.13 158 PRO B O 1
ATOM 3269 N N . HIS B 1 132 ? 25.078 30.050 -15.339 1.00 52.81 159 HIS B N 1
ATOM 3270 C CA . HIS B 1 132 ? 24.029 29.025 -15.526 1.00 49.68 159 HIS B CA 1
ATOM 3271 C C . HIS B 1 132 ? 23.149 29.272 -16.739 1.00 49.06 159 HIS B C 1
ATOM 3272 O O . HIS B 1 132 ? 22.686 28.305 -17.323 1.00 46.99 159 HIS B O 1
ATOM 3279 N N . GLY B 1 133 ? 22.865 30.541 -17.056 1.00 47.13 160 GLY B N 1
ATOM 3280 C CA . GLY B 1 133 ? 22.019 30.938 -18.184 1.00 47.65 160 GLY B CA 1
ATOM 3281 C C . GLY B 1 133 ? 22.619 30.624 -19.534 1.00 53.20 160 GLY B C 1
ATOM 3282 O O . GLY B 1 133 ? 23.821 30.818 -19.736 1.00 54.34 160 GLY B O 1
ATOM 3283 N N . ASN B 1 134 ? 21.784 30.121 -20.472 1.00 51.63 161 ASN B N 1
ATOM 3284 C CA . ASN B 1 134 ? 22.213 29.765 -21.829 1.00 52.95 161 ASN B CA 1
ATOM 3285 C C . ASN B 1 134 ? 22.888 30.912 -22.543 1.00 63.90 161 ASN B C 1
ATOM 3286 O O . ASN B 1 134 ? 23.991 30.735 -23.084 1.00 66.18 161 ASN B O 1
ATOM 3291 N N . GLU B 1 135 ? 22.203 32.072 -22.599 1.00 63.50 162 GLU B N 1
ATOM 3292 C CA . GLU B 1 135 ? 22.725 33.235 -23.313 1.00 69.44 162 GLU B CA 1
ATOM 3293 C C . GLU B 1 135 ? 24.008 33.746 -22.650 1.00 74.29 162 GLU B C 1
ATOM 3294 O O . GLU B 1 135 ? 24.918 34.091 -23.381 1.00 78.51 162 GLU B O 1
ATOM 3300 N N . HIS B 1 136 ? 24.117 33.698 -21.291 1.00 66.28 163 HIS B N 1
ATOM 3301 C CA . HIS B 1 136 ? 25.334 34.067 -20.562 1.00 66.51 163 HIS B CA 1
ATOM 3302 C C . HIS B 1 136 ? 26.482 33.092 -20.837 1.00 70.77 163 HIS B C 1
ATOM 3303 O O . HIS B 1 136 ? 27.635 33.516 -20.911 1.00 74.88 163 HIS B O 1
ATOM 3310 N N . LEU B 1 137 ? 26.174 31.787 -20.959 1.00 64.15 164 LEU B N 1
ATOM 3311 C CA . LEU B 1 137 ? 27.162 30.745 -21.254 1.00 64.43 164 LEU B CA 1
ATOM 3312 C C . LEU B 1 137 ? 27.668 30.906 -22.688 1.00 75.36 164 LEU B C 1
ATOM 3313 O O . LEU B 1 137 ? 28.838 30.630 -22.957 1.00 78.10 164 LEU B O 1
ATOM 3318 N N . LEU B 1 138 ? 26.768 31.340 -23.597 1.00 75.02 165 LEU B N 1
ATOM 3319 C CA . LEU B 1 138 ? 27.043 31.627 -25.005 1.00 80.73 165 LEU B CA 1
ATOM 3320 C C . LEU B 1 138 ? 27.839 32.928 -25.073 1.00 92.55 165 LEU B C 1
ATOM 3321 O O . LEU B 1 138 ? 28.821 32.975 -25.797 1.00 98.69 165 LEU B O 1
ATOM 3326 N N . ASN B 1 139 ? 27.438 33.969 -24.287 1.00 89.17 166 ASN B N 1
ATOM 3327 C CA . ASN B 1 139 ? 28.117 35.272 -24.122 1.00 95.39 166 ASN B CA 1
ATOM 3328 C C . ASN B 1 139 ? 29.553 35.017 -23.704 1.00 101.02 166 ASN B C 1
ATOM 3329 O O . ASN B 1 139 ? 30.463 35.514 -24.352 1.00 108.89 166 ASN B O 1
ATOM 3334 N N . TRP B 1 140 ? 29.743 34.187 -22.648 1.00 90.59 167 TRP B N 1
ATOM 3335 C CA . TRP B 1 140 ? 31.024 33.719 -22.117 1.00 91.56 167 TRP B CA 1
ATOM 3336 C C . TRP B 1 140 ? 31.836 33.047 -23.242 1.00 98.25 167 TRP B C 1
ATOM 3337 O O . TRP B 1 140 ? 33.040 33.283 -23.360 1.00 102.14 167 TRP B O 1
ATOM 3348 N N . ALA B 1 141 ? 31.165 32.217 -24.075 1.00 93.02 168 ALA B N 1
ATOM 3349 C CA . ALA B 1 141 ? 31.816 31.524 -25.184 1.00 97.09 168 ALA B CA 1
ATOM 3350 C C . ALA B 1 141 ? 32.257 32.507 -26.295 1.00 111.03 168 ALA B C 1
ATOM 3351 O O . ALA B 1 141 ? 33.396 32.438 -26.744 1.00 116.58 168 ALA B O 1
ATOM 3353 N N . HIS B 1 142 ? 31.351 33.422 -26.703 1.00 109.90 169 HIS B N 1
ATOM 3354 C CA . HIS B 1 142 ? 31.510 34.436 -27.745 1.00 119.31 169 HIS B CA 1
ATOM 3355 C C . HIS B 1 142 ? 32.528 35.485 -27.352 1.00 131.42 169 HIS B C 1
ATOM 3356 O O . HIS B 1 142 ? 33.142 36.106 -28.226 1.00 139.69 169 HIS B O 1
ATOM 3363 N N . HIS B 1 143 ? 32.690 35.704 -26.035 1.00 123.43 170 HIS B N 1
ATOM 3364 C CA . HIS B 1 143 ? 33.677 36.619 -25.483 1.00 130.00 170 HIS B CA 1
ATOM 3365 C C . HIS B 1 143 ? 35.071 35.975 -25.594 1.00 137.32 170 HIS B C 1
ATOM 3366 O O . HIS B 1 143 ? 36.059 36.699 -25.580 1.00 138.37 170 HIS B O 1
ATOM 3373 N N . ARG B 1 144 ? 35.143 34.626 -25.757 1.00 128.53 171 ARG B N 1
ATOM 3374 C CA . ARG B 1 144 ? 36.408 33.906 -25.901 1.00 133.66 171 ARG B CA 1
ATOM 3375 C C . ARG B 1 144 ? 36.617 33.301 -27.316 1.00 137.56 171 ARG B C 1
ATOM 3376 O O . ARG B 1 144 ? 37.719 32.825 -27.587 1.00 138.31 171 ARG B O 1
ATOM 3384 N N . TYR B 1 145 ? 35.586 33.296 -28.205 1.00 134.64 172 TYR B N 1
ATOM 3385 C CA . TYR B 1 145 ? 35.693 32.722 -29.560 1.00 134.58 172 TYR B CA 1
ATOM 3386 C C . TYR B 1 145 ? 34.830 33.471 -30.605 1.00 139.70 172 TYR B C 1
ATOM 3387 O O . TYR B 1 145 ? 34.060 34.363 -30.252 1.00 139.51 172 TYR B O 1
ATOM 3396 N N . THR B 1 146 ? 34.978 33.084 -31.894 1.00 139.30 173 THR B N 1
ATOM 3397 C CA . THR B 1 146 ? 34.303 33.621 -33.090 1.00 140.39 173 THR B CA 1
ATOM 3398 C C . THR B 1 146 ? 32.769 33.543 -32.926 1.00 141.48 173 THR B C 1
ATOM 3399 O O . THR B 1 146 ? 32.136 34.509 -32.498 1.00 141.87 173 THR B O 1
ATOM 3403 N N . ALA B 1 147 ? 32.202 32.392 -33.289 1.00 137.68 174 ALA B N 1
ATOM 3404 C CA . ALA B 1 147 ? 30.792 32.028 -33.233 1.00 134.48 174 ALA B CA 1
ATOM 3405 C C . ALA B 1 147 ? 30.701 30.637 -32.621 1.00 126.06 174 ALA B C 1
ATOM 3406 O O . ALA B 1 147 ? 31.740 30.074 -32.266 1.00 124.45 174 ALA B O 1
ATOM 3408 N N . VAL B 1 148 ? 29.488 30.081 -32.479 1.00 116.16 175 VAL B N 1
ATOM 3409 C CA . VAL B 1 148 ? 29.296 28.753 -31.872 1.00 108.16 175 VAL B CA 1
ATOM 3410 C C . VAL B 1 148 ? 28.727 27.748 -32.912 1.00 111.78 175 VAL B C 1
ATOM 3411 O O . VAL B 1 148 ? 27.711 28.051 -33.536 1.00 113.39 175 VAL B O 1
ATOM 3415 N N . THR B 1 149 ? 29.369 26.552 -33.068 1.00 105.66 176 THR B N 1
ATOM 3416 C CA . THR B 1 149 ? 28.917 25.485 -33.985 1.00 103.41 176 THR B CA 1
ATOM 3417 C C . THR B 1 149 ? 27.722 24.689 -33.406 1.00 96.97 176 THR B C 1
ATOM 3418 O O . THR B 1 149 ? 26.884 24.245 -34.197 1.00 97.11 176 THR B O 1
ATOM 3422 N N . SER B 1 150 ? 27.647 24.485 -32.053 1.00 86.12 177 SER B N 1
ATOM 3423 C CA . SER B 1 150 ? 26.525 23.787 -31.392 1.00 77.68 177 SER B CA 1
ATOM 3424 C C . SER B 1 150 ? 26.402 24.108 -29.901 1.00 76.77 177 SER B C 1
ATOM 3425 O O . SER B 1 150 ? 27.384 24.183 -29.162 1.00 75.99 177 SER B O 1
ATOM 3428 N N . PHE B 1 151 ? 25.163 24.266 -29.472 1.00 69.25 178 PHE B N 1
ATOM 3429 C CA . PHE B 1 151 ? 24.801 24.488 -28.084 1.00 63.70 178 PHE B CA 1
ATOM 3430 C C . PHE B 1 151 ? 23.720 23.477 -27.762 1.00 60.17 178 PHE B C 1
ATOM 3431 O O . PHE B 1 151 ? 22.799 23.331 -28.555 1.00 59.91 178 PHE B O 1
ATOM 3439 N N . SER B 1 152 ? 23.811 22.804 -26.607 1.00 51.68 179 SER B N 1
ATOM 3440 C CA . SER B 1 152 ? 22.817 21.817 -26.173 1.00 46.80 179 SER B CA 1
ATOM 3441 C C . SER B 1 152 ? 22.506 21.986 -24.685 1.00 45.45 179 SER B C 1
ATOM 3442 O O . SER B 1 152 ? 23.349 21.733 -23.830 1.00 43.30 179 SER B O 1
ATOM 3445 N N . GLU B 1 153 ? 21.306 22.481 -24.395 1.00 40.62 180 GLU B N 1
ATOM 3446 C CA . GLU B 1 153 ? 20.787 22.610 -23.053 1.00 37.71 180 GLU B CA 1
ATOM 3447 C C . GLU B 1 153 ? 20.045 21.294 -22.776 1.00 42.18 180 GLU B C 1
ATOM 3448 O O . GLU B 1 153 ? 19.278 20.852 -23.622 1.00 42.42 180 GLU B O 1
ATOM 3454 N N . LEU B 1 154 ? 20.331 20.629 -21.656 1.00 37.25 181 LEU B N 1
ATOM 3455 C CA . LEU B 1 154 ? 19.787 19.296 -21.375 1.00 37.86 181 LEU B CA 1
ATOM 3456 C C . LEU B 1 154 ? 19.168 19.218 -19.982 1.00 44.52 181 LEU B C 1
ATOM 3457 O O . LEU B 1 154 ? 19.708 19.831 -19.075 1.00 44.26 181 LEU B O 1
ATOM 3462 N N . ARG B 1 155 ? 18.076 18.456 -19.809 1.00 44.91 182 ARG B N 1
ATOM 3463 C CA . ARG B 1 155 ? 17.368 18.335 -18.507 1.00 49.41 182 ARG B CA 1
ATOM 3464 C C . ARG B 1 155 ? 18.185 17.620 -17.473 1.00 58.31 182 ARG B C 1
ATOM 3465 O O . ARG B 1 155 ? 18.160 17.975 -16.298 1.00 61.52 182 ARG B O 1
ATOM 3473 N N . MET B 1 156 ? 18.871 16.583 -17.924 1.00 55.92 183 MET B N 1
ATOM 3474 C CA . MET B 1 156 ? 19.667 15.611 -17.183 1.00 59.65 183 MET B CA 1
ATOM 3475 C C . MET B 1 156 ? 20.281 14.769 -18.253 1.00 61.07 183 MET B C 1
ATOM 3476 O O . MET B 1 156 ? 19.934 14.977 -19.423 1.00 58.93 183 MET B O 1
ATOM 3481 N N . ALA B 1 157 ? 21.150 13.812 -17.904 1.00 56.68 184 ALA B N 1
ATOM 3482 C CA . ALA B 1 157 ? 21.763 12.947 -18.909 1.00 56.22 184 ALA B CA 1
ATOM 3483 C C . ALA B 1 157 ? 22.558 11.849 -18.272 1.00 62.95 184 ALA B C 1
ATOM 3484 O O . ALA B 1 157 ? 23.280 12.075 -17.295 1.00 64.87 184 ALA B O 1
ATOM 3486 N N . HIS B 1 158 ? 22.432 10.664 -18.844 1.00 59.74 185 HIS B N 1
ATOM 3487 C CA . HIS B 1 158 ? 23.227 9.500 -18.496 1.00 64.25 185 HIS B CA 1
ATOM 3488 C C . HIS B 1 158 ? 24.270 9.379 -19.582 1.00 68.19 185 HIS B C 1
ATOM 3489 O O . HIS B 1 158 ? 25.439 9.079 -19.309 1.00 71.66 185 HIS B O 1
ATOM 3496 N N . ASP B 1 159 ? 23.841 9.706 -20.822 1.00 60.59 186 ASP B N 1
ATOM 3497 C CA . ASP B 1 159 ? 24.667 9.663 -22.023 1.00 59.62 186 ASP B CA 1
ATOM 3498 C C . ASP B 1 159 ? 24.403 10.852 -22.928 1.00 57.70 186 ASP B C 1
ATOM 3499 O O . ASP B 1 159 ? 23.260 11.262 -23.103 1.00 56.20 186 ASP B O 1
ATOM 3504 N N . ILE B 1 160 ? 25.467 11.411 -23.480 1.00 51.31 187 ILE B N 1
ATOM 3505 C CA . ILE B 1 160 ? 25.474 12.525 -24.430 1.00 46.95 187 ILE B CA 1
ATOM 3506 C C . ILE B 1 160 ? 26.265 12.047 -25.652 1.00 55.08 187 ILE B C 1
ATOM 3507 O O . ILE B 1 160 ? 27.350 11.517 -25.491 1.00 57.51 187 ILE B O 1
ATOM 3512 N N . TYR B 1 161 ? 25.709 12.229 -26.851 1.00 52.90 188 TYR B N 1
ATOM 3513 C CA . TYR B 1 161 ? 26.287 11.802 -28.113 1.00 56.62 188 TYR B CA 1
ATOM 3514 C C . TYR B 1 161 ? 26.424 13.013 -29.023 1.00 61.14 188 TYR B C 1
ATOM 3515 O O . TYR B 1 161 ? 25.416 13.588 -29.452 1.00 57.41 188 TYR B O 1
ATOM 3524 N N . ILE B 1 162 ? 27.674 13.439 -29.282 1.00 62.20 189 ILE B N 1
ATOM 3525 C CA . ILE B 1 162 ? 27.916 14.580 -30.163 1.00 63.59 189 ILE B CA 1
ATOM 3526 C C . ILE B 1 162 ? 28.712 14.116 -31.388 1.00 73.69 189 ILE B C 1
ATOM 3527 O O . ILE B 1 162 ? 29.751 13.468 -31.252 1.00 77.93 189 ILE B O 1
ATOM 3532 N N . LYS B 1 163 ? 28.178 14.418 -32.584 1.00 71.20 190 LYS B N 1
ATOM 3533 C CA . LYS B 1 163 ? 28.816 14.127 -33.854 1.00 77.23 190 LYS B CA 1
ATOM 3534 C C . LYS B 1 163 ? 29.702 15.326 -34.111 1.00 87.51 190 LYS B C 1
ATOM 3535 O O . LYS B 1 163 ? 29.199 16.399 -34.472 1.00 87.21 190 LYS B O 1
ATOM 3541 N N . VAL B 1 164 ? 31.001 15.183 -33.765 1.00 89.34 191 VAL B N 1
ATOM 3542 C CA . VAL B 1 164 ? 32.036 16.235 -33.875 1.00 94.45 191 VAL B CA 1
ATOM 3543 C C . VAL B 1 164 ? 32.299 16.512 -35.359 1.00 106.52 191 VAL B C 1
ATOM 3544 O O . VAL B 1 164 ? 32.430 15.574 -36.149 1.00 110.00 191 VAL B O 1
ATOM 3548 N N . GLY B 1 165 ? 32.283 17.786 -35.730 1.00 105.29 192 GLY B N 1
ATOM 3549 C CA . GLY B 1 165 ? 32.482 18.204 -37.114 1.00 112.91 192 GLY B CA 1
ATOM 3550 C C . GLY B 1 165 ? 31.522 19.283 -37.568 1.00 116.50 192 GLY B C 1
ATOM 3551 O O . GLY B 1 165 ? 30.518 19.555 -36.902 1.00 108.55 192 GLY B O 1
ATOM 3552 N N . GLU B 1 166 ? 31.845 19.922 -38.697 1.00 122.41 193 GLU B N 1
ATOM 3553 C CA . GLU B 1 166 ? 31.040 20.998 -39.271 1.00 125.09 193 GLU B CA 1
ATOM 3554 C C . GLU B 1 166 ? 30.122 20.472 -40.357 1.00 131.30 193 GLU B C 1
ATOM 3555 O O . GLU B 1 166 ? 30.518 19.584 -41.117 1.00 135.54 193 GLU B O 1
ATOM 3561 N N . ASP B 1 167 ? 28.899 21.025 -40.441 1.00 126.11 194 ASP B N 1
ATOM 3562 C CA . ASP B 1 167 ? 27.930 20.602 -41.448 1.00 127.93 194 ASP B CA 1
ATOM 3563 C C . ASP B 1 167 ? 27.289 21.795 -42.154 1.00 137.07 194 ASP B C 1
ATOM 3564 O O . ASP B 1 167 ? 26.633 22.622 -41.506 1.00 131.65 194 ASP B O 1
ATOM 3569 N N . PRO B 1 168 ? 27.444 21.862 -43.506 1.00 143.39 195 PRO B N 1
ATOM 3570 C CA . PRO B 1 168 ? 26.880 22.998 -44.257 1.00 145.08 195 PRO B CA 1
ATOM 3571 C C . PRO B 1 168 ? 25.361 22.885 -44.498 1.00 147.45 195 PRO B C 1
ATOM 3572 O O . PRO B 1 168 ? 24.862 23.340 -45.530 1.00 149.48 195 PRO B O 1
ATOM 3576 N N . VAL B 1 169 ? 24.622 22.326 -43.519 1.00 133.95 196 VAL B N 1
ATOM 3577 C CA . VAL B 1 169 ? 23.166 22.182 -43.576 1.00 129.56 196 VAL B CA 1
ATOM 3578 C C . VAL B 1 169 ? 22.496 23.325 -42.754 1.00 128.83 196 VAL B C 1
ATOM 3579 O O . VAL B 1 169 ? 21.465 23.848 -43.192 1.00 132.54 196 VAL B O 1
ATOM 3583 N N . PHE B 1 170 ? 23.110 23.731 -41.607 1.00 117.39 197 PHE B N 1
ATOM 3584 C CA . PHE B 1 170 ? 22.611 24.792 -40.720 1.00 131.50 197 PHE B CA 1
ATOM 3585 C C . PHE B 1 170 ? 22.856 26.190 -41.298 1.00 165.32 197 PHE B C 1
ATOM 3586 O O . PHE B 1 170 ? 23.610 26.356 -42.257 1.00 144.85 197 PHE B O 1
ATOM 3594 N N . CYS B 1 174 ? 24.263 30.761 -34.512 1.00 114.44 201 CYS B N 1
ATOM 3595 C CA . CYS B 1 174 ? 23.680 29.912 -33.472 1.00 103.22 201 CYS B CA 1
ATOM 3596 C C . CYS B 1 174 ? 22.643 30.697 -32.667 1.00 105.24 201 CYS B C 1
ATOM 3597 O O . CYS B 1 174 ? 22.991 31.367 -31.694 1.00 104.37 201 CYS B O 1
ATOM 3600 N N . LYS B 1 175 ? 21.369 30.631 -33.099 1.00 102.68 202 LYS B N 1
ATOM 3601 C CA . LYS B 1 175 ? 20.210 31.238 -32.433 1.00 101.74 202 LYS B CA 1
ATOM 3602 C C . LYS B 1 175 ? 19.462 30.085 -31.753 1.00 97.30 202 LYS B C 1
ATOM 3603 O O . LYS B 1 175 ? 18.829 29.269 -32.437 1.00 96.73 202 LYS B O 1
ATOM 3609 N N . ILE B 1 176 ? 19.632 29.975 -30.416 1.00 86.68 203 ILE B N 1
ATOM 3610 C CA . ILE B 1 176 ? 19.070 28.931 -29.557 1.00 79.07 203 ILE B CA 1
ATOM 3611 C C . ILE B 1 176 ? 17.546 28.917 -29.699 1.00 85.57 203 ILE B C 1
ATOM 3612 O O . ILE B 1 176 ? 16.892 29.956 -29.571 1.00 90.48 203 ILE B O 1
ATOM 3617 N N . ASP B 1 177 ? 17.006 27.731 -29.993 1.00 78.73 204 ASP B N 1
ATOM 3618 C CA . ASP B 1 177 ? 15.583 27.467 -30.167 1.00 80.32 204 ASP B CA 1
ATOM 3619 C C . ASP B 1 177 ? 15.229 26.270 -29.301 1.00 77.41 204 ASP B C 1
ATOM 3620 O O . ASP B 1 177 ? 15.995 25.310 -29.279 1.00 72.56 204 ASP B O 1
ATOM 3625 N N . ASN B 1 178 ? 14.097 26.316 -28.582 1.00 75.51 205 ASN B N 1
ATOM 3626 C CA . ASN B 1 178 ? 13.655 25.204 -27.728 1.00 72.68 205 ASN B CA 1
ATOM 3627 C C . ASN B 1 178 ? 13.230 23.968 -28.562 1.00 78.12 205 ASN B C 1
ATOM 3628 O O . ASN B 1 178 ? 13.489 22.827 -28.163 1.00 75.67 205 ASN B O 1
ATOM 3633 N N . LYS B 1 179 ? 12.639 24.213 -29.738 1.00 78.58 206 LYS B N 1
ATOM 3634 C CA . LYS B 1 179 ? 12.162 23.200 -30.684 1.00 79.84 206 LYS B CA 1
ATOM 3635 C C . LYS B 1 179 ? 13.307 22.643 -31.570 1.00 79.14 206 LYS B C 1
ATOM 3636 O O . LYS B 1 179 ? 13.034 21.885 -32.504 1.00 80.18 206 LYS B O 1
ATOM 3642 N N . PHE B 1 180 ? 14.578 23.004 -31.279 1.00 70.86 207 PHE B N 1
ATOM 3643 C CA . PHE B 1 180 ? 15.727 22.533 -32.056 1.00 68.73 207 PHE B CA 1
ATOM 3644 C C . PHE B 1 180 ? 15.989 21.043 -31.827 1.00 68.26 207 PHE B C 1
ATOM 3645 O O . PHE B 1 180 ? 16.069 20.574 -30.689 1.00 64.58 207 PHE B O 1
ATOM 3653 N N . LEU B 1 181 ? 16.139 20.309 -32.924 1.00 64.94 208 LEU B N 1
ATOM 3654 C CA . LEU B 1 181 ? 16.432 18.889 -32.877 1.00 60.21 208 LEU B CA 1
ATOM 3655 C C . LEU B 1 181 ? 17.330 18.550 -34.049 1.00 65.05 208 LEU B C 1
ATOM 3656 O O . LEU B 1 181 ? 17.010 18.875 -35.197 1.00 70.39 208 LEU B O 1
ATOM 3661 N N . SER B 1 182 ? 18.466 17.921 -33.747 1.00 55.80 209 SER B N 1
ATOM 3662 C CA . SER B 1 182 ? 19.423 17.462 -34.737 1.00 57.90 209 SER B CA 1
ATOM 3663 C C . SER B 1 182 ? 20.010 16.164 -34.233 1.00 57.13 209 SER B C 1
ATOM 3664 O O . SER B 1 182 ? 20.291 16.049 -33.048 1.00 53.69 209 SER B O 1
ATOM 3667 N N . LEU B 1 183 ? 20.182 15.189 -35.113 1.00 53.58 210 LEU B N 1
ATOM 3668 C CA . LEU B 1 183 ? 20.732 13.870 -34.779 1.00 50.71 210 LEU B CA 1
ATOM 3669 C C . LEU B 1 183 ? 22.222 13.920 -34.456 1.00 57.60 210 LEU B C 1
ATOM 3670 O O . LEU B 1 183 ? 22.783 12.947 -33.963 1.00 57.37 210 LEU B O 1
ATOM 3675 N N . ASN B 1 184 ? 22.855 15.061 -34.692 1.00 58.47 211 ASN B N 1
ATOM 3676 C CA . ASN B 1 184 ? 24.262 15.246 -34.366 1.00 60.12 211 ASN B CA 1
ATOM 3677 C C . ASN B 1 184 ? 24.465 15.533 -32.885 1.00 59.70 211 ASN B C 1
ATOM 3678 O O . ASN B 1 184 ? 25.560 15.288 -32.390 1.00 59.76 211 ASN B O 1
ATOM 3683 N N . TYR B 1 185 ? 23.446 16.091 -32.184 1.00 53.81 212 TYR B N 1
ATOM 3684 C CA . TYR B 1 185 ? 23.581 16.510 -30.757 1.00 51.25 212 TYR B CA 1
ATOM 3685 C C . TYR B 1 185 ? 22.358 16.002 -29.959 1.00 52.22 212 TYR B C 1
ATOM 3686 O O . TYR B 1 185 ? 21.269 16.592 -30.005 1.00 50.09 212 TYR B O 1
ATOM 3695 N N . LEU B 1 186 ? 22.567 14.839 -29.302 1.00 47.19 213 LEU B N 1
ATOM 3696 C CA . LEU B 1 186 ? 21.609 14.029 -28.562 1.00 43.75 213 LEU B CA 1
ATOM 3697 C C . LEU B 1 186 ? 22.097 13.656 -27.174 1.00 45.72 213 LEU B C 1
ATOM 3698 O O . LEU B 1 186 ? 23.302 13.563 -26.937 1.00 46.70 213 LEU B O 1
ATOM 3703 N N . ALA B 1 187 ? 21.139 13.436 -26.257 1.00 40.34 214 ALA B N 1
ATOM 3704 C CA . ALA B 1 187 ? 21.380 13.011 -24.894 1.00 41.00 214 ALA B CA 1
ATOM 3705 C C . ALA B 1 187 ? 20.216 12.187 -24.389 1.00 45.51 214 ALA B C 1
ATOM 3706 O O . ALA B 1 187 ? 19.056 12.470 -24.694 1.00 44.18 214 ALA B O 1
ATOM 3708 N N . SER B 1 188 ? 20.527 11.159 -23.619 1.00 44.11 215 SER B N 1
ATOM 3709 C CA . SER B 1 188 ? 19.499 10.289 -23.088 1.00 45.29 215 SER B CA 1
ATOM 3710 C C . SER B 1 188 ? 19.683 10.077 -21.620 1.00 50.82 215 SER B C 1
ATOM 3711 O O . SER B 1 188 ? 20.785 10.245 -21.088 1.00 51.21 215 SER B O 1
ATOM 3714 N N . TYR B 1 189 ? 18.589 9.688 -20.976 1.00 52.25 216 TYR B N 1
ATOM 3715 C CA . TYR B 1 189 ? 18.483 9.388 -19.557 1.00 52.31 216 TYR B CA 1
ATOM 3716 C C . TYR B 1 189 ? 17.487 8.262 -19.390 1.00 53.25 216 TYR B C 1
ATOM 3717 O O . TYR B 1 189 ? 16.417 8.316 -19.990 1.00 48.25 216 TYR B O 1
ATOM 3726 N N . ILE B 1 190 ? 17.841 7.240 -18.591 1.00 52.39 217 ILE B N 1
ATOM 3727 C CA . ILE B 1 190 ? 16.952 6.112 -18.292 1.00 50.70 217 ILE B CA 1
ATOM 3728 C C . ILE B 1 190 ? 16.509 6.215 -16.819 1.00 53.45 217 ILE B C 1
ATOM 3729 O O . ILE B 1 190 ? 17.334 6.180 -15.894 1.00 53.37 217 ILE B O 1
ATOM 3734 N N . GLU B 1 191 ? 15.206 6.390 -16.615 1.00 48.99 218 GLU B N 1
ATOM 3735 C CA . GLU B 1 191 ? 14.651 6.553 -15.270 1.00 49.76 218 GLU B CA 1
ATOM 3736 C C . GLU B 1 191 ? 13.884 5.282 -14.879 1.00 48.48 218 GLU B C 1
ATOM 3737 O O . GLU B 1 191 ? 12.944 4.930 -15.595 1.00 45.95 218 GLU B O 1
ATOM 3743 N N . PRO B 1 192 ? 14.275 4.555 -13.794 1.00 43.93 219 PRO B N 1
ATOM 3744 C CA . PRO B 1 192 ? 13.490 3.363 -13.396 1.00 41.09 219 PRO B CA 1
ATOM 3745 C C . PRO B 1 192 ? 12.039 3.756 -13.112 1.00 42.00 219 PRO B C 1
ATOM 3746 O O . PRO B 1 192 ? 11.769 4.869 -12.666 1.00 41.04 219 PRO B O 1
ATOM 3750 N N . GLN B 1 193 ? 11.114 2.876 -13.452 1.00 36.21 220 GLN B N 1
ATOM 3751 C CA . GLN B 1 193 ? 9.681 3.122 -13.309 1.00 35.40 220 GLN B CA 1
ATOM 3752 C C . GLN B 1 193 ? 9.059 2.098 -12.382 1.00 39.28 220 GLN B C 1
ATOM 3753 O O . GLN B 1 193 ? 9.447 0.936 -12.464 1.00 39.13 220 GLN B O 1
ATOM 3759 N N . PRO B 1 194 ? 8.108 2.468 -11.484 1.00 36.93 221 PRO B N 1
ATOM 3760 C CA . PRO B 1 194 ? 7.536 1.444 -10.608 1.00 36.64 221 PRO B CA 1
ATOM 3761 C C . PRO B 1 194 ? 6.490 0.607 -11.329 1.00 38.99 221 PRO B C 1
ATOM 3762 O O . PRO B 1 194 ? 5.905 1.031 -12.330 1.00 37.59 221 PRO B O 1
ATOM 3766 N N . SER B 1 195 ? 6.311 -0.616 -10.836 1.00 35.52 222 SER B N 1
ATOM 3767 C CA . SER B 1 195 ? 5.338 -1.571 -11.337 1.00 34.68 222 SER B CA 1
ATOM 3768 C C . SER B 1 195 ? 4.642 -2.275 -10.165 1.00 40.24 222 SER B C 1
ATOM 3769 O O . SER B 1 195 ? 5.091 -2.184 -9.031 1.00 39.98 222 SER B O 1
ATOM 3772 N N . THR B 1 196 ? 3.525 -2.936 -10.448 1.00 38.47 223 THR B N 1
ATOM 3773 C CA . THR B 1 196 ? 2.838 -3.835 -9.534 1.00 41.09 223 THR B CA 1
ATOM 3774 C C . THR B 1 196 ? 3.010 -5.176 -10.193 1.00 47.38 223 THR B C 1
ATOM 3775 O O . THR B 1 196 ? 3.219 -5.233 -11.399 1.00 47.56 223 THR B O 1
ATOM 3779 N N . GLY B 1 197 ? 2.964 -6.234 -9.432 1.00 47.08 224 GLY B N 1
ATOM 3780 C CA . GLY B 1 197 ? 3.139 -7.556 -9.992 1.00 47.74 224 GLY B CA 1
ATOM 3781 C C . GLY B 1 197 ? 3.209 -8.624 -8.938 1.00 55.54 224 GLY B C 1
ATOM 3782 O O . GLY B 1 197 ? 3.064 -8.345 -7.747 1.00 55.64 224 GLY B O 1
ATOM 3783 N N . CYS B 1 198 ? 3.374 -9.858 -9.400 1.00 56.85 225 CYS B N 1
ATOM 3784 C CA . CYS B 1 198 ? 3.458 -11.074 -8.603 1.00 61.29 225 CYS B CA 1
ATOM 3785 C C . CYS B 1 198 ? 4.346 -12.072 -9.331 1.00 64.54 225 CYS B C 1
ATOM 3786 O O . CYS B 1 198 ? 4.504 -11.989 -10.545 1.00 63.31 225 CYS B O 1
ATOM 3789 N N . VAL B 1 199 ? 4.989 -12.945 -8.575 1.00 61.97 226 VAL B N 1
ATOM 3790 C CA . VAL B 1 199 ? 5.832 -14.031 -9.059 1.00 63.17 226 VAL B CA 1
ATOM 3791 C C . VAL B 1 199 ? 5.066 -15.271 -8.624 1.00 71.21 226 VAL B C 1
ATOM 3792 O O . VAL B 1 199 ? 4.898 -15.495 -7.427 1.00 72.69 226 VAL B O 1
ATOM 3796 N N . LEU B 1 200 ? 4.496 -15.998 -9.586 1.00 69.97 227 LEU B N 1
ATOM 3797 C CA . LEU B 1 200 ? 3.608 -17.136 -9.325 1.00 73.99 227 LEU B CA 1
ATOM 3798 C C . LEU B 1 200 ? 4.306 -18.519 -9.338 1.00 81.99 227 LEU B C 1
ATOM 3799 O O . LEU B 1 200 ? 3.702 -19.483 -8.860 1.00 84.05 227 LEU B O 1
ATOM 3804 N N . SER B 1 201 ? 5.551 -18.625 -9.876 1.00 79.64 228 SER B N 1
ATOM 3805 C CA . SER B 1 201 ? 6.289 -19.900 -9.927 1.00 83.87 228 SER B CA 1
ATOM 3806 C C . SER B 1 201 ? 7.829 -19.692 -9.917 1.00 88.29 228 SER B C 1
ATOM 3807 O O . SER B 1 201 ? 8.308 -18.606 -10.265 1.00 83.41 228 SER B O 1
ATOM 3810 N N . GLY B 1 202 ? 8.563 -20.738 -9.499 1.00 89.71 229 GLY B N 1
ATOM 3811 C CA . GLY B 1 202 ? 10.024 -20.762 -9.455 1.00 90.85 229 GLY B CA 1
ATOM 3812 C C . GLY B 1 202 ? 10.619 -21.392 -10.705 1.00 100.18 229 GLY B C 1
ATOM 3813 O O . GLY B 1 202 ? 10.225 -21.019 -11.818 1.00 98.78 229 GLY B O 1
ATOM 3814 N N . PRO B 1 203 ? 11.536 -22.392 -10.571 1.00 103.37 230 PRO B N 1
ATOM 3815 C CA . PRO B 1 203 ? 12.104 -23.044 -11.774 1.00 107.23 230 PRO B CA 1
ATOM 3816 C C . PRO B 1 203 ? 11.232 -24.188 -12.337 1.00 115.03 230 PRO B C 1
ATOM 3817 O O . PRO B 1 203 ? 10.898 -25.136 -11.617 1.00 118.10 230 PRO B O 1
ATOM 3821 N N . ASP B 1 204 ? 10.876 -24.095 -13.644 1.00 111.17 231 ASP B N 1
ATOM 3822 C CA . ASP B 1 204 ? 10.051 -25.071 -14.367 1.00 129.02 231 ASP B CA 1
ATOM 3823 C C . ASP B 1 204 ? 10.503 -25.202 -15.831 1.00 153.65 231 ASP B C 1
ATOM 3824 O O . ASP B 1 204 ? 10.313 -26.248 -16.460 1.00 115.75 231 ASP B O 1
ATOM 3829 N N . GLN B 1 207 ? 11.442 -23.779 -18.741 1.00 119.19 234 GLN B N 1
ATOM 3830 C CA . GLN B 1 207 ? 10.610 -22.741 -19.363 1.00 110.73 234 GLN B CA 1
ATOM 3831 C C . GLN B 1 207 ? 10.124 -21.682 -18.358 1.00 105.92 234 GLN B C 1
ATOM 3832 O O . GLN B 1 207 ? 9.912 -21.990 -17.185 1.00 109.94 234 GLN B O 1
ATOM 3838 N N . GLU B 1 208 ? 9.967 -20.442 -18.829 1.00 91.37 235 GLU B N 1
ATOM 3839 C CA . GLU B 1 208 ? 9.446 -19.294 -18.068 1.00 83.69 235 GLU B CA 1
ATOM 3840 C C . GLU B 1 208 ? 8.394 -18.568 -18.910 1.00 81.28 235 GLU B C 1
ATOM 3841 O O . GLU B 1 208 ? 8.614 -18.398 -20.107 1.00 79.93 235 GLU B O 1
ATOM 3847 N N . VAL B 1 209 ? 7.241 -18.180 -18.313 1.00 74.50 236 VAL B N 1
ATOM 3848 C CA . VAL B 1 209 ? 6.204 -17.427 -19.026 1.00 69.92 236 VAL B CA 1
ATOM 3849 C C . VAL B 1 209 ? 5.968 -16.126 -18.234 1.00 67.07 236 VAL B C 1
ATOM 3850 O O . VAL B 1 209 ? 5.640 -16.163 -17.050 1.00 67.99 236 VAL B O 1
ATOM 3854 N N . HIS B 1 210 ? 6.226 -14.984 -18.880 1.00 58.92 237 HIS B N 1
ATOM 3855 C CA . HIS B 1 210 ? 6.128 -13.661 -18.258 1.00 53.77 237 HIS B CA 1
ATOM 3856 C C . HIS B 1 210 ? 5.091 -12.799 -18.936 1.00 52.68 237 HIS B C 1
ATOM 3857 O O . HIS B 1 210 ? 5.120 -12.633 -20.150 1.00 50.82 237 HIS B O 1
ATOM 3864 N N . ILE B 1 211 ? 4.188 -12.231 -18.135 1.00 47.86 238 ILE B N 1
ATOM 3865 C CA . ILE B 1 211 ? 3.127 -11.348 -18.618 1.00 45.06 238 ILE B CA 1
ATOM 3866 C C . ILE B 1 211 ? 3.481 -9.925 -18.251 1.00 42.62 238 ILE B C 1
ATOM 3867 O O . ILE B 1 211 ? 3.682 -9.618 -17.076 1.00 39.59 238 ILE B O 1
ATOM 3872 N N . ILE B 1 212 ? 3.579 -9.065 -19.266 1.00 39.43 239 ILE B N 1
ATOM 3873 C CA . ILE B 1 212 ? 3.890 -7.656 -19.094 1.00 37.52 239 ILE B CA 1
ATOM 3874 C C . ILE B 1 212 ? 2.713 -6.873 -19.630 1.00 43.06 239 ILE B C 1
ATOM 3875 O O . ILE B 1 212 ? 2.412 -6.975 -20.824 1.00 42.31 239 ILE B O 1
ATOM 3880 N N . GLU B 1 213 ? 2.037 -6.123 -18.744 1.00 40.53 240 GLU B N 1
ATOM 3881 C CA . GLU B 1 213 ? 0.913 -5.276 -19.109 1.00 40.25 240 GLU B CA 1
ATOM 3882 C C . GLU B 1 213 ? 1.325 -3.821 -18.893 1.00 42.19 240 GLU B C 1
ATOM 3883 O O . GLU B 1 213 ? 1.559 -3.391 -17.765 1.00 41.25 240 GLU B O 1
ATOM 3889 N N . LEU B 1 214 ? 1.461 -3.082 -19.992 1.00 37.85 241 LEU B N 1
ATOM 3890 C CA . LEU B 1 214 ? 1.899 -1.695 -19.965 1.00 36.31 241 LEU B CA 1
ATOM 3891 C C . LEU B 1 214 ? 0.735 -0.805 -20.199 1.00 40.94 241 LEU B C 1
ATOM 3892 O O . LEU B 1 214 ? -0.011 -1.008 -21.160 1.00 42.03 241 LEU B O 1
ATOM 3897 N N . GLN B 1 215 ? 0.562 0.197 -19.339 1.00 35.65 242 GLN B N 1
ATOM 3898 C CA . GLN B 1 215 ? -0.551 1.106 -19.534 1.00 38.57 242 GLN B CA 1
ATOM 3899 C C . GLN B 1 215 ? -0.232 2.125 -20.615 1.00 42.44 242 GLN B C 1
ATOM 3900 O O . GLN B 1 215 ? -1.068 2.351 -21.483 1.00 43.87 242 GLN B O 1
ATOM 3906 N N . ALA B 1 216 ? 0.987 2.705 -20.605 1.00 38.26 243 ALA B N 1
ATOM 3907 C CA . ALA B 1 216 ? 1.366 3.729 -21.585 1.00 39.91 243 ALA B CA 1
ATOM 3908 C C . ALA B 1 216 ? 2.870 3.717 -21.855 1.00 43.11 243 ALA B C 1
ATOM 3909 O O . ALA B 1 216 ? 3.646 3.629 -20.900 1.00 41.86 243 ALA B O 1
ATOM 3911 N N . PRO B 1 217 ? 3.304 3.804 -23.149 1.00 40.19 244 PRO B N 1
ATOM 3912 C CA . PRO B 1 217 ? 4.746 3.768 -23.446 1.00 40.06 244 PRO B CA 1
ATOM 3913 C C . PRO B 1 217 ? 5.494 5.076 -23.154 1.00 48.72 244 PRO B C 1
ATOM 3914 O O . PRO B 1 217 ? 6.715 5.098 -23.248 1.00 50.43 244 PRO B O 1
ATOM 3918 N N . ASN B 1 218 ? 4.792 6.154 -22.813 1.00 47.43 245 ASN B N 1
ATOM 3919 C CA . ASN B 1 218 ? 5.403 7.447 -22.471 1.00 51.07 245 ASN B CA 1
ATOM 3920 C C . ASN B 1 218 ? 4.345 8.329 -21.796 1.00 57.67 245 ASN B C 1
ATOM 3921 O O . ASN B 1 218 ? 3.157 8.033 -21.921 1.00 55.27 245 ASN B O 1
ATOM 3926 N N . SER B 1 219 ? 4.773 9.424 -21.123 1.00 60.54 246 SER B N 1
ATOM 3927 C CA . SER B 1 219 ? 3.889 10.342 -20.393 1.00 65.30 246 SER B CA 1
ATOM 3928 C C . SER B 1 219 ? 3.076 11.271 -21.312 1.00 77.11 246 SER B C 1
ATOM 3929 O O . SER B 1 219 ? 2.176 11.963 -20.825 1.00 80.67 246 SER B O 1
ATOM 3932 N N . SER B 1 220 ? 3.379 11.290 -22.626 1.00 76.20 247 SER B N 1
ATOM 3933 C CA . SER B 1 220 ? 2.668 12.125 -23.606 1.00 81.54 247 SER B CA 1
ATOM 3934 C C . SER B 1 220 ? 1.743 11.240 -24.480 1.00 85.48 247 SER B C 1
ATOM 3935 O O . SER B 1 220 ? 1.109 10.326 -23.953 1.00 81.92 247 SER B O 1
ATOM 3938 N N . SER B 1 221 ? 1.669 11.489 -25.795 1.00 86.48 248 SER B N 1
ATOM 3939 C CA . SER B 1 221 ? 0.813 10.689 -26.666 1.00 86.24 248 SER B CA 1
ATOM 3940 C C . SER B 1 221 ? 1.503 10.385 -28.004 1.00 91.48 248 SER B C 1
ATOM 3941 O O . SER B 1 221 ? 0.921 10.605 -29.073 1.00 95.36 248 SER B O 1
ATOM 3944 N N . ALA B 1 222 ? 2.747 9.870 -27.942 1.00 85.05 249 ALA B N 1
ATOM 3945 C CA . ALA B 1 222 ? 3.496 9.497 -29.143 1.00 85.06 249 ALA B CA 1
ATOM 3946 C C . ALA B 1 222 ? 3.065 8.090 -29.560 1.00 84.48 249 ALA B C 1
ATOM 3947 O O . ALA B 1 222 ? 3.257 7.127 -28.811 1.00 81.30 249 ALA B O 1
ATOM 3949 N N . PHE B 1 223 ? 2.419 8.002 -30.733 1.00 80.78 250 PHE B N 1
ATOM 3950 C CA . PHE B 1 223 ? 1.812 6.808 -31.318 1.00 77.05 250 PHE B CA 1
ATOM 3951 C C . PHE B 1 223 ? 2.834 5.826 -31.947 1.00 71.80 250 PHE B C 1
ATOM 3952 O O . PHE B 1 223 ? 3.811 6.253 -32.553 1.00 73.83 250 PHE B O 1
ATOM 3960 N N . GLN B 1 224 ? 2.560 4.511 -31.825 1.00 60.21 251 GLN B N 1
ATOM 3961 C CA . GLN B 1 224 ? 3.290 3.364 -32.394 1.00 57.63 251 GLN B CA 1
ATOM 3962 C C . GLN B 1 224 ? 4.825 3.424 -32.091 1.00 60.89 251 GLN B C 1
ATOM 3963 O O . GLN B 1 224 ? 5.686 3.071 -32.932 1.00 60.22 251 GLN B O 1
ATOM 3969 N N . VAL B 1 225 ? 5.149 3.843 -30.856 1.00 55.95 252 VAL B N 1
ATOM 3970 C CA . VAL B 1 225 ? 6.542 3.951 -30.416 1.00 54.68 252 VAL B CA 1
ATOM 3971 C C . VAL B 1 225 ? 7.068 2.573 -29.999 1.00 50.51 252 VAL B C 1
ATOM 3972 O O . VAL B 1 225 ? 6.296 1.660 -29.683 1.00 47.51 252 VAL B O 1
ATOM 3976 N N . ASP B 1 226 ? 8.385 2.431 -30.033 1.00 45.34 253 ASP B N 1
ATOM 3977 C CA . ASP B 1 226 ? 9.060 1.202 -29.650 1.00 43.15 253 ASP B CA 1
ATOM 3978 C C . ASP B 1 226 ? 9.091 1.011 -28.130 1.00 45.26 253 ASP B C 1
ATOM 3979 O O . ASP B 1 226 ? 9.297 1.974 -27.386 1.00 45.12 253 ASP B O 1
ATOM 3984 N N . VAL B 1 227 ? 8.831 -0.233 -27.679 1.00 37.99 254 VAL B N 1
ATOM 3985 C CA . VAL B 1 227 ? 8.929 -0.658 -26.287 1.00 34.13 254 VAL B CA 1
ATOM 3986 C C . VAL B 1 227 ? 9.891 -1.811 -26.305 1.00 38.86 254 VAL B C 1
ATOM 3987 O O . VAL B 1 227 ? 9.612 -2.854 -26.895 1.00 36.94 254 VAL B O 1
ATOM 3991 N N . ILE B 1 228 ? 11.055 -1.611 -25.680 1.00 39.75 255 ILE B N 1
ATOM 3992 C CA . ILE B 1 228 ? 12.107 -2.602 -25.696 1.00 42.98 255 ILE B CA 1
ATOM 3993 C C . ILE B 1 228 ? 11.921 -3.605 -24.572 1.00 45.27 255 ILE B C 1
ATOM 3994 O O . ILE B 1 228 ? 11.617 -3.238 -23.449 1.00 44.23 255 ILE B O 1
ATOM 3999 N N . VAL B 1 229 ? 12.038 -4.900 -24.912 1.00 43.92 256 VAL B N 1
ATOM 4000 C CA . VAL B 1 229 ? 12.042 -5.978 -23.929 1.00 44.09 256 VAL B CA 1
ATOM 4001 C C . VAL B 1 229 ? 13.447 -6.598 -24.022 1.00 51.03 256 VAL B C 1
ATOM 4002 O O . VAL B 1 229 ? 13.773 -7.282 -24.999 1.00 51.32 256 VAL B O 1
ATOM 4006 N N . ASP B 1 230 ? 14.287 -6.273 -23.032 1.00 49.26 257 ASP B N 1
ATOM 4007 C CA . ASP B 1 230 ? 15.660 -6.736 -22.927 1.00 54.66 257 ASP B CA 1
ATOM 4008 C C . ASP B 1 230 ? 15.678 -7.990 -22.050 1.00 61.60 257 ASP B C 1
ATOM 4009 O O . ASP B 1 230 ? 15.306 -7.947 -20.868 1.00 58.68 257 ASP B O 1
ATOM 4014 N N . LEU B 1 231 ? 16.075 -9.111 -22.658 1.00 63.05 258 LEU B N 1
ATOM 4015 C CA . LEU B 1 231 ? 16.110 -10.457 -22.102 1.00 67.20 258 LEU B CA 1
ATOM 4016 C C . LEU B 1 231 ? 17.545 -10.882 -21.845 1.00 77.60 258 LEU B C 1
ATOM 4017 O O . LEU B 1 231 ? 18.322 -10.951 -22.796 1.00 79.48 258 LEU B O 1
ATOM 4022 N N . ARG B 1 232 ? 17.911 -11.175 -20.569 1.00 75.88 259 ARG B N 1
ATOM 4023 C CA . ARG B 1 232 ? 19.270 -11.588 -20.151 1.00 81.60 259 ARG B CA 1
ATOM 4024 C C . ARG B 1 232 ? 19.262 -12.509 -18.918 1.00 86.56 259 ARG B C 1
ATOM 4025 O O . ARG B 1 232 ? 18.343 -12.404 -18.106 1.00 81.98 259 ARG B O 1
ATOM 4033 N N . PRO B 1 233 ? 20.342 -13.277 -18.624 1.00 90.80 260 PRO B N 1
ATOM 4034 C CA . PRO B 1 233 ? 20.396 -13.978 -17.323 1.00 92.84 260 PRO B CA 1
ATOM 4035 C C . PRO B 1 233 ? 20.537 -12.979 -16.186 1.00 92.35 260 PRO B C 1
ATOM 4036 O O . PRO B 1 233 ? 21.182 -11.935 -16.378 1.00 89.75 260 PRO B O 1
ATOM 4040 N N . LEU B 1 234 ? 19.945 -13.276 -15.013 1.00 89.26 261 LEU B N 1
ATOM 4041 C CA . LEU B 1 234 ? 20.079 -12.407 -13.839 1.00 89.23 261 LEU B CA 1
ATOM 4042 C C . LEU B 1 234 ? 21.578 -12.229 -13.482 1.00 103.11 261 LEU B C 1
ATOM 4043 O O . LEU B 1 234 ? 22.005 -11.116 -13.165 1.00 101.68 261 LEU B O 1
ATOM 4048 N N . ASP B 1 235 ? 22.370 -13.315 -13.630 1.00 110.21 262 ASP B N 1
ATOM 4049 C CA . ASP B 1 235 ? 23.810 -13.353 -13.369 1.00 119.41 262 ASP B CA 1
ATOM 4050 C C . ASP B 1 235 ? 24.584 -12.375 -14.281 1.00 125.75 262 ASP B C 1
ATOM 4051 O O . ASP B 1 235 ? 25.206 -11.442 -13.771 1.00 127.33 262 ASP B O 1
ATOM 4056 N N . GLY B 1 236 ? 24.521 -12.579 -15.592 1.00 122.60 263 GLY B N 1
ATOM 4057 C CA . GLY B 1 236 ? 25.189 -11.706 -16.551 1.00 124.16 263 GLY B CA 1
ATOM 4058 C C . GLY B 1 236 ? 26.509 -12.233 -17.069 1.00 139.92 263 GLY B C 1
ATOM 4059 O O . GLY B 1 236 ? 26.916 -11.905 -18.189 1.00 142.67 263 GLY B O 1
ATOM 4060 N N . ASP B 1 237 ? 27.189 -13.055 -16.261 1.00 141.56 264 ASP B N 1
ATOM 4061 C CA . ASP B 1 237 ? 28.461 -13.665 -16.643 1.00 142.86 264 ASP B CA 1
ATOM 4062 C C . ASP B 1 237 ? 28.260 -15.097 -17.151 1.00 144.51 264 ASP B C 1
ATOM 4063 O O . ASP B 1 237 ? 29.169 -15.639 -17.794 1.00 145.73 264 ASP B O 1
ATOM 4068 N N . ILE B 1 238 ? 27.085 -15.720 -16.870 1.00 139.42 265 ILE B N 1
ATOM 4069 C CA . ILE B 1 238 ? 26.857 -17.100 -17.309 1.00 139.15 265 ILE B CA 1
ATOM 4070 C C . ILE B 1 238 ? 25.605 -17.214 -18.234 1.00 137.90 265 ILE B C 1
ATOM 4071 O O . ILE B 1 238 ? 24.484 -16.980 -17.786 1.00 134.68 265 ILE B O 1
ATOM 4076 N N . PRO B 1 239 ? 25.814 -17.593 -19.525 1.00 134.75 266 PRO B N 1
ATOM 4077 C CA . PRO B 1 239 ? 24.683 -17.778 -20.463 1.00 133.10 266 PRO B CA 1
ATOM 4078 C C . PRO B 1 239 ? 23.703 -18.861 -20.007 1.00 134.28 266 PRO B C 1
ATOM 4079 O O . PRO B 1 239 ? 24.091 -19.801 -19.320 1.00 135.58 266 PRO B O 1
ATOM 4083 N N . LEU B 1 240 ? 22.434 -18.726 -20.381 1.00 123.83 267 LEU B N 1
ATOM 4084 C CA . LEU B 1 240 ? 21.383 -19.624 -19.918 1.00 123.12 267 LEU B CA 1
ATOM 4085 C C . LEU B 1 240 ? 20.641 -20.365 -21.004 1.00 128.31 267 LEU B C 1
ATOM 4086 O O . LEU B 1 240 ? 20.363 -19.801 -22.062 1.00 123.17 267 LEU B O 1
ATOM 4091 N N . HIS B 1 241 ? 20.248 -21.610 -20.707 1.00 131.58 268 HIS B N 1
ATOM 4092 C CA . HIS B 1 241 ? 19.369 -22.330 -21.604 1.00 132.01 268 HIS B CA 1
ATOM 4093 C C . HIS B 1 241 ? 17.997 -22.337 -20.968 1.00 128.40 268 HIS B C 1
ATOM 4094 O O . HIS B 1 241 ? 17.742 -23.058 -19.997 1.00 133.25 268 HIS B O 1
ATOM 4101 N N . ARG B 1 242 ? 17.133 -21.491 -21.504 1.00 112.78 269 ARG B N 1
ATOM 4102 C CA . ARG B 1 242 ? 15.777 -21.315 -21.026 1.00 105.75 269 ARG B CA 1
ATOM 4103 C C . ARG B 1 242 ? 14.820 -21.075 -22.181 1.00 102.72 269 ARG B C 1
ATOM 4104 O O . ARG B 1 242 ? 15.130 -20.284 -23.084 1.00 98.64 269 ARG B O 1
ATOM 4112 N N . ASP B 1 243 ? 13.655 -21.748 -22.139 1.00 97.82 270 ASP B N 1
ATOM 4113 C CA . ASP B 1 243 ? 12.556 -21.508 -23.068 1.00 92.61 270 ASP B CA 1
ATOM 4114 C C . ASP B 1 243 ? 11.765 -20.365 -22.454 1.00 86.38 270 ASP B C 1
ATOM 4115 O O . ASP B 1 243 ? 11.611 -20.346 -21.233 1.00 83.57 270 ASP B O 1
ATOM 4120 N N . VAL B 1 244 ? 11.386 -19.358 -23.259 1.00 78.68 271 VAL B N 1
ATOM 4121 C CA . VAL B 1 244 ? 10.715 -18.139 -22.786 1.00 72.06 271 VAL B CA 1
ATOM 4122 C C . VAL B 1 244 ? 9.413 -17.899 -23.563 1.00 74.06 271 VAL B C 1
ATOM 4123 O O . VAL B 1 244 ? 9.405 -17.974 -24.781 1.00 74.10 271 VAL B O 1
ATOM 4127 N N . VAL B 1 245 ? 8.326 -17.610 -22.842 1.00 70.15 272 VAL B N 1
ATOM 4128 C CA . VAL B 1 245 ? 7.020 -17.210 -23.376 1.00 67.93 272 VAL B CA 1
ATOM 4129 C C . VAL B 1 245 ? 6.726 -15.797 -22.832 1.00 65.36 272 VAL B C 1
ATOM 4130 O O . VAL B 1 245 ? 6.778 -15.577 -21.621 1.00 64.88 272 VAL B O 1
ATOM 4134 N N . LEU B 1 246 ? 6.467 -14.843 -23.734 1.00 58.10 273 LEU B N 1
ATOM 4135 C CA . LEU B 1 246 ? 6.170 -13.451 -23.393 1.00 51.97 273 LEU B CA 1
ATOM 4136 C C . LEU B 1 246 ? 4.756 -13.096 -23.784 1.00 53.45 273 LEU B C 1
ATOM 4137 O O . LEU B 1 246 ? 4.393 -13.279 -24.930 1.00 53.62 273 LEU B O 1
ATOM 4142 N N . LEU B 1 247 ? 3.954 -12.626 -22.821 1.00 49.70 274 LEU B N 1
ATOM 4143 C CA . LEU B 1 247 ? 2.593 -12.143 -23.054 1.00 49.96 274 LEU B CA 1
ATOM 4144 C C . LEU B 1 247 ? 2.681 -10.651 -22.924 1.00 49.40 274 LEU B C 1
ATOM 4145 O O . LEU B 1 247 ? 2.969 -10.142 -21.838 1.00 48.26 274 LEU B O 1
ATOM 4150 N N . LEU B 1 248 ? 2.603 -9.950 -24.052 1.00 43.45 275 LEU B N 1
ATOM 4151 C CA . LEU B 1 248 ? 2.821 -8.512 -24.049 1.00 40.44 275 LEU B CA 1
ATOM 4152 C C . LEU B 1 248 ? 1.565 -7.786 -24.402 1.00 45.38 275 LEU B C 1
ATOM 4153 O O . LEU B 1 248 ? 0.983 -8.023 -25.465 1.00 46.48 275 LEU B O 1
ATOM 4158 N N . LYS B 1 249 ? 1.112 -6.929 -23.475 1.00 41.70 276 LYS B N 1
ATOM 4159 C CA . LYS B 1 249 ? -0.135 -6.177 -23.599 1.00 40.89 276 LYS B CA 1
ATOM 4160 C C . LYS B 1 249 ? 0.084 -4.700 -23.322 1.00 42.39 276 LYS B C 1
ATOM 4161 O O . LYS B 1 249 ? 0.755 -4.362 -22.353 1.00 42.09 276 LYS B O 1
ATOM 4167 N N . CYS B 1 250 ? -0.466 -3.827 -24.168 1.00 38.82 277 CYS B N 1
ATOM 4168 C CA . CYS B 1 250 ? -0.435 -2.382 -23.957 1.00 38.43 277 CYS B CA 1
ATOM 4169 C C . CYS B 1 250 ? -1.766 -1.779 -24.304 1.00 47.92 277 CYS B C 1
ATOM 4170 O O . CYS B 1 250 ? -2.411 -2.225 -25.254 1.00 50.09 277 CYS B O 1
ATOM 4173 N N . GLU B 1 251 ? -2.190 -0.762 -23.536 1.00 47.22 278 GLU B N 1
ATOM 4174 C CA . GLU B 1 251 ? -3.441 -0.047 -23.780 1.00 52.58 278 GLU B CA 1
ATOM 4175 C C . GLU B 1 251 ? -3.390 0.689 -25.117 1.00 56.99 278 GLU B C 1
ATOM 4176 O O . GLU B 1 251 ? -4.390 0.786 -25.822 1.00 61.98 278 GLU B O 1
ATOM 4182 N N . LYS B 1 252 ? -2.199 1.211 -25.433 1.00 49.80 279 LYS B N 1
ATOM 4183 C CA . LYS B 1 252 ? -1.884 1.966 -26.623 1.00 50.23 279 LYS B CA 1
ATOM 4184 C C . LYS B 1 252 ? -1.141 1.069 -27.617 1.00 51.16 279 LYS B C 1
ATOM 4185 O O . LYS B 1 252 ? -0.641 -0.006 -27.254 1.00 49.12 279 LYS B O 1
ATOM 4191 N N . SER B 1 253 ? -1.081 1.497 -28.864 1.00 47.43 280 SER B N 1
ATOM 4192 C CA . SER B 1 253 ? -0.396 0.748 -29.909 1.00 46.37 280 SER B CA 1
ATOM 4193 C C . SER B 1 253 ? 1.109 0.960 -29.789 1.00 49.84 280 SER B C 1
ATOM 4194 O O . SER B 1 253 ? 1.587 2.103 -29.727 1.00 51.75 280 SER B O 1
ATOM 4197 N N . VAL B 1 254 ? 1.848 -0.136 -29.681 1.00 43.02 281 VAL B N 1
ATOM 4198 C CA . VAL B 1 254 ? 3.302 -0.072 -29.574 1.00 41.01 281 VAL B CA 1
ATOM 4199 C C . VAL B 1 254 ? 3.928 -1.094 -30.519 1.00 43.08 281 VAL B C 1
ATOM 4200 O O . VAL B 1 254 ? 3.265 -2.025 -30.993 1.00 40.34 281 VAL B O 1
ATOM 4204 N N . ASN B 1 255 ? 5.233 -0.958 -30.715 1.00 39.72 282 ASN B N 1
ATOM 4205 C CA . ASN B 1 255 ? 6.025 -1.939 -31.421 1.00 40.06 282 ASN B CA 1
ATOM 4206 C C . ASN B 1 255 ? 6.941 -2.571 -30.362 1.00 41.83 282 ASN B C 1
ATOM 4207 O O . ASN B 1 255 ? 7.757 -1.857 -29.777 1.00 40.44 282 ASN B O 1
ATOM 4212 N N . TRP B 1 256 ? 6.765 -3.866 -30.050 1.00 38.32 283 TRP B N 1
ATOM 4213 C CA . TRP B 1 256 ? 7.634 -4.495 -29.046 1.00 38.44 283 TRP B CA 1
ATOM 4214 C C . TRP B 1 256 ? 8.970 -4.909 -29.687 1.00 44.27 283 TRP B C 1
ATOM 4215 O O . TRP B 1 256 ? 8.971 -5.605 -30.667 1.00 45.10 283 TRP B O 1
ATOM 4226 N N . VAL B 1 257 ? 10.098 -4.444 -29.141 1.00 42.92 284 VAL B N 1
ATOM 4227 C CA . VAL B 1 257 ? 11.408 -4.750 -29.702 1.00 46.27 284 VAL B CA 1
ATOM 4228 C C . VAL B 1 257 ? 12.054 -5.759 -28.770 1.00 50.48 284 VAL B C 1
ATOM 4229 O O . VAL B 1 257 ? 12.314 -5.434 -27.620 1.00 49.09 284 VAL B O 1
ATOM 4233 N N . ILE B 1 258 ? 12.295 -6.989 -29.249 1.00 51.33 285 ILE B N 1
ATOM 4234 C CA . ILE B 1 258 ? 12.860 -8.047 -28.395 1.00 52.53 285 ILE B CA 1
ATOM 4235 C C . ILE B 1 258 ? 14.375 -8.105 -28.581 1.00 58.02 285 ILE B C 1
ATOM 4236 O O . ILE B 1 258 ? 14.851 -8.269 -29.698 1.00 60.35 285 ILE B O 1
ATOM 4241 N N . LYS B 1 259 ? 15.121 -7.897 -27.481 1.00 54.87 286 LYS B N 1
ATOM 4242 C CA . LYS B 1 259 ? 16.580 -7.900 -27.461 1.00 59.12 286 LYS B CA 1
ATOM 4243 C C . LYS B 1 259 ? 17.071 -8.929 -26.461 1.00 66.47 286 LYS B C 1
ATOM 4244 O O . LYS B 1 259 ? 17.156 -8.650 -25.279 1.00 64.27 286 LYS B O 1
ATOM 4250 N N . ALA B 1 260 ? 17.378 -10.143 -26.949 1.00 70.50 287 ALA B N 1
ATOM 4251 C CA . ALA B 1 260 ? 17.887 -11.210 -26.095 1.00 73.40 287 ALA B CA 1
ATOM 4252 C C . ALA B 1 260 ? 19.378 -11.147 -26.079 1.00 84.50 287 ALA B C 1
ATOM 4253 O O . ALA B 1 260 ? 19.965 -10.731 -27.074 1.00 86.70 287 ALA B O 1
ATOM 4255 N N . HIS B 1 261 ? 19.996 -11.487 -24.927 1.00 86.10 288 HIS B N 1
ATOM 4256 C CA . HIS B 1 261 ? 21.457 -11.572 -24.714 1.00 94.03 288 HIS B CA 1
ATOM 4257 C C . HIS B 1 261 ? 21.747 -12.722 -23.777 1.00 99.60 288 HIS B C 1
ATOM 4258 O O . HIS B 1 261 ? 21.060 -12.877 -22.760 1.00 94.08 288 HIS B O 1
ATOM 4265 N N . LYS B 1 262 ? 22.740 -13.539 -24.127 1.00 104.56 289 LYS B N 1
ATOM 4266 C CA . LYS B 1 262 ? 23.247 -14.687 -23.361 1.00 110.46 289 LYS B CA 1
ATOM 4267 C C . LYS B 1 262 ? 22.122 -15.656 -22.928 1.00 110.33 289 LYS B C 1
ATOM 4268 O O . LYS B 1 262 ? 22.169 -16.238 -21.844 1.00 111.47 289 LYS B O 1
ATOM 4274 N N . VAL B 1 263 ? 21.123 -15.832 -23.783 1.00 102.95 290 VAL B N 1
ATOM 4275 C CA . VAL B 1 263 ? 20.040 -16.762 -23.505 1.00 101.29 290 VAL B CA 1
ATOM 4276 C C . VAL B 1 263 ? 19.704 -17.499 -24.809 1.00 105.91 290 VAL B C 1
ATOM 4277 O O . VAL B 1 263 ? 19.547 -16.881 -25.862 1.00 103.20 290 VAL B O 1
ATOM 4281 N N . MET B 1 264 ? 19.655 -18.824 -24.725 1.00 107.26 291 MET B N 1
ATOM 4282 C CA . MET B 1 264 ? 19.327 -19.697 -25.845 1.00 112.03 291 MET B CA 1
ATOM 4283 C C . MET B 1 264 ? 18.130 -20.546 -25.465 1.00 115.48 291 MET B C 1
ATOM 4284 O O . MET B 1 264 ? 18.050 -21.033 -24.342 1.00 117.73 291 MET B O 1
ATOM 4289 N N . GLY B 1 265 ? 17.197 -20.691 -26.386 1.00 108.52 292 GLY B N 1
ATOM 4290 C CA . GLY B 1 265 ? 16.009 -21.501 -26.171 1.00 107.71 292 GLY B CA 1
ATOM 4291 C C . GLY B 1 265 ? 14.882 -21.086 -27.080 1.00 105.13 292 GLY B C 1
ATOM 4292 O O . GLY B 1 265 ? 15.083 -20.266 -27.975 1.00 101.04 292 GLY B O 1
ATOM 4293 N N . LYS B 1 266 ? 13.702 -21.679 -26.880 1.00 101.21 293 LYS B N 1
ATOM 4294 C CA . LYS B 1 266 ? 12.506 -21.333 -27.644 1.00 95.87 293 LYS B CA 1
ATOM 4295 C C . LYS B 1 266 ? 11.992 -20.007 -27.138 1.00 89.20 293 LYS B C 1
ATOM 4296 O O . LYS B 1 266 ? 12.048 -19.754 -25.932 1.00 84.45 293 LYS B O 1
ATOM 4302 N N . LEU B 1 267 ? 11.523 -19.156 -28.053 1.00 82.28 294 LEU B N 1
ATOM 4303 C CA . LEU B 1 267 ? 10.924 -17.879 -27.715 1.00 74.70 294 LEU B CA 1
ATOM 4304 C C . LEU B 1 267 ? 9.559 -17.807 -28.360 1.00 77.10 294 LEU B C 1
ATOM 4305 O O . LEU B 1 267 ? 9.455 -17.938 -29.578 1.00 79.96 294 LEU B O 1
ATOM 4310 N N . GLU B 1 268 ? 8.507 -17.675 -27.549 1.00 70.48 295 GLU B N 1
ATOM 4311 C CA . GLU B 1 268 ? 7.139 -17.516 -28.053 1.00 68.85 295 GLU B CA 1
ATOM 4312 C C . GLU B 1 268 ? 6.608 -16.168 -27.574 1.00 66.05 295 GLU B C 1
ATOM 4313 O O . GLU B 1 268 ? 6.688 -15.870 -26.388 1.00 64.26 295 GLU B O 1
ATOM 4319 N N . ILE B 1 269 ? 6.114 -15.336 -28.494 1.00 60.29 296 ILE B N 1
ATOM 4320 C CA . ILE B 1 269 ? 5.588 -14.018 -28.158 1.00 55.45 296 ILE B CA 1
ATOM 4321 C C . ILE B 1 269 ? 4.084 -13.976 -28.474 1.00 60.31 296 ILE B C 1
ATOM 4322 O O . ILE B 1 269 ? 3.688 -14.250 -29.607 1.00 60.62 296 ILE B O 1
ATOM 4327 N N . MET B 1 270 ? 3.262 -13.634 -27.455 1.00 55.59 297 MET B N 1
ATOM 4328 C CA . MET B 1 270 ? 1.805 -13.519 -27.558 1.00 55.74 297 MET B CA 1
ATOM 4329 C C . MET B 1 270 ? 1.422 -12.069 -27.361 1.00 54.83 297 MET B C 1
ATOM 4330 O O . MET B 1 270 ? 1.666 -11.514 -26.285 1.00 51.88 297 MET B O 1
ATOM 4335 N N . THR B 1 271 ? 0.901 -11.433 -28.421 1.00 50.43 298 THR B N 1
ATOM 4336 C CA . THR B 1 271 ? 0.533 -10.008 -28.443 1.00 47.19 298 THR B CA 1
ATOM 4337 C C . THR B 1 271 ? -0.323 -9.689 -29.673 1.00 51.89 298 THR B C 1
ATOM 4338 O O . THR B 1 271 ? -0.262 -10.422 -30.658 1.00 54.11 298 THR B O 1
ATOM 4342 N N . SER B 1 272 ? -1.082 -8.574 -29.626 1.00 47.75 299 SER B N 1
ATOM 4343 C CA . SER B 1 272 ? -1.883 -8.058 -30.739 1.00 49.22 299 SER B CA 1
ATOM 4344 C C . SER B 1 272 ? -1.101 -6.962 -31.468 1.00 53.53 299 SER B C 1
ATOM 4345 O O . SER B 1 272 ? -1.519 -6.513 -32.531 1.00 56.08 299 SER B O 1
ATOM 4348 N N . ASP B 1 273 ? 0.020 -6.516 -30.876 1.00 46.95 300 ASP B N 1
ATOM 4349 C CA . ASP B 1 273 ? 0.903 -5.487 -31.421 1.00 45.50 300 ASP B CA 1
ATOM 4350 C C . ASP B 1 273 ? 1.952 -6.071 -32.363 1.00 49.14 300 ASP B C 1
ATOM 4351 O O . ASP B 1 273 ? 2.110 -7.291 -32.422 1.00 50.97 300 ASP B O 1
ATOM 4356 N N . THR B 1 274 ? 2.683 -5.196 -33.091 1.00 45.25 301 THR B N 1
ATOM 4357 C CA . THR B 1 274 ? 3.787 -5.610 -33.958 1.00 45.94 301 THR B CA 1
ATOM 4358 C C . THR B 1 274 ? 4.999 -5.928 -33.062 1.00 48.56 301 THR B C 1
ATOM 4359 O O . THR B 1 274 ? 5.126 -5.388 -31.958 1.00 43.61 301 THR B O 1
ATOM 4363 N N . VAL B 1 275 ? 5.854 -6.841 -33.528 1.00 47.47 302 VAL B N 1
ATOM 4364 C CA . VAL B 1 275 ? 7.039 -7.289 -32.803 1.00 47.01 302 VAL B CA 1
ATOM 4365 C C . VAL B 1 275 ? 8.246 -7.166 -33.717 1.00 50.93 302 VAL B C 1
ATOM 4366 O O . VAL B 1 275 ? 8.201 -7.666 -34.823 1.00 51.98 302 VAL B O 1
ATOM 4370 N N . SER B 1 276 ? 9.299 -6.502 -33.268 1.00 47.71 303 SER B N 1
ATOM 4371 C CA . SER B 1 276 ? 10.561 -6.447 -34.000 1.00 51.70 303 SER B CA 1
ATOM 4372 C C . SER B 1 276 ? 11.540 -7.282 -33.207 1.00 54.65 303 SER B C 1
ATOM 4373 O O . SER B 1 276 ? 11.591 -7.187 -31.977 1.00 45.65 303 SER B O 1
ATOM 4376 N N . LEU B 1 277 ? 12.265 -8.145 -33.892 1.00 57.36 304 LEU B N 1
ATOM 4377 C CA . LEU B 1 277 ? 13.265 -8.981 -33.250 1.00 61.19 304 LEU B CA 1
ATOM 4378 C C . LEU B 1 277 ? 14.640 -8.459 -33.593 1.00 69.95 304 LEU B C 1
ATOM 4379 O O . LEU B 1 277 ? 14.891 -8.153 -34.758 1.00 69.75 304 LEU B O 1
ATOM 4384 N N . SER B 1 278 ? 15.537 -8.365 -32.589 1.00 68.77 305 SER B N 1
ATOM 4385 C CA . SER B 1 278 ? 16.927 -7.978 -32.829 1.00 73.46 305 SER B CA 1
ATOM 4386 C C . SER B 1 278 ? 17.605 -9.121 -33.600 1.00 82.16 305 SER B C 1
ATOM 4387 O O . SER B 1 278 ? 17.129 -10.261 -33.523 1.00 80.52 305 SER B O 1
ATOM 4390 N N . GLU B 1 279 ? 18.686 -8.830 -34.354 1.00 85.35 306 GLU B N 1
ATOM 4391 C CA . GLU B 1 279 ? 19.414 -9.853 -35.118 1.00 92.10 306 GLU B CA 1
ATOM 4392 C C . GLU B 1 279 ? 19.979 -10.928 -34.171 1.00 100.14 306 GLU B C 1
ATOM 4393 O O . GLU B 1 279 ? 19.909 -12.111 -34.476 1.00 101.69 306 GLU B O 1
ATOM 4399 N N . ASP B 1 280 ? 20.449 -10.508 -32.993 1.00 99.20 307 ASP B N 1
ATOM 4400 C CA . ASP B 1 280 ? 20.987 -11.350 -31.924 1.00 102.88 307 ASP B CA 1
ATOM 4401 C C . ASP B 1 280 ? 19.926 -12.314 -31.372 1.00 100.11 307 ASP B C 1
ATOM 4402 O O . ASP B 1 280 ? 20.246 -13.459 -31.081 1.00 103.71 307 ASP B O 1
ATOM 4407 N N . THR B 1 281 ? 18.672 -11.848 -31.243 1.00 87.69 308 THR B N 1
ATOM 4408 C CA . THR B 1 281 ? 17.514 -12.609 -30.753 1.00 83.35 308 THR B CA 1
ATOM 4409 C C . THR B 1 281 ? 17.197 -13.771 -31.707 1.00 90.52 308 THR B C 1
ATOM 4410 O O . THR B 1 281 ? 17.009 -14.895 -31.247 1.00 92.89 308 THR B O 1
ATOM 4414 N N . GLU B 1 282 ? 17.133 -13.491 -33.026 1.00 87.75 309 GLU B N 1
ATOM 4415 C CA . GLU B 1 282 ? 16.831 -14.472 -34.076 1.00 92.12 309 GLU B CA 1
ATOM 4416 C C . GLU B 1 282 ? 17.921 -15.546 -34.158 1.00 104.43 309 GLU B C 1
ATOM 4417 O O . GLU B 1 282 ? 17.622 -16.690 -34.495 1.00 106.72 309 GLU B O 1
ATOM 4423 N N . ARG B 1 283 ? 19.167 -15.167 -33.806 1.00 105.09 310 ARG B N 1
ATOM 4424 C CA . ARG B 1 283 ? 20.364 -16.009 -33.803 1.00 114.27 310 ARG B CA 1
ATOM 4425 C C . ARG B 1 283 ? 20.437 -16.858 -32.522 1.00 118.56 310 ARG B C 1
ATOM 4426 O O . ARG B 1 283 ? 20.664 -18.059 -32.615 1.00 123.14 310 ARG B O 1
ATOM 4434 N N . LEU B 1 284 ? 20.254 -16.235 -31.337 1.00 110.51 311 LEU B N 1
ATOM 4435 C CA . LEU B 1 284 ? 20.359 -16.919 -30.039 1.00 111.52 311 LEU B CA 1
ATOM 4436 C C . LEU B 1 284 ? 19.208 -17.869 -29.761 1.00 113.06 311 LEU B C 1
ATOM 4437 O O . LEU B 1 284 ? 19.408 -18.954 -29.207 1.00 118.65 311 LEU B O 1
ATOM 4442 N N . MET B 1 285 ? 18.007 -17.445 -30.113 1.00 101.97 312 MET B N 1
ATOM 4443 C CA . MET B 1 285 ? 16.792 -18.165 -29.786 1.00 99.83 312 MET B CA 1
ATOM 4444 C C . MET B 1 285 ? 16.042 -18.662 -31.011 1.00 104.13 312 MET B C 1
ATOM 4445 O O . MET B 1 285 ? 16.250 -18.153 -32.111 1.00 103.75 312 MET B O 1
ATOM 4450 N N . GLN B 1 286 ? 15.197 -19.687 -30.806 1.00 102.54 313 GLN B N 1
ATOM 4451 C CA . GLN B 1 286 ? 14.348 -20.289 -31.839 1.00 104.27 313 GLN B CA 1
ATOM 4452 C C . GLN B 1 286 ? 12.965 -19.659 -31.669 1.00 101.12 313 GLN B C 1
ATOM 4453 O O . GLN B 1 286 ? 12.156 -20.124 -30.858 1.00 99.23 313 GLN B O 1
ATOM 4459 N N . VAL B 1 287 ? 12.745 -18.530 -32.363 1.00 92.63 314 VAL B N 1
ATOM 4460 C CA . VAL B 1 287 ? 11.515 -17.748 -32.284 1.00 84.90 314 VAL B CA 1
ATOM 4461 C C . VAL B 1 287 ? 10.455 -18.353 -33.188 1.00 92.63 314 VAL B C 1
ATOM 4462 O O . VAL B 1 287 ? 10.646 -18.430 -34.407 1.00 94.26 314 VAL B O 1
ATOM 4466 N N . SER B 1 288 ? 9.330 -18.769 -32.586 1.00 89.91 315 SER B N 1
ATOM 4467 C CA . SER B 1 288 ? 8.196 -19.303 -33.333 1.00 91.82 315 SER B CA 1
ATOM 4468 C C . SER B 1 288 ? 7.510 -18.139 -34.058 1.00 92.33 315 SER B C 1
ATOM 4469 O O . SER B 1 288 ? 7.488 -17.015 -33.540 1.00 85.78 315 SER B O 1
ATOM 4472 N N . LYS B 1 289 ? 7.014 -18.395 -35.279 1.00 93.27 316 LYS B N 1
ATOM 4473 C CA . LYS B 1 289 ? 6.384 -17.385 -36.126 1.00 90.29 316 LYS B CA 1
ATOM 4474 C C . LYS B 1 289 ? 5.251 -16.698 -35.357 1.00 91.69 316 LYS B C 1
ATOM 4475 O O . LYS B 1 289 ? 4.282 -17.343 -34.945 1.00 93.22 316 LYS B O 1
ATOM 4481 N N . THR B 1 290 ? 5.448 -15.400 -35.074 1.00 84.93 317 THR B N 1
ATOM 4482 C CA . THR B 1 290 ? 4.506 -14.602 -34.289 1.00 81.08 317 THR B CA 1
ATOM 4483 C C . THR B 1 290 ? 3.218 -14.392 -35.091 1.00 84.86 317 THR B C 1
ATOM 4484 O O . THR B 1 290 ? 3.257 -13.924 -36.233 1.00 85.21 317 THR B O 1
ATOM 4488 N N . VAL B 1 291 ? 2.094 -14.842 -34.506 1.00 81.07 318 VAL B N 1
ATOM 4489 C CA . VAL B 1 291 ? 0.738 -14.679 -35.033 1.00 81.35 318 VAL B CA 1
ATOM 4490 C C . VAL B 1 291 ? 0.013 -13.770 -34.012 1.00 80.33 318 VAL B C 1
ATOM 4491 O O . VAL B 1 291 ? 0.173 -13.962 -32.802 1.00 79.38 318 VAL B O 1
ATOM 4495 N N . LYS B 1 292 ? -0.694 -12.740 -34.498 1.00 73.35 319 LYS B N 1
ATOM 4496 C CA . LYS B 1 292 ? -1.368 -11.754 -33.654 1.00 69.76 319 LYS B CA 1
ATOM 4497 C C . LYS B 1 292 ? -2.447 -12.394 -32.759 1.00 73.61 319 LYS B C 1
ATOM 4498 O O . LYS B 1 292 ? -3.364 -13.062 -33.240 1.00 75.05 319 LYS B O 1
ATOM 4504 N N . GLN B 1 293 ? -2.277 -12.213 -31.434 1.00 68.45 320 GLN B N 1
ATOM 4505 C CA . GLN B 1 293 ? -3.153 -12.759 -30.393 1.00 70.72 320 GLN B CA 1
ATOM 4506 C C . GLN B 1 293 ? -3.922 -11.654 -29.699 1.00 73.87 320 GLN B C 1
ATOM 4507 O O . GLN B 1 293 ? -3.308 -10.735 -29.161 1.00 71.93 320 GLN B O 1
ATOM 4513 N N . LYS B 1 294 ? -5.250 -11.740 -29.681 1.00 73.34 321 LYS B N 1
ATOM 4514 C CA . LYS B 1 294 ? -6.070 -10.748 -28.989 1.00 72.77 321 LYS B CA 1
ATOM 4515 C C . LYS B 1 294 ? -6.133 -11.143 -27.508 1.00 77.53 321 LYS B C 1
ATOM 4516 O O . LYS B 1 294 ? -6.817 -12.103 -27.141 1.00 83.03 321 LYS B O 1
ATOM 4522 N N . LEU B 1 295 ? -5.349 -10.443 -26.676 1.00 68.27 322 LEU B N 1
ATOM 4523 C CA . LEU B 1 295 ? -5.251 -10.708 -25.244 1.00 67.34 322 LEU B CA 1
ATOM 4524 C C . LEU B 1 295 ? -6.224 -9.838 -24.444 1.00 74.04 322 LEU B C 1
ATOM 4525 O O . LEU B 1 295 ? -6.386 -8.660 -24.774 1.00 72.65 322 LEU B O 1
ATOM 4530 N N . PRO B 1 296 ? -6.828 -10.364 -23.351 1.00 74.24 323 PRO B N 1
ATOM 4531 C CA . PRO B 1 296 ? -7.704 -9.515 -22.526 1.00 75.83 323 PRO B CA 1
ATOM 4532 C C . PRO B 1 296 ? -6.896 -8.558 -21.619 1.00 74.27 323 PRO B C 1
ATOM 4533 O O . PRO B 1 296 ? -5.654 -8.602 -21.602 1.00 68.39 323 PRO B O 1
ATOM 4537 N N . ALA B 1 297 ? -7.599 -7.685 -20.867 1.00 72.38 324 ALA B N 1
ATOM 4538 C CA . ALA B 1 297 ? -6.975 -6.731 -19.945 1.00 68.73 324 ALA B CA 1
ATOM 4539 C C . ALA B 1 297 ? -7.050 -7.235 -18.494 1.00 73.13 324 ALA B C 1
ATOM 4540 O O . ALA B 1 297 ? -7.926 -8.037 -18.176 1.00 77.43 324 ALA B O 1
ATOM 4542 N N . GLY B 1 298 ? -6.117 -6.777 -17.646 1.00 65.47 325 GLY B N 1
ATOM 4543 C CA . GLY B 1 298 ? -6.063 -7.127 -16.229 1.00 66.85 325 GLY B CA 1
ATOM 4544 C C . GLY B 1 298 ? -5.374 -8.440 -15.919 1.00 70.73 325 GLY B C 1
ATOM 4545 O O . GLY B 1 298 ? -5.446 -9.384 -16.715 1.00 71.43 325 GLY B O 1
ATOM 4546 N N . SER B 1 299 ? -4.734 -8.507 -14.723 1.00 65.98 326 SER B N 1
ATOM 4547 C CA . SER B 1 299 ? -3.961 -9.647 -14.209 1.00 66.18 326 SER B CA 1
ATOM 4548 C C . SER B 1 299 ? -4.748 -10.939 -14.194 1.00 74.01 326 SER B C 1
ATOM 4549 O O . SER B 1 299 ? -4.213 -11.970 -14.586 1.00 75.40 326 SER B O 1
ATOM 4552 N N . GLN B 1 300 ? -6.008 -10.876 -13.747 1.00 73.67 327 GLN B N 1
ATOM 4553 C CA . GLN B 1 300 ? -6.945 -11.997 -13.611 1.00 80.16 327 GLN B CA 1
ATOM 4554 C C . GLN B 1 300 ? -7.200 -12.677 -14.958 1.00 83.09 327 GLN B C 1
ATOM 4555 O O . GLN B 1 300 ? -7.016 -13.888 -15.076 1.00 85.78 327 GLN B O 1
ATOM 4561 N N . ALA B 1 301 ? -7.604 -11.889 -15.966 1.00 76.89 328 ALA B N 1
ATOM 4562 C CA . ALA B 1 301 ? -7.930 -12.370 -17.301 1.00 78.56 328 ALA B CA 1
ATOM 4563 C C . ALA B 1 301 ? -6.689 -12.796 -18.108 1.00 77.84 328 ALA B C 1
ATOM 4564 O O . ALA B 1 301 ? -6.807 -13.699 -18.950 1.00 81.26 328 ALA B O 1
ATOM 4566 N N . LEU B 1 302 ? -5.520 -12.168 -17.853 1.00 66.23 329 LEU B N 1
ATOM 4567 C CA . LEU B 1 302 ? -4.282 -12.477 -18.563 1.00 62.56 329 LEU B CA 1
ATOM 4568 C C . LEU B 1 302 ? -3.647 -13.779 -18.079 1.00 70.60 329 LEU B C 1
ATOM 4569 O O . LEU B 1 302 ? -3.176 -14.558 -18.908 1.00 70.60 329 LEU B O 1
ATOM 4574 N N . ILE B 1 303 ? -3.631 -14.019 -16.754 1.00 72.76 330 ILE B N 1
ATOM 4575 C CA . ILE B 1 303 ? -3.093 -15.255 -16.143 1.00 77.29 330 ILE B CA 1
ATOM 4576 C C . ILE B 1 303 ? -3.990 -16.441 -16.560 1.00 89.36 330 ILE B C 1
ATOM 4577 O O . ILE B 1 303 ? -3.477 -17.522 -16.853 1.00 92.77 330 ILE B O 1
ATOM 4582 N N . GLN B 1 304 ? -5.318 -16.209 -16.629 1.00 89.27 331 GLN B N 1
ATOM 4583 C CA . GLN B 1 304 ? -6.314 -17.203 -17.045 1.00 96.16 331 GLN B CA 1
ATOM 4584 C C . GLN B 1 304 ? -6.112 -17.559 -18.529 1.00 98.94 331 GLN B C 1
ATOM 4585 O O . GLN B 1 304 ? -6.079 -18.744 -18.849 1.00 103.18 331 GLN B O 1
ATOM 4591 N N . TRP B 1 305 ? -5.930 -16.539 -19.416 1.00 90.09 332 TRP B N 1
ATOM 4592 C CA . TRP B 1 305 ? -5.681 -16.725 -20.856 1.00 88.74 332 TRP B CA 1
ATOM 4593 C C . TRP B 1 305 ? -4.426 -17.580 -21.078 1.00 90.98 332 TRP B C 1
ATOM 4594 O O . TRP B 1 305 ? -4.455 -18.497 -21.895 1.00 93.94 332 TRP B O 1
ATOM 4605 N N . ALA B 1 306 ? -3.324 -17.251 -20.371 1.00 83.29 333 ALA B N 1
ATOM 4606 C CA . ALA B 1 306 ? -2.036 -17.951 -20.435 1.00 83.10 333 ALA B CA 1
ATOM 4607 C C . ALA B 1 306 ? -2.188 -19.433 -20.081 1.00 94.59 333 ALA B C 1
ATOM 4608 O O . ALA B 1 306 ? -1.684 -20.292 -20.804 1.00 97.07 333 ALA B O 1
ATOM 4610 N N . GLU B 1 307 ? -2.918 -19.714 -18.986 1.00 95.35 334 GLU B N 1
ATOM 4611 C CA . GLU B 1 307 ? -3.159 -21.045 -18.447 1.00 103.89 334 GLU B CA 1
ATOM 4612 C C . GLU B 1 307 ? -4.083 -21.886 -19.347 1.00 116.90 334 GLU B C 1
ATOM 4613 O O . GLU B 1 307 ? -4.017 -23.121 -19.309 1.00 124.57 334 GLU B O 1
ATOM 4619 N N . GLU B 1 308 ? -4.940 -21.222 -20.149 1.00 112.09 335 GLU B N 1
ATOM 4620 C CA . GLU B 1 308 ? -5.886 -21.875 -21.054 1.00 118.06 335 GLU B CA 1
ATOM 4621 C C . GLU B 1 308 ? -5.270 -22.151 -22.432 1.00 120.37 335 GLU B C 1
ATOM 4622 O O . GLU B 1 308 ? -5.780 -23.016 -23.148 1.00 127.10 335 GLU B O 1
ATOM 4628 N N . ASN B 1 309 ? -4.196 -21.420 -22.809 1.00 108.16 336 ASN B N 1
ATOM 4629 C CA . ASN B 1 309 ? -3.534 -21.577 -24.109 1.00 106.39 336 ASN B CA 1
ATOM 4630 C C . ASN B 1 309 ? -2.205 -22.374 -24.006 1.00 111.33 336 ASN B C 1
ATOM 4631 O O . ASN B 1 309 ? -1.311 -22.216 -24.846 1.00 107.85 336 ASN B O 1
ATOM 4636 N N . GLY B 1 310 ? -2.132 -23.261 -23.013 1.00 113.42 337 GLY B N 1
ATOM 4637 C CA . GLY B 1 310 ? -1.005 -24.156 -22.777 1.00 116.98 337 GLY B CA 1
ATOM 4638 C C . GLY B 1 310 ? 0.300 -23.542 -22.315 1.00 116.20 337 GLY B C 1
ATOM 4639 O O . GLY B 1 310 ? 1.366 -24.074 -22.638 1.00 118.02 337 GLY B O 1
ATOM 4640 N N . PHE B 1 311 ? 0.245 -22.446 -21.534 1.00 106.94 338 PHE B N 1
ATOM 4641 C CA . PHE B 1 311 ? 1.463 -21.816 -21.007 1.00 101.69 338 PHE B CA 1
ATOM 4642 C C . PHE B 1 311 ? 1.455 -21.943 -19.487 1.00 108.39 338 PHE B C 1
ATOM 4643 O O . PHE B 1 311 ? 1.118 -20.993 -18.776 1.00 103.94 338 PHE B O 1
ATOM 4651 N N . ASN B 1 312 ? 1.791 -23.153 -19.000 1.00 112.71 339 ASN B N 1
ATOM 4652 C CA . ASN B 1 312 ? 1.789 -23.493 -17.580 1.00 116.00 339 ASN B CA 1
ATOM 4653 C C . ASN B 1 312 ? 3.155 -23.966 -17.052 1.00 120.87 339 ASN B C 1
ATOM 4654 O O . ASN B 1 312 ? 3.777 -24.853 -17.644 1.00 125.64 339 ASN B O 1
ATOM 4659 N N . PRO B 1 313 ? 3.597 -23.427 -15.893 1.00 112.99 340 PRO B N 1
ATOM 4660 C CA . PRO B 1 313 ? 2.935 -22.390 -15.086 1.00 106.51 340 PRO B CA 1
ATOM 4661 C C . PRO B 1 313 ? 3.359 -20.974 -15.477 1.00 98.80 340 PRO B C 1
ATOM 4662 O O . PRO B 1 313 ? 4.347 -20.797 -16.194 1.00 96.30 340 PRO B O 1
ATOM 4666 N N . VAL B 1 314 ? 2.607 -19.964 -15.009 1.00 88.43 341 VAL B N 1
ATOM 4667 C CA . VAL B 1 314 ? 2.962 -18.564 -15.228 1.00 79.41 341 VAL B CA 1
ATOM 4668 C C . VAL B 1 314 ? 4.085 -18.239 -14.218 1.00 81.72 341 VAL B C 1
ATOM 4669 O O . VAL B 1 314 ? 3.972 -18.608 -13.043 1.00 85.53 341 VAL B O 1
ATOM 4673 N N . THR B 1 315 ? 5.182 -17.613 -14.686 1.00 73.06 342 THR B N 1
ATOM 4674 C CA . THR B 1 315 ? 6.319 -17.257 -13.827 1.00 71.35 342 THR B CA 1
ATOM 4675 C C . THR B 1 315 ? 6.001 -15.940 -13.112 1.00 69.33 342 THR B C 1
ATOM 4676 O O . THR B 1 315 ? 6.048 -15.887 -11.889 1.00 70.13 342 THR B O 1
ATOM 4680 N N . SER B 1 316 ? 5.666 -14.889 -13.869 1.00 60.34 343 SER B N 1
ATOM 4681 C CA . SER B 1 316 ? 5.348 -13.586 -13.280 1.00 55.27 343 SER B CA 1
ATOM 4682 C C . SER B 1 316 ? 4.363 -12.795 -14.116 1.00 55.45 343 SER B C 1
ATOM 4683 O O . SER B 1 316 ? 4.213 -13.023 -15.324 1.00 53.93 343 SER B O 1
ATOM 4686 N N . TYR B 1 317 ? 3.714 -11.843 -13.447 1.00 49.45 344 TYR B N 1
ATOM 4687 C CA . TYR B 1 317 ? 2.850 -10.856 -14.051 1.00 46.58 344 TYR B CA 1
ATOM 4688 C C . TYR B 1 317 ? 3.374 -9.486 -13.607 1.00 46.77 344 TYR B C 1
ATOM 4689 O O . TYR B 1 317 ? 3.742 -9.328 -12.461 1.00 47.49 344 TYR B O 1
ATOM 4698 N N . THR B 1 318 ? 3.467 -8.536 -14.525 1.00 40.76 345 THR B N 1
ATOM 4699 C CA . THR B 1 318 ? 3.918 -7.178 -14.234 1.00 37.85 345 THR B CA 1
ATOM 4700 C C . THR B 1 318 ? 2.953 -6.189 -14.858 1.00 38.26 345 THR B C 1
ATOM 4701 O O . THR B 1 318 ? 2.600 -6.336 -16.005 1.00 36.36 345 THR B O 1
ATOM 4705 N N . ASN B 1 319 ? 2.527 -5.199 -14.095 1.00 36.22 346 ASN B N 1
ATOM 4706 C CA . ASN B 1 319 ? 1.681 -4.125 -14.582 1.00 35.35 346 ASN B CA 1
ATOM 4707 C C . ASN B 1 319 ? 2.459 -2.841 -14.404 1.00 39.31 346 ASN B C 1
ATOM 4708 O O . ASN B 1 319 ? 2.915 -2.538 -13.302 1.00 39.77 346 ASN B O 1
ATOM 4713 N N . THR B 1 320 ? 2.645 -2.100 -15.482 1.00 36.39 347 THR B N 1
ATOM 4714 C CA . THR B 1 320 ? 3.447 -0.892 -15.413 1.00 36.28 347 THR B CA 1
ATOM 4715 C C . THR B 1 320 ? 2.672 0.318 -15.964 1.00 38.39 347 THR B C 1
ATOM 4716 O O . THR B 1 320 ? 2.310 0.328 -17.136 1.00 37.60 347 THR B O 1
ATOM 4720 N N . PRO B 1 321 ? 2.512 1.392 -15.170 1.00 35.85 348 PRO B N 1
ATOM 4721 C CA . PRO B 1 321 ? 1.796 2.563 -15.678 1.00 37.05 348 PRO B CA 1
ATOM 4722 C C . PRO B 1 321 ? 2.498 3.243 -16.865 1.00 41.58 348 PRO B C 1
ATOM 4723 O O . PRO B 1 321 ? 1.840 3.550 -17.850 1.00 41.89 348 PRO B O 1
ATOM 4727 N N . VAL B 1 322 ? 3.828 3.444 -16.801 1.00 39.41 349 VAL B N 1
ATOM 4728 C CA . VAL B 1 322 ? 4.567 4.122 -17.862 1.00 39.31 349 VAL B CA 1
ATOM 4729 C C . VAL B 1 322 ? 5.991 3.540 -17.979 1.00 42.17 349 VAL B C 1
ATOM 4730 O O . VAL B 1 322 ? 6.699 3.416 -16.980 1.00 42.14 349 VAL B O 1
ATOM 4734 N N . ALA B 1 323 ? 6.382 3.157 -19.208 1.00 35.55 350 ALA B N 1
ATOM 4735 C CA . ALA B 1 323 ? 7.709 2.586 -19.511 1.00 35.05 350 ALA B CA 1
ATOM 4736 C C . ALA B 1 323 ? 7.842 2.359 -20.994 1.00 38.61 350 ALA B C 1
ATOM 4737 O O . ALA B 1 323 ? 6.838 2.114 -21.651 1.00 38.30 350 ALA B O 1
ATOM 4739 N N . ASN B 1 324 ? 9.068 2.384 -21.531 1.00 35.35 351 ASN B N 1
ATOM 4740 C CA . ASN B 1 324 ? 9.317 2.086 -22.939 1.00 34.20 351 ASN B CA 1
ATOM 4741 C C . ASN B 1 324 ? 10.465 1.106 -23.017 1.00 39.06 351 ASN B C 1
ATOM 4742 O O . ASN B 1 324 ? 11.024 0.880 -24.084 1.00 39.88 351 ASN B O 1
ATOM 4747 N N . HIS B 1 325 ? 10.832 0.538 -21.855 1.00 36.90 352 HIS B N 1
ATOM 4748 C CA . HIS B 1 325 ? 11.947 -0.392 -21.741 1.00 38.70 352 HIS B CA 1
ATOM 4749 C C . HIS B 1 325 ? 11.730 -1.299 -20.533 1.00 41.30 352 HIS B C 1
ATOM 4750 O O . HIS B 1 325 ? 11.458 -0.836 -19.445 1.00 40.87 352 HIS B O 1
ATOM 4757 N N . PHE B 1 326 ? 11.871 -2.591 -20.744 1.00 38.26 353 PHE B N 1
ATOM 4758 C CA . PHE B 1 326 ? 11.748 -3.613 -19.711 1.00 36.44 353 PHE B CA 1
ATOM 4759 C C . PHE B 1 326 ? 12.978 -4.464 -19.691 1.00 41.01 353 PHE B C 1
ATOM 4760 O O . PHE B 1 326 ? 13.449 -4.885 -20.749 1.00 43.22 353 PHE B O 1
ATOM 4768 N N . ASN B 1 327 ? 13.550 -4.659 -18.496 1.00 37.82 354 ASN B N 1
ATOM 4769 C CA . ASN B 1 327 ? 14.685 -5.559 -18.292 1.00 40.16 354 ASN B CA 1
ATOM 4770 C C . ASN B 1 327 ? 14.145 -6.801 -17.624 1.00 49.08 354 ASN B C 1
ATOM 4771 O O . ASN B 1 327 ? 13.649 -6.753 -16.492 1.00 49.02 354 ASN B O 1
ATOM 4776 N N . LEU B 1 328 ? 14.129 -7.893 -18.376 1.00 51.46 355 LEU B N 1
ATOM 4777 C CA . LEU B 1 328 ? 13.697 -9.200 -17.920 1.00 53.02 355 LEU B CA 1
ATOM 4778 C C . LEU B 1 328 ? 14.937 -9.991 -17.617 1.00 60.85 355 LEU B C 1
ATOM 4779 O O . LEU B 1 328 ? 15.807 -10.141 -18.485 1.00 65.14 355 LEU B O 1
ATOM 4784 N N . ARG B 1 329 ? 15.061 -10.429 -16.350 1.00 57.40 356 ARG B N 1
ATOM 4785 C CA . ARG B 1 329 ? 16.211 -11.219 -15.902 1.00 62.35 356 ARG B CA 1
ATOM 4786 C C . ARG B 1 329 ? 15.734 -12.610 -15.474 1.00 70.43 356 ARG B C 1
ATOM 4787 O O . ARG B 1 329 ? 14.815 -12.745 -14.657 1.00 67.92 356 ARG B O 1
ATOM 4795 N N . LEU B 1 330 ? 16.324 -13.651 -16.096 1.00 73.50 357 LEU B N 1
ATOM 4796 C CA . LEU B 1 330 ? 15.933 -15.049 -15.873 1.00 87.11 357 LEU B CA 1
ATOM 4797 C C . LEU B 1 330 ? 16.789 -15.731 -14.812 1.00 73.99 357 LEU B C 1
ATOM 4798 O O . LEU B 1 330 ? 17.970 -15.413 -14.666 1.00 78.30 357 LEU B O 1
#

InterPro domains:
  IPR001507 Zona pellucida domain [PS51034] (442-729)
  IPR001507 Zona pellucida domain [SM00241] (442-732)
  IPR017977 Zona pellucida domain, conserved site [PS00682] (620-660)
  IPR042235 Zona pellucida, ZP-C domain [G3DSA:2.60.40.4100] (587-758)
  IPR055355 ZP-C domain [PF00100] (589-715)
  IPR055356 ZP-N domain [PF23344] (443-518)
  IPR058899 TGFBR3/Endoglin-like, N-terminal domain [PF26060] (48-216)
  IPR058899 TGFBR3/Endoglin-like, N-terminal domain [PF26060] (220-360)

GO terms:
  GO:0002040 sprouting angiogenesis (P, IMP)
  GO:0030282 bone mineralization (P, IMP)
  GO:0061053 somite development (P, IMP)

Nearest PDB structures (foldseek):
  6mzp-assembly1_A  TM=1.003E+00  e=1.042E-61  Danio rerio
  6mzn-assembly1_A  TM=9.782E-01  e=1.809E-52  Danio rerio
  6mzp-assembly2_B  TM=9.326E-01  e=3.699E-49  Danio rerio
  7lbg-assembly1_D  TM=9.701E-01  e=4.157E-18  Homo sapiens
  5i04-assembly1_A  TM=5.733E-01  e=3.789E-14  Escherichia coli K-12

B-factor: mean 73.71, std 30.76, range [29.48, 178.55]

Sequence (609 aa):
PCELLPVGVGHPVQAMLKSFTALSGCASRGTTSHPQEVHIINLRKTAEVALHLRPIQSLHVHQKPLVFILNSPQPILWKVRTEKLAPGVKRIFHVVEGSEVHFEVSKSCEVKVETLPHGNEHLLNWAHHRYTAVTSFSELRMAHDIYIKVGEDPVFSETCKIDNKFLSLNYLASYIEPQPSTGCVLSDHEQEVHIIELQAPNSAFQVDVIVDLRPLDGDIPLHRDVVLLLKCEKSVNWVIKAHKVMGKLEIMTSDTVSLSEDTERLMQVSKTVKQKLPAGSQALIQWAEENGFNPVTSYTNTPVANHFNLRLREPCELLPVGVGHPVQAMLKSFTALSGCASRGTEVHIINLRKGTAEVALHLRPIQSLHVHQKPLVFILNSPQPILWKVRTRIFHVVEGSEVHFSCEVKVETLPHGNEHLLNWAHHRYTAVTSFSELRMAHDIYIKVGEDPVFCKIDNKFLSLNYLASYIEPQPSTGCVLSGPDQEVHIIELQAPNSSSAFQVDVIVDLRPLDGDIPLHRDVVLLLKCEKSVNWVIKAHKVMGKLEIMTSDTVSLSEDTERLMQVSKTVKQKLPAGSQALIQWAEENGFNPVTSYTNTPVANHFNLRL

Foldseek 3Di:
DKDKDWDDPPDQKWFKAKDWFFQKKFFALQCVPPQAAEAEEQEAAVAEEEEEEEADPVDQAAQGEEEYEYEDPHAYEYEYHYDRYDFLHAYEYEYEPNHYYHYPPPRNYYYHYDDADNDQVRNVVVVCVVGVAHGMHTYGHHARYWAAHDDRDPVHYNHMDMDSPDDDPRTIGMDMGTFIWIKGFDADPLEAEEEEEEAEAAVDAQEAAEEEAEAPVRVAAGEGAYEYEYHYPGAYEYEYHYDSYAEEYEYEAQHHYHYDPVRVVRYVYDPHDHHDADDDPVRRCVVCVVVPNPDHGMYIYGHYGRYMYRHHYD/DWDKDWDDPPDQKWFKAKDWFFQKKFFFLQDEEAEEQEEPCCDEEEEEEAADPVDPDADDAYEYEYHYPDEYEYHYHHHEYEYEPPHDYDPNYHYHHDHADNDPVRNLVVVVVVDPHYRMYTYGSHANYWAANDDHDPPGGDMDRPDDDPRTIGMDMGTFIKIKGFDDDDDQAEEEEEEAEAAPDDDAQEAAEEEAEAPVRVAAEEHAYEYEYHYPGAYEYEYHYDSYEEEYEYEAQHHYHYDPVRVVRYVYDPHDHHDADDDPVRRCVVCVVVPNPDHGMYIYGHYGRYMYRHD